Protein AF-0000000072291655 (afdb_homodimer)

pLDDT: mean 91.62, std 7.27, range [59.56, 98.75]

Sequence (492 aa):
MPPFTITEAHTRDEINSIALLVQKANRTPYRPFVAIQTPSAPDHSTALKLSQELFWKNHTHTPGSHWITVHDSASGEIVGAANWLVNEKNIFPKPMPKIEAAWWPEGEGREFANFVLAQAFRPRASWMRRGCVILNILATHPSYRRQGVASLLMQFGEDKARELNLECWSEAEGGAGREGARFLLEKHGWRPLIKYCIYGTKENMSEEWLELCHKCLPQEQYAMWKPKGGVWTEDTVLPWDLGVENMPPFTITEAHTRDEINSIALLVQKANRTPYRPFVAIQTPSAPDHSTALKLSQELFWKNHTHTPGSHWITVHDSASGEIVGAANWLVNEKNIFPKPMPKIEAAWWPEGEGREFANFVLAQAFRPRASWMRRGCVILNILATHPSYRRQGVASLLMQFGEDKARELNLECWSEAEGGAGREGARFLLEKHGWRPLIKYCIYGTKENMSEEWLELCHKCLPQEQYAMWKPKGGVWTEDTVLPWDLGVEN

Solvent-accessible surface area (backbone atoms only — not comparable to full-atom values): 26613 Å² total; per-residue (Å²): 126,67,70,58,43,77,49,71,59,86,48,69,68,50,42,36,53,47,38,53,47,44,54,53,28,41,52,54,69,69,44,45,52,53,59,69,79,36,40,72,53,98,43,69,70,56,24,50,55,48,35,25,52,48,49,45,50,51,46,75,72,32,83,46,54,40,43,38,34,32,22,34,54,88,79,61,45,78,40,28,38,23,35,32,36,52,32,87,49,41,81,36,89,47,83,57,65,86,59,73,45,75,60,33,62,90,55,67,68,21,52,49,40,23,56,38,46,44,58,69,45,35,61,56,33,60,38,46,20,32,37,29,27,33,52,76,44,76,34,47,32,66,91,51,59,95,68,56,54,65,61,64,57,46,48,60,56,52,49,50,20,56,76,68,58,25,26,38,40,35,71,22,52,36,59,94,85,38,48,60,54,43,51,55,41,40,76,71,56,30,42,70,78,46,40,30,40,48,67,76,87,58,86,84,67,49,71,68,53,51,50,48,37,61,59,33,44,81,43,34,33,24,44,30,38,26,51,53,77,56,63,84,56,98,75,60,77,51,54,58,73,67,57,76,46,129,128,65,70,56,44,76,48,71,58,87,47,70,69,50,41,36,54,46,37,52,46,45,53,54,27,41,52,54,71,69,46,45,53,52,59,69,78,37,40,72,53,98,44,69,70,57,23,51,53,48,35,25,49,48,48,47,51,52,46,75,71,33,84,44,53,39,42,38,35,32,22,35,54,87,82,61,45,78,41,28,41,25,35,32,37,51,34,87,50,42,81,35,91,46,74,63,67,86,58,74,47,75,61,33,62,90,54,67,67,20,52,49,40,24,56,39,48,44,56,70,44,38,61,57,33,52,36,46,21,30,39,30,28,31,52,76,45,76,35,48,32,66,91,50,58,95,68,57,55,67,63,62,56,46,47,62,56,51,50,49,20,55,76,67,61,25,26,37,39,32,72,24,52,35,57,94,85,38,48,60,54,44,52,54,40,41,75,71,54,30,43,72,78,46,41,30,39,47,68,75,87,59,85,85,65,48,71,67,54,50,50,48,38,62,59,34,44,82,43,33,32,25,43,30,39,26,51,53,78,54,64,86,56,99,75,60,79,51,55,58,73,68,58,75,45,130

Secondary structure (DSSP, 8-state):
--SEEEEE--SHHHHHHHHHHHHHHTBTTB-TTHHHHS---SSHHHHHHHHHHHHHHHHHHSTTEEEEEEEETTT--EEEEEEEEEESS----SSSPPP--TTSPTTHHHHHHHHHHHHHHHHHHHH--SSEEEEEEEEE-GGGTTTTHHHHHHHHHHHHHHHHT-EEEEEEEESTT--HHHHHHHHTT-EEEEEEEE----TT--HHHHHHHHHH--EEEEEEEE-GGG---TTPPPGGGS----/--SEEEEE--SHHHHHHHHHHHHHHHHTTB-TTHHHHS---SSHHHHHHHHHHHHHHHHHHSTTEEEEEEEETTT--EEEEEEEEEESS----SSSPPP--TTSPTTHHHHHHHHHHHHHHHHHHHH--SSEEEEEEEEE-GGGTTTTHHHHHHHHHHHHHHHHT-EEEEEEEESTT--HHHHHHHHTT-EEEEEEEE----TT--HHHHHHHHHH--EEEEEEEE-GGG---TTPPPGGGS----

Organism: Botryotinia fuckeliana (strain B05.10) (NCBI:txid332648)

Radius of gyration: 24.53 Å; Cα contacts (8 Å, |Δi|>4): 888; chains: 2; bounding box: 51×75×53 Å

Foldseek 3Di:
DPQKDKDWDDDLVVLLLVLVQQVQQCVVVPALQVVLVWFDDPDDVVRSVRSSVVSVVCQVPQPQWIKMFMAGPVPRHTFKIWIKRFFQFFPQPDQQPQDFPVSYDPDDSRVLSSQQVSVVCNVCSHQVQTGEMETEDIGGHPVCPPVCRRVVNVVVSVVSCQVSQHKYKYKQWDDDPRCVRVVSVVVVLKDFPDKDWGAQDDPPADPVSVVSCVRRDTTIITTIIAHGVSDDDPPDDGRNRVDHDD/DPQKDKDWDDDLVVLLLVLVQQVQQCVVVPALQVVLVWFDDPDDVVRSVRSSVVSVVCQVPAPQWIKMFMAGPVPRHTFKIWIKRFFQFFPQPDLQDQDFPVSYDPDDSRVQSSQQVSVVCNVVSHQVQTGEMETEDIGGHPVCPPVCRRVVNVVVSVVSCQVSQHKYKYKQWDDDPRCVRVVSVVVVLKDFPDKDWGAQDDPPQDPVSVVSCVRRDTTIITTIIAHGVSDDDPPDDGRNRVDHDD

Structure (mmCIF, N/CA/C/O backbone):
data_AF-0000000072291655-model_v1
#
loop_
_entity.id
_entity.type
_entity.pdbx_description
1 polymer 'N-acetyltransferase domain-containing protein'
#
loop_
_atom_site.group_PDB
_atom_site.id
_atom_site.type_symbol
_atom_site.label_atom_id
_atom_site.label_alt_id
_atom_site.label_comp_id
_atom_site.label_asym_id
_atom_site.label_entity_id
_atom_site.label_seq_id
_atom_site.pdbx_PDB_ins_code
_atom_site.Cartn_x
_atom_site.Cartn_y
_atom_site.Cartn_z
_atom_site.occupancy
_atom_site.B_iso_or_equiv
_atom_site.auth_seq_id
_atom_site.auth_comp_id
_atom_site.auth_asym_id
_atom_site.auth_atom_id
_atom_site.pdbx_PDB_model_num
ATOM 1 N N . MET A 1 1 ? -16.891 34.281 22.938 1 63.56 1 MET A N 1
ATOM 2 C CA . MET A 1 1 ? -15.758 34.156 22.016 1 63.56 1 MET A CA 1
ATOM 3 C C . MET A 1 1 ? -15.555 32.688 21.594 1 63.56 1 MET A C 1
ATOM 5 O O . MET A 1 1 ? -15.781 31.781 22.391 1 63.56 1 MET A O 1
ATOM 9 N N . PRO A 1 2 ? -15.211 32.531 20.25 1 77.94 2 PRO A N 1
ATOM 10 C CA . PRO A 1 2 ? -14.969 31.125 19.922 1 77.94 2 PRO A CA 1
ATOM 11 C C . PRO A 1 2 ? -13.836 30.516 20.734 1 77.94 2 PRO A C 1
ATOM 13 O O . PRO A 1 2 ? -12.867 31.188 21.062 1 77.94 2 PRO A O 1
ATOM 16 N N . PRO A 1 3 ? -14.047 29.344 21.125 1 93.12 3 PRO A N 1
ATOM 17 C CA . PRO A 1 3 ? -13.039 28.688 21.969 1 93.12 3 PRO A CA 1
ATOM 18 C C . PRO A 1 3 ? -11.68 28.578 21.281 1 93.12 3 PRO A C 1
ATOM 20 O O . PRO A 1 3 ? -10.656 28.438 21.953 1 93.12 3 PRO A O 1
ATOM 23 N N . PHE A 1 4 ? -11.688 28.812 19.969 1 96.94 4 PHE A N 1
ATOM 24 C CA . PHE A 1 4 ? -10.445 28.672 19.219 1 96.94 4 PHE A CA 1
ATOM 25 C C . PHE A 1 4 ? -10.297 29.812 18.219 1 96.94 4 PHE A C 1
ATOM 27 O O . PHE A 1 4 ? -11.297 30.312 17.688 1 96.94 4 PHE A O 1
ATOM 34 N N . THR A 1 5 ? -9.141 30.266 18 1 96.5 5 THR A N 1
ATOM 35 C CA . THR A 1 5 ? -8.797 31.203 16.953 1 96.5 5 THR A CA 1
ATOM 36 C C . THR A 1 5 ? -7.84 30.578 15.945 1 96.5 5 THR A C 1
ATOM 38 O O . THR A 1 5 ? -6.941 29.828 16.328 1 96.5 5 THR A O 1
ATOM 41 N N . ILE A 1 6 ? -8.023 30.891 14.68 1 97.19 6 ILE A N 1
ATOM 42 C CA . ILE A 1 6 ? -7.223 30.312 13.602 1 97.19 6 ILE A CA 1
ATOM 43 C C . ILE A 1 6 ? -6.352 31.406 12.977 1 97.19 6 ILE A C 1
ATOM 45 O O . ILE A 1 6 ? -6.816 32.5 12.719 1 97.19 6 ILE A O 1
ATOM 49 N N . THR A 1 7 ? -5.102 31.125 12.773 1 97.31 7 THR A N 1
ATOM 50 C CA . THR A 1 7 ? -4.176 32.062 12.141 1 97.31 7 THR A CA 1
ATOM 51 C C . THR A 1 7 ? -3.215 31.328 11.211 1 97.31 7 THR A C 1
ATOM 53 O O . THR A 1 7 ? -3.166 30.094 11.211 1 97.31 7 THR A O 1
ATOM 56 N N . GLU A 1 8 ? -2.488 32.031 10.367 1 98.25 8 GLU A N 1
ATOM 57 C CA . GLU A 1 8 ? -1.379 31.516 9.57 1 98.25 8 GLU A CA 1
ATOM 58 C C . GLU A 1 8 ? -0.037 31.984 10.133 1 98.25 8 GLU A C 1
ATOM 60 O O . GLU A 1 8 ? 0.123 33.156 10.484 1 98.25 8 GLU A O 1
ATOM 65 N N . ALA A 1 9 ? 0.881 31.109 10.227 1 98.19 9 ALA A N 1
ATOM 66 C CA . ALA A 1 9 ? 2.205 31.438 10.758 1 98.19 9 ALA A CA 1
ATOM 67 C C . ALA A 1 9 ? 3.098 32.031 9.68 1 98.19 9 ALA A C 1
ATOM 69 O O . ALA A 1 9 ? 3.109 31.578 8.539 1 98.19 9 ALA A O 1
ATOM 70 N N . HIS A 1 10 ? 3.912 33.094 10.086 1 96.5 10 HIS A N 1
ATOM 71 C CA . HIS A 1 10 ? 4.773 33.781 9.117 1 96.5 10 HIS A CA 1
ATOM 72 C C . HIS A 1 10 ? 6.172 34 9.68 1 96.5 10 HIS A C 1
ATOM 74 O O . HIS A 1 10 ? 7.105 34.281 8.938 1 96.5 10 HIS A O 1
ATOM 80 N N . THR A 1 11 ? 6.281 33.812 10.938 1 97.38 11 THR A N 1
ATOM 81 C CA . THR A 1 11 ? 7.566 34.125 11.555 1 97.38 11 THR A CA 1
ATOM 82 C C . THR A 1 11 ? 8.281 32.844 11.977 1 97.38 11 THR A C 1
ATOM 84 O O . THR A 1 11 ? 7.645 31.812 12.156 1 97.38 11 THR A O 1
ATOM 87 N N . ARG A 1 12 ? 9.586 32.969 12.188 1 97.56 12 ARG A N 1
ATOM 88 C CA . ARG A 1 12 ? 10.391 31.844 12.641 1 97.56 12 ARG A CA 1
ATOM 89 C C . ARG A 1 12 ? 9.93 31.359 14.016 1 97.56 12 ARG A C 1
ATOM 91 O O . ARG A 1 12 ? 9.891 30.156 14.273 1 97.56 12 ARG A O 1
ATOM 98 N N . ASP A 1 13 ? 9.633 32.281 14.859 1 97.5 13 ASP A N 1
ATOM 99 C CA . ASP A 1 13 ? 9.18 31.922 16.203 1 97.5 13 ASP A CA 1
ATOM 100 C C . ASP A 1 13 ? 7.895 31.109 16.156 1 97.5 13 ASP A C 1
ATOM 102 O O . ASP A 1 13 ? 7.738 30.156 16.922 1 97.5 13 ASP A O 1
ATOM 106 N N . GLU A 1 14 ? 7.02 31.469 15.312 1 97.81 14 GLU A N 1
ATOM 107 C CA . GLU A 1 14 ? 5.773 30.719 15.156 1 97.81 14 GLU A CA 1
ATOM 108 C C . GLU A 1 14 ? 6.043 29.312 14.648 1 97.81 14 GLU A C 1
ATOM 110 O O . GLU A 1 14 ? 5.477 28.344 15.156 1 97.81 14 GLU A O 1
ATOM 115 N N . ILE A 1 15 ? 6.914 29.234 13.703 1 98.25 15 ILE A N 1
ATOM 116 C CA . ILE A 1 15 ? 7.242 27.922 13.133 1 98.25 15 ILE A CA 1
ATOM 117 C C . ILE A 1 15 ? 7.953 27.062 14.172 1 98.25 15 ILE A C 1
ATOM 119 O O . ILE A 1 15 ? 7.727 25.859 14.25 1 98.25 15 ILE A O 1
ATOM 123 N N . ASN A 1 16 ? 8.789 27.703 14.961 1 97.88 16 ASN A N 1
ATOM 124 C CA . ASN A 1 16 ? 9.438 26.984 16.047 1 97.88 16 ASN A CA 1
ATOM 125 C C . ASN A 1 16 ? 8.406 26.391 17.016 1 97.88 16 ASN A C 1
ATOM 127 O O . ASN A 1 16 ? 8.539 25.25 17.453 1 97.88 16 ASN A O 1
ATOM 131 N N . SER A 1 17 ? 7.418 27.172 17.312 1 97.5 17 SER A N 1
ATOM 132 C CA . SER A 1 17 ? 6.355 26.703 18.203 1 97.5 17 SER A CA 1
ATOM 133 C C . SER A 1 17 ? 5.59 25.531 17.578 1 97.5 17 SER A C 1
ATOM 135 O O . SER A 1 17 ? 5.191 24.609 18.281 1 97.5 17 SER A O 1
ATOM 137 N N . ILE A 1 18 ? 5.375 25.594 16.297 1 98.25 18 ILE A N 1
ATOM 138 C CA . ILE A 1 18 ? 4.691 24.531 15.562 1 98.25 18 ILE A CA 1
ATOM 139 C C . ILE A 1 18 ? 5.508 23.25 15.648 1 98.25 18 ILE A C 1
ATOM 141 O O . ILE A 1 18 ? 4.961 22.172 15.898 1 98.25 18 ILE A O 1
ATOM 145 N N . ALA A 1 19 ? 6.801 23.375 15.438 1 96.62 19 ALA A N 1
ATOM 146 C CA . ALA A 1 19 ? 7.676 22.203 15.5 1 96.62 19 ALA A CA 1
ATOM 147 C C . ALA A 1 19 ? 7.547 21.484 16.828 1 96.62 19 ALA A C 1
ATOM 149 O O . ALA A 1 19 ? 7.457 20.25 16.875 1 96.62 19 ALA A O 1
ATOM 150 N N . LEU A 1 20 ? 7.512 22.234 17.875 1 95.12 20 LEU A N 1
ATOM 151 C CA . LEU A 1 20 ? 7.391 21.672 19.219 1 95.12 20 LEU A CA 1
ATOM 152 C C . LEU A 1 20 ? 6.031 21 19.391 1 95.12 20 LEU A C 1
ATOM 154 O O . LEU A 1 20 ? 5.945 19.922 19.984 1 95.12 20 LEU A O 1
ATOM 158 N N . LEU A 1 21 ? 5.023 21.625 18.891 1 96.88 21 LEU A N 1
ATOM 159 C CA . LEU A 1 21 ? 3.688 21.047 18.969 1 96.88 21 LEU A CA 1
ATOM 160 C C . LEU A 1 21 ? 3.639 19.719 18.219 1 96.88 21 LEU A C 1
ATOM 162 O O . LEU A 1 21 ? 3.086 18.734 18.734 1 96.88 21 LEU A O 1
ATOM 166 N N . VAL A 1 22 ? 4.172 19.672 17.031 1 95.31 22 VAL A N 1
ATOM 167 C CA . VAL A 1 22 ? 4.148 18.469 16.203 1 95.31 22 VAL A CA 1
ATOM 168 C C . VAL A 1 22 ? 4.902 17.344 16.906 1 95.31 22 VAL A C 1
ATOM 170 O O . VAL A 1 22 ? 4.453 16.203 16.922 1 95.31 22 VAL A O 1
ATOM 173 N N . GLN A 1 23 ? 6.008 17.688 17.516 1 90.75 23 GLN A N 1
ATOM 174 C CA . GLN A 1 23 ? 6.766 16.688 18.25 1 90.75 23 GLN A CA 1
ATOM 175 C C . GLN A 1 23 ? 5.961 16.141 19.422 1 90.75 23 GLN A C 1
ATOM 177 O O . GLN A 1 23 ? 5.945 14.938 19.672 1 90.75 23 GLN A O 1
ATOM 182 N N . LYS A 1 24 ? 5.34 17 20.141 1 90.88 24 LYS A N 1
ATOM 183 C CA . LYS A 1 24 ? 4.516 16.609 21.266 1 90.88 24 LYS A CA 1
ATOM 184 C C . LYS A 1 24 ? 3.354 15.719 20.828 1 90.88 24 LYS A C 1
ATOM 186 O O . LYS A 1 24 ? 3.059 14.703 21.453 1 90.88 24 LYS A O 1
ATOM 191 N N . ALA A 1 25 ? 2.738 16.109 19.75 1 92.31 25 ALA A N 1
ATOM 192 C CA . ALA A 1 25 ? 1.585 15.375 19.219 1 92.31 25 ALA A CA 1
ATOM 193 C C . ALA A 1 25 ? 1.973 13.961 18.812 1 92.31 25 ALA A C 1
ATOM 195 O O . ALA A 1 25 ? 1.164 13.031 18.906 1 92.31 25 ALA A O 1
ATOM 196 N N . ASN A 1 26 ? 3.174 13.75 18.359 1 88.5 26 ASN A N 1
ATOM 197 C CA . ASN A 1 26 ? 3.617 12.453 17.875 1 88.5 26 ASN A CA 1
ATOM 198 C C . ASN A 1 26 ? 4.203 11.602 19 1 88.5 26 ASN A C 1
ATOM 200 O O . ASN A 1 26 ? 4.547 10.438 18.781 1 88.5 26 ASN A O 1
ATOM 204 N N . ARG A 1 27 ? 4.273 12.109 20.141 1 84.62 27 ARG A N 1
ATOM 205 C CA . ARG A 1 27 ? 4.863 11.359 21.234 1 84.62 27 ARG A CA 1
ATOM 206 C C . ARG A 1 27 ? 3.787 10.836 22.188 1 84.62 27 ARG A C 1
ATOM 208 O O . ARG A 1 27 ? 4.055 9.969 23.016 1 84.62 27 ARG A O 1
ATOM 215 N N . THR A 1 28 ? 2.51 11.359 21.969 1 83.25 28 THR A N 1
ATOM 216 C CA . THR A 1 28 ? 1.415 10.914 22.812 1 83.25 28 THR A CA 1
ATOM 217 C C . THR A 1 28 ? 0.192 10.547 21.984 1 83.25 28 THR A C 1
ATOM 219 O O . THR A 1 28 ? -0.617 11.406 21.641 1 83.25 28 THR A O 1
ATOM 222 N N . PRO A 1 29 ? -0.134 9.328 21.688 1 83.38 29 PRO A N 1
ATOM 223 C CA . PRO A 1 29 ? 0.807 8.242 21.953 1 83.38 29 PRO A CA 1
ATOM 224 C C . PRO A 1 29 ? 2.035 8.289 21.047 1 83.38 29 PRO A C 1
ATOM 226 O O . PRO A 1 29 ? 2.049 9.023 20.062 1 83.38 29 PRO A O 1
ATOM 229 N N . TYR A 1 30 ? 3.088 7.633 21.469 1 83.44 30 TYR A N 1
ATOM 230 C CA . TYR A 1 30 ? 4.34 7.625 20.719 1 83.44 30 TYR A CA 1
ATOM 231 C C . TYR A 1 30 ? 4.156 6.965 19.359 1 83.44 30 TYR A C 1
ATOM 233 O O . TYR A 1 30 ? 3.59 5.875 19.266 1 83.44 30 TYR A O 1
ATOM 241 N N . ARG A 1 31 ? 4.602 7.637 18.312 1 84.81 31 ARG A N 1
ATOM 242 C CA . ARG A 1 31 ? 4.625 7.156 16.938 1 84.81 31 ARG A CA 1
ATOM 243 C C . ARG A 1 31 ? 6.055 6.895 16.469 1 84.81 31 ARG A C 1
ATOM 245 O O . ARG A 1 31 ? 6.797 7.832 16.156 1 84.81 31 ARG A O 1
ATOM 252 N N . PRO A 1 32 ? 6.383 5.707 16.234 1 84.69 32 PRO A N 1
ATOM 253 C CA . PRO A 1 32 ? 7.789 5.375 16 1 84.69 32 PRO A CA 1
ATOM 254 C C . PRO A 1 32 ? 8.32 5.965 14.695 1 84.69 32 PRO A C 1
ATOM 256 O O . PRO A 1 32 ? 9.5 6.309 14.602 1 84.69 32 PRO A O 1
ATOM 259 N N . PHE A 1 33 ? 7.48 6.121 13.766 1 88.44 33 PHE A N 1
ATOM 260 C CA . PHE A 1 33 ? 7.934 6.57 12.453 1 88.44 33 PHE A CA 1
ATOM 261 C C . PHE A 1 33 ? 8.438 8.008 12.516 1 88.44 33 PHE A C 1
ATOM 263 O O . PHE A 1 33 ? 9.203 8.438 11.648 1 88.44 33 PHE A O 1
ATOM 270 N N . VAL A 1 34 ? 8.031 8.703 13.539 1 83.38 34 VAL A N 1
ATOM 271 C CA . VAL A 1 34 ? 8.461 10.086 13.703 1 83.38 34 VAL A CA 1
ATOM 272 C C . VAL A 1 34 ? 9.977 10.133 13.891 1 83.38 34 VAL A C 1
ATOM 274 O O . VAL A 1 34 ? 10.617 11.125 13.531 1 83.38 34 VAL A O 1
ATOM 277 N N . ALA A 1 35 ? 10.539 9.094 14.359 1 84.75 35 ALA A N 1
ATOM 278 C CA . ALA A 1 35 ? 11.984 9.031 14.578 1 84.75 35 ALA A CA 1
ATOM 279 C C . ALA A 1 35 ? 12.742 9.203 13.266 1 84.75 35 ALA A C 1
ATOM 281 O O . ALA A 1 35 ? 13.836 9.781 13.242 1 84.75 35 ALA A O 1
ATOM 282 N N . ILE A 1 36 ? 12.141 8.75 12.203 1 88.69 36 ILE A N 1
ATOM 283 C CA . ILE A 1 36 ? 12.789 8.82 10.898 1 88.69 36 ILE A CA 1
ATOM 284 C C . ILE A 1 36 ? 12.719 10.258 10.367 1 88.69 36 ILE A C 1
ATOM 286 O O . ILE A 1 36 ? 13.641 10.719 9.695 1 88.69 36 ILE A O 1
ATOM 290 N N . GLN A 1 37 ? 11.664 10.883 10.75 1 83.5 37 GLN A N 1
ATOM 291 C CA . GLN A 1 37 ? 11.391 12.219 10.219 1 83.5 37 GLN A CA 1
ATOM 292 C C . GLN A 1 37 ? 12.047 13.297 11.078 1 83.5 37 GLN A C 1
ATOM 294 O O . GLN A 1 37 ? 12.023 14.477 10.727 1 83.5 37 GLN A O 1
ATOM 299 N N . THR A 1 38 ? 12.578 12.844 12.203 1 82.44 38 THR A N 1
ATOM 300 C CA . THR A 1 38 ? 13.234 13.766 13.117 1 82.44 38 THR A CA 1
ATOM 301 C C . THR A 1 38 ? 14.758 13.617 13.039 1 82.44 38 THR A C 1
ATOM 303 O O . THR A 1 38 ? 15.266 12.508 12.906 1 82.44 38 THR A O 1
ATOM 306 N N . PRO A 1 39 ? 15.422 14.727 13.18 1 86.25 39 PRO A N 1
ATOM 307 C CA . PRO A 1 39 ? 16.891 14.641 13.156 1 86.25 39 PRO A CA 1
ATOM 308 C C . PRO A 1 39 ? 17.438 13.734 14.25 1 86.25 39 PRO A C 1
ATOM 310 O O . PRO A 1 39 ? 16.922 13.727 15.375 1 86.25 39 PRO A O 1
ATOM 313 N N . SER A 1 40 ? 18.391 12.969 13.82 1 81.06 40 SER A N 1
ATOM 314 C CA . SER A 1 40 ? 19.109 12.164 14.805 1 81.06 40 SER A CA 1
ATOM 315 C C . SER A 1 40 ? 19.953 13.047 15.719 1 81.06 40 SER A C 1
ATOM 317 O O . SER A 1 40 ? 20.672 13.922 15.25 1 81.06 40 SER A O 1
ATOM 319 N N . ALA A 1 41 ? 19.797 12.844 17 1 83.56 41 ALA A N 1
ATOM 320 C CA . ALA A 1 41 ? 20.516 13.664 17.953 1 83.56 41 ALA A CA 1
ATOM 321 C C . ALA A 1 41 ? 20.859 12.867 19.219 1 83.56 41 ALA A C 1
ATOM 323 O O . ALA A 1 41 ? 20.203 11.875 19.531 1 83.56 41 ALA A O 1
ATOM 324 N N . PRO A 1 42 ? 21.984 13.266 19.812 1 81.62 42 PRO A N 1
ATOM 325 C CA . PRO A 1 42 ? 22.422 12.547 21.016 1 81.62 42 PRO A CA 1
ATOM 326 C C . PRO A 1 42 ? 21.453 12.68 22.172 1 81.62 42 PRO A C 1
ATOM 328 O O . PRO A 1 42 ? 21.453 11.844 23.078 1 81.62 42 PRO A O 1
ATOM 331 N N . ASP A 1 43 ? 20.703 13.828 22.234 1 83.94 43 ASP A N 1
ATOM 332 C CA . ASP A 1 43 ? 19.75 14.039 23.297 1 83.94 43 ASP A CA 1
ATOM 333 C C . ASP A 1 43 ? 18.484 14.719 22.781 1 83.94 43 ASP A C 1
ATOM 335 O O . ASP A 1 43 ? 18.469 15.266 21.672 1 83.94 43 ASP A O 1
ATOM 339 N N . HIS A 1 44 ? 17.547 14.727 23.672 1 81.62 44 HIS A N 1
ATOM 340 C CA . HIS A 1 44 ? 16.219 15.18 23.266 1 81.62 44 HIS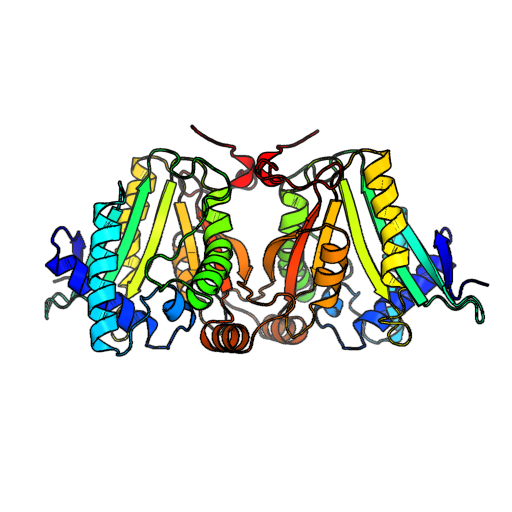 A CA 1
ATOM 341 C C . HIS A 1 44 ? 16.203 16.672 23 1 81.62 44 HIS A C 1
ATOM 343 O O . HIS A 1 44 ? 15.578 17.125 22.031 1 81.62 44 HIS A O 1
ATOM 349 N N . SER A 1 45 ? 16.891 17.422 23.812 1 88.69 45 SER A N 1
ATOM 350 C CA . SER A 1 45 ? 16.906 18.859 23.656 1 88.69 45 SER A CA 1
ATOM 351 C C . SER A 1 45 ? 17.531 19.266 22.328 1 88.69 45 SER A C 1
ATOM 353 O O . SER A 1 45 ? 17.047 20.172 21.656 1 88.69 45 SER A O 1
ATOM 355 N N . THR A 1 46 ? 18.562 18.609 21.969 1 90.5 46 THR A N 1
ATOM 356 C CA . THR A 1 46 ? 19.219 18.859 20.688 1 90.5 46 THR A CA 1
ATOM 357 C C . THR A 1 46 ? 18.328 18.469 19.531 1 90.5 46 THR A C 1
ATOM 359 O O . THR A 1 46 ? 18.25 19.172 18.516 1 90.5 46 THR A O 1
ATOM 362 N N . ALA A 1 47 ? 17.672 17.422 19.703 1 86.25 47 ALA A N 1
ATOM 363 C CA . ALA A 1 47 ? 16.766 16.938 18.656 1 86.25 47 ALA A CA 1
ATOM 364 C C . ALA A 1 47 ? 15.656 17.969 18.391 1 86.25 47 ALA A C 1
ATOM 366 O O . ALA A 1 47 ? 15.281 18.203 17.234 1 86.25 47 ALA A O 1
ATOM 367 N N . LEU A 1 48 ? 15.211 18.578 19.469 1 89.62 48 LEU A N 1
ATOM 368 C CA . LEU A 1 48 ? 14.141 19.562 19.328 1 89.62 48 LEU A CA 1
ATOM 369 C C . LEU A 1 48 ? 14.625 20.797 18.594 1 89.62 48 LEU A C 1
ATOM 371 O O . LEU A 1 48 ? 13.922 21.328 17.734 1 89.62 48 LEU A O 1
ATOM 375 N N . LYS A 1 49 ? 15.797 21.219 18.891 1 93.12 49 LYS A N 1
ATOM 376 C CA . LYS A 1 49 ? 16.375 22.375 18.219 1 93.12 49 LYS A CA 1
ATOM 377 C C . LYS A 1 49 ? 16.594 22.094 16.734 1 93.12 49 LYS A C 1
ATOM 379 O O . LYS A 1 49 ? 16.297 22.953 15.891 1 93.12 49 LYS A O 1
ATOM 384 N N . LEU A 1 50 ? 17.031 20.969 16.516 1 91.94 50 LEU A N 1
ATOM 385 C CA . LEU A 1 50 ? 17.266 20.578 15.125 1 91.94 50 LEU A CA 1
ATOM 386 C C . LEU A 1 50 ? 15.953 20.469 14.367 1 91.94 50 LEU A C 1
ATOM 388 O O . LEU A 1 50 ? 15.883 20.812 13.18 1 91.94 50 LEU A O 1
ATOM 392 N N . SER A 1 51 ? 14.953 19.984 15.039 1 92.56 51 SER A N 1
ATOM 393 C CA . SER A 1 51 ? 13.625 19.906 14.422 1 92.56 51 SER A CA 1
ATOM 394 C C . SER A 1 51 ? 13.094 21.281 14.07 1 92.56 51 SER A C 1
ATOM 396 O O . SER A 1 51 ? 12.531 21.484 12.992 1 92.56 51 SER A O 1
ATOM 398 N N . GLN A 1 52 ? 13.266 22.188 14.984 1 96.06 52 GLN A N 1
ATOM 399 C CA . GLN A 1 52 ? 12.844 23.547 14.719 1 96.06 52 GLN A CA 1
ATOM 400 C C . GLN A 1 52 ? 13.531 24.109 13.477 1 96.06 52 GLN A C 1
ATOM 402 O O . GLN A 1 52 ? 12.883 24.719 12.625 1 96.06 52 GLN A O 1
ATOM 407 N N . GLU A 1 53 ? 14.789 23.859 13.391 1 95.19 53 GLU A N 1
ATOM 408 C CA . GLU A 1 53 ? 15.539 24.312 12.227 1 95.19 53 GLU A CA 1
ATOM 409 C C . GLU A 1 53 ? 15.016 23.641 10.953 1 95.19 53 GLU A C 1
ATOM 411 O O . GLU A 1 53 ? 14.875 24.312 9.922 1 95.19 53 GLU A O 1
ATOM 416 N N . LEU A 1 54 ? 14.758 22.438 11.07 1 93.44 54 LEU A N 1
ATOM 417 C CA . LEU A 1 54 ? 14.273 21.688 9.914 1 93.44 54 LEU A CA 1
ATOM 418 C C . LEU A 1 54 ? 12.914 22.203 9.461 1 93.44 54 LEU A C 1
ATOM 420 O O . LEU A 1 54 ? 12.68 22.359 8.258 1 93.44 54 LEU A O 1
ATOM 424 N N . PHE A 1 55 ? 12.016 22.484 10.367 1 96.44 55 PHE A N 1
ATOM 425 C CA . PHE A 1 55 ? 10.688 22.969 10.031 1 96.44 55 PHE A CA 1
ATOM 426 C C . PHE A 1 55 ? 10.766 24.328 9.328 1 96.44 55 PHE A C 1
ATOM 428 O O . PHE A 1 55 ? 10.086 24.547 8.328 1 96.44 55 PHE A O 1
ATOM 435 N N . TRP A 1 56 ? 11.625 25.125 9.844 1 97 56 TRP A N 1
ATOM 436 C CA . TRP A 1 56 ? 11.789 26.453 9.25 1 97 56 TRP A CA 1
ATOM 437 C C . TRP A 1 56 ? 12.367 26.344 7.84 1 97 56 TRP A C 1
ATOM 439 O O . TRP A 1 56 ? 11.844 26.938 6.898 1 97 56 TRP A O 1
ATOM 449 N N . LYS A 1 57 ? 13.375 25.594 7.711 1 94.81 57 LYS A N 1
ATOM 450 C CA . LYS A 1 57 ? 14.031 25.406 6.422 1 94.81 57 LYS A CA 1
ATOM 451 C C . LYS A 1 57 ? 13.062 24.844 5.387 1 94.81 57 LYS A C 1
ATOM 453 O O . LYS A 1 57 ? 12.969 25.359 4.27 1 94.81 57 LYS A O 1
ATOM 458 N N . ASN A 1 58 ? 12.344 23.828 5.773 1 94.19 58 ASN A N 1
ATOM 459 C CA . ASN A 1 58 ? 11.383 23.219 4.863 1 94.19 58 ASN A CA 1
ATOM 460 C C . ASN A 1 58 ? 10.305 24.203 4.438 1 94.19 58 ASN A C 1
ATOM 462 O O . ASN A 1 58 ? 9.961 24.297 3.258 1 94.19 58 ASN A O 1
ATOM 466 N N . HIS A 1 59 ? 9.828 24.938 5.398 1 97.19 59 HIS A N 1
ATOM 467 C CA . HIS A 1 59 ? 8.766 25.906 5.113 1 97.19 59 HIS A CA 1
ATOM 468 C C . HIS A 1 59 ? 9.25 26.984 4.156 1 97.19 59 HIS A C 1
ATOM 470 O O . HIS A 1 59 ? 8.57 27.297 3.176 1 97.19 59 HIS A O 1
ATOM 476 N N . THR A 1 60 ? 10.406 27.5 4.328 1 96.44 60 THR A N 1
ATOM 477 C CA . THR A 1 60 ? 10.906 28.641 3.562 1 96.44 60 THR A CA 1
ATOM 478 C C . THR A 1 60 ? 11.406 28.188 2.195 1 96.44 60 THR A C 1
ATOM 480 O O . THR A 1 60 ? 11.438 28.969 1.248 1 96.44 60 THR A O 1
ATOM 483 N N . HIS A 1 61 ? 11.734 26.938 2.037 1 94.25 61 HIS A N 1
ATOM 484 C CA . HIS A 1 61 ? 12.281 26.453 0.776 1 94.25 61 HIS A CA 1
ATOM 485 C C . HIS A 1 61 ? 11.227 25.703 -0.029 1 94.25 61 HIS A C 1
ATOM 487 O O . HIS A 1 61 ? 11.523 25.141 -1.086 1 94.25 61 HIS A O 1
ATOM 493 N N . THR A 1 62 ? 10.086 25.594 0.486 1 94 62 THR A N 1
ATOM 494 C CA . THR A 1 62 ? 9 24.938 -0.233 1 94 62 THR A CA 1
ATOM 495 C C . THR A 1 62 ? 7.957 25.969 -0.678 1 94 62 THR A C 1
ATOM 497 O O . THR A 1 62 ? 7.109 26.375 0.114 1 94 62 THR A O 1
ATOM 500 N N . PRO A 1 63 ? 8.031 26.234 -1.944 1 91.88 63 PRO A N 1
ATOM 501 C CA . PRO A 1 63 ? 7.008 27.156 -2.438 1 91.88 63 PRO A CA 1
ATOM 502 C C . PRO A 1 63 ? 5.59 26.641 -2.209 1 91.88 63 PRO A C 1
ATOM 504 O O . PRO A 1 63 ? 5.332 25.438 -2.334 1 91.88 63 PRO A O 1
ATOM 507 N N . GLY A 1 64 ? 4.695 27.484 -1.735 1 95.88 64 GLY A N 1
ATOM 508 C CA . GLY A 1 64 ? 3.303 27.125 -1.536 1 95.88 64 GLY A CA 1
ATOM 509 C C . GLY A 1 64 ? 3.027 26.547 -0.16 1 95.88 64 GLY A C 1
ATOM 510 O O . GLY A 1 64 ? 1.915 26.094 0.118 1 95.88 64 GLY A O 1
ATOM 511 N N . SER A 1 65 ? 4.078 26.594 0.706 1 97.94 65 SER A N 1
ATOM 512 C CA . SER A 1 65 ? 3.92 26.078 2.062 1 97.94 65 SER A CA 1
ATOM 513 C C . SER A 1 65 ? 3.172 27.062 2.947 1 97.94 65 SER A C 1
ATOM 515 O O . SER A 1 65 ? 3.549 28.234 3.031 1 97.94 65 SER A O 1
ATOM 517 N N . HIS A 1 66 ? 2.113 26.609 3.539 1 98.62 66 HIS A N 1
ATOM 518 C CA . HIS A 1 66 ? 1.326 27.375 4.496 1 98.62 66 HIS A CA 1
ATOM 519 C C . HIS A 1 66 ? 1.163 26.625 5.812 1 98.62 66 HIS A C 1
ATOM 521 O O . HIS A 1 66 ? 0.693 25.484 5.82 1 98.62 66 HIS A O 1
ATOM 527 N N . TRP A 1 67 ? 1.56 27.25 6.871 1 98.75 67 TRP A N 1
ATOM 528 C CA . TRP A 1 67 ? 1.273 26.703 8.195 1 98.75 67 TRP A CA 1
ATOM 529 C C . TRP A 1 67 ? 0.088 27.422 8.836 1 98.75 67 TRP A C 1
ATOM 531 O O . TRP A 1 67 ? 0.163 28.609 9.133 1 98.75 67 TRP A O 1
ATOM 541 N N . ILE A 1 68 ? -0.961 26.688 9.023 1 98.75 68 ILE A N 1
ATOM 542 C CA . ILE A 1 68 ? -2.16 27.188 9.695 1 98.75 68 ILE A CA 1
ATOM 543 C C . ILE A 1 68 ? -2.182 26.703 11.141 1 98.75 68 ILE A C 1
ATOM 545 O O . ILE A 1 68 ? -1.908 25.531 11.422 1 98.75 68 ILE A O 1
ATOM 549 N N . THR A 1 69 ? -2.504 27.609 12.055 1 98.62 69 THR A N 1
ATOM 550 C CA . THR A 1 69 ? -2.471 27.266 13.469 1 98.62 69 THR A CA 1
ATOM 551 C C . THR A 1 69 ? -3.807 27.562 14.141 1 98.62 69 THR A C 1
ATOM 553 O O . THR A 1 69 ? -4.539 28.453 13.688 1 98.62 69 THR A O 1
ATOM 556 N N . VAL A 1 70 ? -4.09 26.781 15.102 1 98.44 70 VAL A N 1
ATOM 557 C CA . VAL A 1 70 ? -5.234 27 15.977 1 98.44 70 VAL A CA 1
ATOM 558 C C . VAL A 1 70 ? -4.75 27.281 17.406 1 98.44 70 VAL A C 1
ATOM 560 O O . VAL A 1 70 ? -3.885 26.578 17.922 1 98.44 70 VAL A O 1
ATOM 563 N N . HIS A 1 71 ? -5.328 28.328 17.984 1 98.06 71 HIS A N 1
ATOM 564 C CA . HIS A 1 71 ? -4.961 28.719 19.344 1 98.06 71 HIS A CA 1
ATOM 565 C C . HIS A 1 71 ? -6.164 28.672 20.281 1 98.06 71 HIS A C 1
ATOM 567 O O . HIS A 1 71 ? -7.285 29 19.875 1 98.06 71 HIS A O 1
ATOM 573 N N . ASP A 1 72 ? -5.855 28.234 21.484 1 97.19 72 ASP A N 1
ATOM 574 C CA . ASP A 1 72 ? -6.863 28.406 22.531 1 97.19 72 ASP A CA 1
ATOM 575 C C . ASP A 1 72 ? -7.129 29.891 22.781 1 97.19 72 ASP A C 1
ATOM 577 O O . ASP A 1 72 ? -6.207 30.656 23.109 1 97.19 72 ASP A O 1
ATOM 581 N N . SER A 1 73 ? -8.391 30.266 22.703 1 95.62 73 SER A N 1
ATOM 582 C CA . SER A 1 73 ? -8.711 31.688 22.766 1 95.62 73 SER A CA 1
ATOM 583 C C . SER A 1 73 ? -8.445 32.281 24.141 1 95.62 73 SER A C 1
ATOM 585 O O . SER A 1 73 ? -8.109 33.438 24.281 1 95.62 73 SER A O 1
ATOM 587 N N . ALA A 1 74 ? -8.562 31.5 25.125 1 94.75 74 ALA A N 1
ATOM 588 C CA . ALA A 1 74 ? -8.391 31.969 26.5 1 94.75 74 ALA A CA 1
ATOM 589 C C . ALA A 1 74 ? -6.914 32.094 26.859 1 94.75 74 ALA A C 1
ATOM 591 O O . ALA A 1 74 ? -6.469 33.125 27.375 1 94.75 74 ALA A O 1
ATOM 592 N N . SER A 1 75 ? -6.098 31.141 26.531 1 94.56 75 SER A N 1
ATOM 593 C CA . SER A 1 75 ? -4.707 31.078 26.969 1 94.56 75 SER A CA 1
ATOM 594 C C . SER A 1 75 ? -3.77 31.609 25.891 1 94.56 75 SER A C 1
ATOM 596 O O . SER A 1 75 ? -2.639 32 26.188 1 94.56 75 SER A O 1
ATOM 598 N N . GLY A 1 76 ? -4.219 31.578 24.641 1 94.62 76 GLY A N 1
ATOM 599 C CA . GLY A 1 76 ? -3.355 31.953 23.531 1 94.62 76 GLY A CA 1
ATOM 600 C C . GLY A 1 76 ? -2.416 30.844 23.094 1 94.62 76 GLY A C 1
ATOM 601 O O . GLY A 1 76 ? -1.678 30.984 22.125 1 94.62 76 GLY A O 1
ATOM 602 N N . GLU A 1 77 ? -2.451 29.75 23.703 1 95.56 77 GLU A N 1
ATOM 603 C CA . GLU A 1 77 ? -1.576 28.609 23.438 1 95.56 77 GLU A CA 1
ATOM 604 C C . GLU A 1 77 ? -1.897 27.984 22.078 1 95.56 77 GLU A C 1
ATOM 606 O O . GLU A 1 77 ? -3.066 27.859 21.703 1 95.56 77 GLU A O 1
ATOM 611 N N . ILE A 1 78 ? -0.838 27.609 21.359 1 97.88 78 ILE A N 1
ATOM 612 C CA . ILE A 1 78 ? -1.035 26.875 20.109 1 97.88 78 ILE A CA 1
ATOM 613 C C . ILE A 1 78 ? -1.5 25.453 20.422 1 97.88 78 ILE A C 1
ATOM 615 O O . ILE A 1 78 ? -0.859 24.734 21.188 1 97.88 78 ILE A O 1
ATOM 619 N N . VAL A 1 79 ? -2.607 25.031 19.844 1 98.19 79 VAL A N 1
ATOM 620 C CA . VAL A 1 79 ? -3.168 23.734 20.203 1 98.19 79 VAL A CA 1
ATOM 621 C C . VAL A 1 79 ? -3.307 22.859 18.953 1 98.19 79 VAL A C 1
ATOM 623 O O . VAL A 1 79 ? -3.615 21.672 19.047 1 98.19 79 VAL A O 1
ATOM 626 N N . GLY A 1 80 ? -3.096 23.391 17.797 1 98.5 80 GLY A N 1
ATOM 627 C CA . GLY A 1 80 ? -3.127 22.656 16.547 1 98.5 80 GLY A CA 1
ATOM 628 C C . GLY A 1 80 ? -2.359 23.344 15.43 1 98.5 80 GLY A C 1
ATOM 629 O O . GLY A 1 80 ? -2.158 24.562 15.469 1 98.5 80 GLY A O 1
ATOM 630 N N . ALA A 1 81 ? -1.923 22.609 14.5 1 98.75 81 ALA A N 1
ATOM 631 C CA . ALA A 1 81 ? -1.229 23.141 13.328 1 98.75 81 ALA A CA 1
ATOM 632 C C . ALA A 1 81 ? -1.359 22.188 12.133 1 98.75 81 ALA A C 1
ATOM 634 O O . ALA A 1 81 ? -1.428 20.969 12.305 1 98.75 81 ALA A O 1
ATOM 635 N N . ALA A 1 82 ? -1.423 22.75 10.977 1 98.69 82 ALA A N 1
ATOM 636 C CA . ALA A 1 82 ? -1.42 21.984 9.734 1 98.69 82 ALA A CA 1
ATOM 637 C C . ALA A 1 82 ? -0.536 22.656 8.68 1 98.69 82 ALA A C 1
ATOM 639 O O . ALA A 1 82 ? -0.553 23.875 8.531 1 98.69 82 ALA A O 1
ATOM 640 N N . ASN A 1 83 ? 0.273 21.875 8.086 1 98.62 83 ASN A N 1
ATOM 641 C CA . ASN A 1 83 ? 1.04 22.328 6.93 1 98.62 83 ASN A CA 1
ATOM 642 C C . ASN A 1 83 ? 0.344 21.969 5.617 1 98.62 83 ASN A C 1
ATOM 644 O O . ASN A 1 83 ? 0.167 20.781 5.305 1 98.62 83 ASN A O 1
ATOM 648 N N . TRP A 1 84 ? -0.088 22.969 4.898 1 98.62 84 TRP A N 1
ATOM 649 C CA . TRP A 1 84 ? -0.685 22.797 3.578 1 98.62 84 TRP A CA 1
ATOM 650 C C . TRP A 1 84 ? 0.281 23.234 2.484 1 98.62 84 TRP A C 1
ATOM 652 O O . TRP A 1 84 ? 0.877 24.312 2.572 1 98.62 84 TRP A O 1
ATOM 662 N N . LEU A 1 85 ? 0.5 22.422 1.517 1 98.19 85 LEU A N 1
ATOM 663 C CA . LEU A 1 85 ? 1.256 22.75 0.315 1 98.19 85 LEU A CA 1
ATOM 664 C C . LEU A 1 85 ? 0.32 23.016 -0.861 1 98.19 85 LEU A C 1
ATOM 666 O O . LEU A 1 85 ? -0.322 22.094 -1.362 1 98.19 85 LEU A O 1
ATOM 670 N N . VAL A 1 86 ? 0.235 24.25 -1.244 1 98.25 86 VAL A N 1
ATOM 671 C CA . VAL A 1 86 ? -0.606 24.641 -2.371 1 98.25 86 VAL A CA 1
ATOM 672 C C . VAL A 1 86 ? 0.244 24.75 -3.635 1 98.25 86 VAL A C 1
ATOM 674 O O . VAL A 1 86 ? 1.052 25.672 -3.762 1 98.25 86 VAL A O 1
ATOM 677 N N . ASN A 1 87 ? 0.031 23.812 -4.516 1 96.44 87 ASN A N 1
ATOM 678 C CA . ASN A 1 87 ? 0.811 23.734 -5.746 1 96.44 87 ASN A CA 1
ATOM 679 C C . ASN A 1 87 ? -0.079 23.844 -6.98 1 96.44 87 ASN A C 1
ATOM 681 O O . ASN A 1 87 ? -0.842 22.938 -7.285 1 96.44 87 ASN A O 1
ATOM 685 N N . GLU A 1 88 ? 0.093 24.922 -7.734 1 95.38 88 GLU A N 1
ATOM 686 C CA . GLU A 1 88 ? -0.731 25.109 -8.922 1 95.38 88 GLU A CA 1
ATOM 687 C C . GLU A 1 88 ? -0.167 24.328 -10.109 1 95.38 88 GLU A C 1
ATOM 689 O O . GLU A 1 88 ? -0.855 24.125 -11.109 1 95.38 88 GLU A O 1
ATOM 694 N N . LYS A 1 89 ? 1.068 23.922 -9.945 1 93.25 89 LYS A N 1
ATOM 695 C CA . LYS A 1 89 ? 1.738 23.141 -10.977 1 93.25 89 LYS A CA 1
ATOM 696 C C . LYS A 1 89 ? 2.35 21.875 -10.391 1 93.25 89 LYS A C 1
ATOM 698 O O . LYS A 1 89 ? 2.391 21.703 -9.164 1 93.25 89 LYS A O 1
ATOM 703 N N . ASN A 1 90 ? 2.781 20.984 -11.305 1 91.81 90 ASN A N 1
ATOM 704 C CA . ASN A 1 90 ? 3.449 19.75 -10.906 1 91.81 90 ASN A CA 1
ATOM 705 C C . ASN A 1 90 ? 4.766 20.031 -10.188 1 91.81 90 ASN A C 1
ATOM 707 O O . ASN A 1 90 ? 5.621 20.734 -10.703 1 91.81 90 ASN A O 1
ATOM 711 N N . ILE A 1 91 ? 4.883 19.484 -9.086 1 88.31 91 ILE A N 1
ATOM 712 C CA . ILE A 1 91 ? 6.105 19.719 -8.32 1 88.31 91 ILE A CA 1
ATOM 713 C C . ILE A 1 91 ? 6.953 18.453 -8.297 1 88.31 91 ILE A C 1
ATOM 715 O O . ILE A 1 91 ? 8.023 18.422 -7.688 1 88.31 91 ILE A O 1
ATOM 719 N N . PHE A 1 92 ? 6.438 17.422 -8.922 1 86.38 92 PHE A N 1
ATOM 720 C CA . PHE A 1 92 ? 7.176 16.172 -9.055 1 86.38 92 PHE A CA 1
ATOM 721 C C . PHE A 1 92 ? 7.566 15.938 -10.508 1 86.38 92 PHE A C 1
ATOM 723 O O . PHE A 1 92 ? 6.93 15.141 -11.203 1 86.38 92 PHE A O 1
ATOM 730 N N . PRO A 1 93 ? 8.617 16.531 -11.008 1 76.12 93 PRO A N 1
ATOM 731 C CA . PRO A 1 93 ? 8.977 16.422 -12.422 1 76.12 93 PRO A CA 1
ATOM 732 C C . PRO A 1 93 ? 9.438 15.016 -12.805 1 76.12 93 PRO A C 1
ATOM 734 O O . PRO A 1 93 ? 9.328 14.625 -13.969 1 76.12 93 PRO A O 1
ATOM 737 N N . LYS A 1 94 ? 10.117 14.297 -11.93 1 73.88 94 LYS A N 1
ATOM 738 C CA . LYS A 1 94 ? 10.492 12.906 -12.18 1 73.88 94 LYS A CA 1
ATOM 739 C C . LYS A 1 94 ? 9.719 11.961 -11.266 1 73.88 94 LYS A C 1
ATOM 741 O O . LYS A 1 94 ? 9.492 12.258 -10.094 1 73.88 94 LYS A O 1
ATOM 746 N N . PRO A 1 95 ? 9.438 10.773 -12.125 1 64.12 95 PRO A N 1
ATOM 747 C CA . PRO A 1 95 ? 8.766 9.773 -11.289 1 64.12 95 PRO A CA 1
ATOM 748 C C . PRO A 1 95 ? 9.703 9.141 -10.258 1 64.12 95 PRO A C 1
ATOM 750 O O . PRO A 1 95 ? 10.766 8.641 -10.617 1 64.12 95 PRO A O 1
ATOM 753 N N . MET A 1 96 ? 9.68 9.523 -8.938 1 70.38 96 MET A N 1
ATOM 754 C CA . MET A 1 96 ? 10.398 8.984 -7.785 1 70.38 96 MET A CA 1
ATOM 755 C C . MET A 1 96 ? 11.703 9.734 -7.559 1 70.38 96 MET A C 1
ATOM 757 O O . MET A 1 96 ? 12.781 9.164 -7.703 1 70.38 96 MET A O 1
ATOM 761 N N . PRO A 1 97 ? 11.648 10.922 -7.359 1 71.38 97 PRO A N 1
ATOM 762 C CA . PRO A 1 97 ? 12.883 11.633 -7.016 1 71.38 97 PRO A CA 1
ATOM 763 C C . PRO A 1 97 ? 13.664 10.961 -5.887 1 71.38 97 PRO A C 1
ATOM 765 O O . PRO A 1 97 ? 13.07 10.289 -5.039 1 71.38 97 PRO A O 1
ATOM 768 N N . LYS A 1 98 ? 14.984 11.016 -6.062 1 77.88 98 LYS A N 1
ATOM 769 C CA . LYS A 1 98 ? 15.836 10.469 -5.012 1 77.88 98 LYS A CA 1
ATOM 770 C C . LYS A 1 98 ? 15.602 11.188 -3.684 1 77.88 98 LYS A C 1
ATOM 772 O O . LYS A 1 98 ? 15.625 12.414 -3.625 1 77.88 98 LYS A O 1
ATOM 777 N N . ILE A 1 99 ? 15.125 10.477 -2.703 1 82.12 99 ILE A N 1
ATOM 778 C CA . ILE A 1 99 ? 14.945 10.992 -1.351 1 82.12 99 ILE A CA 1
ATOM 779 C C . ILE A 1 99 ? 16.266 10.961 -0.6 1 82.12 99 ILE A C 1
ATOM 781 O O . ILE A 1 99 ? 17.016 9.984 -0.683 1 82.12 99 ILE A O 1
ATOM 785 N N . GLU A 1 100 ? 16.594 12.078 -0.011 1 88.06 100 GLU A N 1
ATOM 786 C CA . GLU A 1 100 ? 17.781 12.148 0.832 1 88.06 100 GLU A CA 1
ATOM 787 C C . GLU A 1 100 ? 17.453 12.703 2.213 1 88.06 100 GLU A C 1
ATOM 789 O O . GLU A 1 100 ? 17.094 13.875 2.344 1 88.06 100 GLU A O 1
ATOM 794 N N . ALA A 1 101 ? 17.609 11.852 3.156 1 91.5 101 ALA A N 1
ATOM 795 C CA . ALA A 1 101 ? 17.406 12.281 4.539 1 91.5 101 ALA A CA 1
ATOM 796 C C . ALA A 1 101 ? 18.672 12.945 5.094 1 91.5 101 ALA A C 1
ATOM 798 O O . ALA A 1 101 ? 19.312 12.406 6 1 91.5 101 ALA A O 1
ATOM 799 N N . ALA A 1 102 ? 18.875 14.141 4.707 1 88.06 102 ALA A N 1
ATOM 800 C CA . ALA A 1 102 ? 20.125 14.844 5.02 1 88.06 102 ALA A CA 1
ATOM 801 C C . ALA A 1 102 ? 20.203 15.18 6.508 1 88.06 102 ALA A C 1
ATOM 803 O O . ALA A 1 102 ? 21.266 15.531 7.016 1 88.06 102 ALA A O 1
ATOM 804 N N . TRP A 1 103 ? 19.156 15.094 7.195 1 87.88 103 TRP A N 1
ATOM 805 C CA . TRP A 1 103 ? 19.125 15.383 8.625 1 87.88 103 TRP A CA 1
ATOM 806 C C . TRP A 1 103 ? 19.625 14.188 9.438 1 87.88 103 TRP A C 1
ATOM 808 O O . TRP A 1 103 ? 19.672 14.25 10.664 1 87.88 103 TRP A O 1
ATOM 818 N N . TRP A 1 104 ? 19.828 13.109 8.781 1 90.06 104 TRP A N 1
ATOM 819 C CA . TRP A 1 104 ? 20.578 11.992 9.352 1 90.06 104 TRP A CA 1
ATOM 820 C C . TRP A 1 104 ? 22.047 12.039 8.938 1 90.06 104 TRP A C 1
ATOM 822 O O . TRP A 1 104 ? 22.359 12.43 7.812 1 90.06 104 TRP A O 1
ATOM 832 N N . PRO A 1 105 ? 22.969 11.664 9.852 1 88.75 105 PRO A N 1
ATOM 833 C CA . PRO A 1 105 ? 24.375 11.586 9.438 1 88.75 105 PRO A CA 1
ATOM 834 C C . PRO A 1 105 ? 24.625 10.516 8.383 1 88.75 105 PRO A C 1
ATOM 836 O O . PRO A 1 105 ? 23.844 9.562 8.273 1 88.75 105 PRO A O 1
ATOM 839 N N . GLU A 1 106 ? 25.688 10.797 7.629 1 92.75 106 GLU A N 1
ATOM 840 C CA . GLU A 1 106 ? 26.062 9.781 6.648 1 92.75 106 GLU A CA 1
ATOM 841 C C . GLU A 1 106 ? 26.297 8.43 7.316 1 92.75 106 GLU A C 1
ATOM 843 O O . GLU A 1 106 ? 26.891 8.367 8.398 1 92.75 106 GLU A O 1
ATOM 848 N N . GLY A 1 107 ? 25.812 7.355 6.641 1 93.06 107 GLY A N 1
ATOM 849 C CA . GLY A 1 107 ? 25.953 6.016 7.191 1 93.06 107 GLY A CA 1
ATOM 850 C C . GLY A 1 107 ? 24.703 5.176 7.035 1 93.06 107 GLY A C 1
ATOM 851 O O . GLY A 1 107 ? 23.812 5.512 6.242 1 93.06 107 GLY A O 1
ATOM 852 N N . GLU A 1 108 ? 24.641 4.141 7.758 1 93.56 108 GLU A N 1
ATOM 853 C CA . GLU A 1 108 ? 23.562 3.172 7.602 1 93.56 108 GLU A CA 1
ATOM 854 C C . GLU A 1 108 ? 22.219 3.754 8.055 1 93.56 108 GLU A C 1
ATOM 856 O O . GLU A 1 108 ? 21.172 3.43 7.488 1 93.56 108 GLU A O 1
ATOM 861 N N . GLY A 1 109 ? 22.328 4.555 9.094 1 92.31 109 GLY A N 1
ATOM 862 C CA . GLY A 1 109 ? 21.125 5.219 9.539 1 92.31 109 GLY A CA 1
ATOM 863 C C . GLY A 1 109 ? 20.453 6.043 8.445 1 92.31 109 GLY A C 1
ATOM 864 O O . GLY A 1 109 ? 19.25 5.973 8.258 1 92.31 109 GLY A O 1
ATOM 865 N N . ARG A 1 110 ? 21.219 6.785 7.738 1 93.69 110 ARG A N 1
ATOM 866 C CA . ARG A 1 110 ? 20.703 7.586 6.637 1 93.69 110 ARG A CA 1
ATOM 867 C C . ARG A 1 110 ? 20.219 6.699 5.492 1 93.69 110 ARG A C 1
ATOM 869 O O . ARG A 1 110 ? 19.219 7 4.848 1 93.69 110 ARG A O 1
ATOM 876 N N . GLU A 1 111 ? 20.938 5.66 5.219 1 94.88 111 GLU A N 1
ATOM 877 C CA . GLU A 1 111 ? 20.516 4.723 4.188 1 94.88 111 GLU A CA 1
ATOM 878 C C . GLU A 1 111 ? 19.156 4.121 4.52 1 94.88 111 GLU A C 1
ATOM 880 O O . GLU A 1 111 ? 18.312 3.965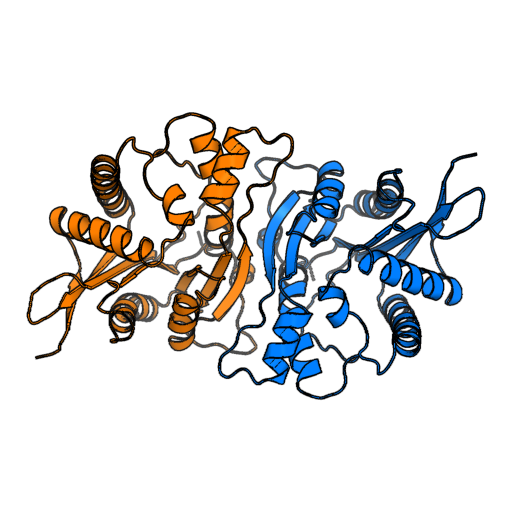 3.639 1 94.88 111 GLU A O 1
ATOM 885 N N . PHE A 1 112 ? 19.016 3.795 5.762 1 95.69 112 PHE A N 1
ATOM 886 C CA . PHE A 1 112 ? 17.75 3.26 6.234 1 95.69 112 PHE A CA 1
ATOM 887 C C . PHE A 1 112 ? 16.641 4.289 6.074 1 95.69 112 PHE A C 1
ATOM 889 O O . PHE A 1 112 ? 15.57 3.975 5.547 1 95.69 112 PHE A O 1
ATOM 896 N N . ALA A 1 113 ? 16.906 5.473 6.508 1 94.44 113 ALA A N 1
ATOM 897 C CA . ALA A 1 113 ? 15.922 6.547 6.395 1 94.44 113 ALA A CA 1
ATOM 898 C C . ALA A 1 113 ? 15.523 6.77 4.938 1 94.44 113 ALA A C 1
ATOM 900 O O . ALA A 1 113 ? 14.336 6.887 4.625 1 94.44 113 ALA A O 1
ATOM 901 N N . ASN A 1 114 ? 16.5 6.793 4.051 1 94.81 114 ASN A N 1
ATOM 902 C CA . ASN A 1 114 ? 16.234 6.945 2.627 1 94.81 114 ASN A CA 1
ATOM 903 C C . ASN A 1 114 ? 15.344 5.82 2.1 1 94.81 114 ASN A C 1
ATOM 905 O O . ASN A 1 114 ? 14.414 6.066 1.332 1 94.81 114 ASN A O 1
ATOM 909 N N . PHE A 1 115 ? 15.664 4.629 2.574 1 94.38 115 PHE A N 1
ATOM 910 C CA . PHE A 1 115 ? 14.961 3.434 2.129 1 94.38 115 PHE A CA 1
ATOM 911 C C . PHE A 1 115 ? 13.492 3.498 2.518 1 94.38 115 PHE A C 1
ATOM 913 O O . PHE A 1 115 ? 12.609 3.262 1.687 1 94.38 115 PHE A O 1
ATOM 920 N N . VAL A 1 116 ? 13.195 3.908 3.703 1 94.56 116 VAL A N 1
ATOM 921 C CA . VAL A 1 116 ? 11.82 3.877 4.203 1 94.56 116 VAL A CA 1
ATOM 922 C C . VAL A 1 116 ? 11.07 5.113 3.721 1 94.56 116 VAL A C 1
ATOM 924 O O . VAL A 1 116 ? 9.883 5.035 3.395 1 94.56 116 VAL A O 1
ATOM 927 N N . LEU A 1 117 ? 11.727 6.238 3.617 1 93.81 117 LEU A N 1
ATOM 928 C CA . LEU A 1 117 ? 11.062 7.461 3.174 1 93.81 117 LEU A CA 1
ATOM 929 C C . LEU A 1 117 ? 10.711 7.379 1.693 1 93.81 117 LEU A C 1
ATOM 931 O O . LEU A 1 117 ? 9.688 7.926 1.263 1 93.81 117 LEU A O 1
ATOM 935 N N . ALA A 1 118 ? 11.562 6.75 0.953 1 92.88 118 ALA A N 1
ATOM 936 C CA . ALA A 1 118 ? 11.25 6.551 -0.461 1 92.88 118 ALA A CA 1
ATOM 937 C C . ALA A 1 118 ? 9.93 5.809 -0.634 1 92.88 118 ALA A C 1
ATOM 939 O O . ALA A 1 118 ? 9.148 6.125 -1.532 1 92.88 118 ALA A O 1
ATOM 940 N N . GLN A 1 119 ? 9.734 4.852 0.23 1 93.94 119 GLN A N 1
ATOM 941 C CA . GLN A 1 119 ? 8.477 4.109 0.203 1 93.94 119 GLN A CA 1
ATOM 942 C C . GLN A 1 119 ? 7.309 4.996 0.622 1 93.94 119 GLN A C 1
ATOM 944 O O . GLN A 1 119 ? 6.254 4.984 -0.016 1 93.94 119 GLN A O 1
ATOM 949 N N . ALA A 1 120 ? 7.543 5.77 1.61 1 93.5 120 ALA A N 1
ATOM 950 C CA . ALA A 1 120 ? 6.484 6.586 2.199 1 93.5 120 ALA A CA 1
ATOM 951 C C . ALA A 1 120 ? 6 7.648 1.215 1 93.5 120 ALA A C 1
ATOM 953 O O . ALA A 1 120 ? 4.816 7.98 1.186 1 93.5 120 ALA A O 1
ATOM 954 N N . PHE A 1 121 ? 6.875 8.133 0.358 1 92.19 121 PHE A N 1
ATOM 955 C CA . PHE A 1 121 ? 6.539 9.273 -0.487 1 92.19 121 PHE A CA 1
ATOM 956 C C . PHE A 1 121 ? 6.297 8.828 -1.925 1 92.19 121 PHE A C 1
ATOM 958 O O . PHE A 1 121 ? 5.93 9.641 -2.777 1 92.19 121 PHE A O 1
ATOM 965 N N . ARG A 1 122 ? 6.406 7.602 -2.172 1 91.94 122 ARG A N 1
ATOM 966 C CA . ARG A 1 122 ? 6.293 7.098 -3.537 1 91.94 122 ARG A CA 1
ATOM 967 C C . ARG A 1 122 ? 4.918 7.406 -4.121 1 91.94 122 ARG A C 1
ATOM 969 O O . ARG A 1 122 ? 4.809 7.91 -5.238 1 91.94 122 ARG A O 1
ATOM 976 N N . PRO A 1 123 ? 3.859 7.184 -3.396 1 93.94 123 PRO A N 1
ATOM 977 C CA . PRO A 1 123 ? 2.553 7.422 -4.016 1 93.94 123 PRO A CA 1
ATOM 978 C C . PRO A 1 123 ? 2.342 8.883 -4.406 1 93.94 123 PRO A C 1
ATOM 980 O O . PRO A 1 123 ? 1.945 9.164 -5.539 1 93.94 123 PRO A O 1
ATOM 983 N N . ARG A 1 124 ? 2.691 9.758 -3.535 1 93.88 124 ARG A N 1
ATOM 984 C CA . ARG A 1 124 ? 2.5 11.172 -3.85 1 93.88 124 ARG A CA 1
ATOM 985 C C . ARG A 1 124 ? 3.352 11.586 -5.043 1 93.88 124 ARG A C 1
ATOM 987 O O . ARG A 1 124 ? 2.867 12.266 -5.949 1 93.88 124 ARG A O 1
ATOM 994 N N . ALA A 1 125 ? 4.59 11.156 -5.043 1 91.44 125 ALA A N 1
ATOM 995 C CA . ALA A 1 125 ? 5.512 11.539 -6.109 1 91.44 125 ALA A CA 1
ATOM 996 C C . ALA A 1 125 ? 5.102 10.914 -7.441 1 91.44 125 ALA A C 1
ATOM 998 O O . ALA A 1 125 ? 5.352 11.484 -8.508 1 91.44 125 ALA A O 1
ATOM 999 N N . SER A 1 126 ? 4.418 9.812 -7.367 1 90.88 126 SER A N 1
ATOM 1000 C CA . SER A 1 126 ? 4.066 9.07 -8.578 1 90.88 126 SER A CA 1
ATOM 1001 C C . SER A 1 126 ? 2.727 9.531 -9.141 1 90.88 126 SER A C 1
ATOM 1003 O O . SER A 1 126 ? 2.533 9.555 -10.352 1 90.88 126 SER A O 1
ATOM 1005 N N . TRP A 1 127 ? 1.796 9.922 -8.289 1 92.31 127 TRP A N 1
ATOM 1006 C CA . TRP A 1 127 ? 0.418 10.031 -8.758 1 92.31 127 TRP A CA 1
ATOM 1007 C C . TRP A 1 127 ? -0.055 11.477 -8.734 1 92.31 127 TRP A C 1
ATOM 1009 O O . TRP A 1 127 ? -1.083 11.812 -9.328 1 92.31 127 TRP A O 1
ATOM 1019 N N . MET A 1 128 ? 0.648 12.289 -8.039 1 92.12 128 MET A N 1
ATOM 1020 C CA . MET A 1 128 ? 0.278 13.703 -7.996 1 92.12 128 MET A CA 1
ATOM 1021 C C . MET A 1 128 ? 1.185 14.523 -8.906 1 92.12 128 MET A C 1
ATOM 1023 O O . MET A 1 128 ? 1.822 15.477 -8.445 1 92.12 128 MET A O 1
ATOM 1027 N N . ARG A 1 129 ? 1.072 14.188 -10.148 1 91.31 129 ARG A N 1
ATOM 1028 C CA . ARG A 1 129 ? 1.944 14.836 -11.125 1 91.31 129 ARG A CA 1
ATOM 1029 C C . ARG A 1 129 ? 1.212 15.953 -11.859 1 91.31 129 ARG A C 1
ATOM 1031 O O . ARG A 1 129 ? 1.332 16.078 -13.078 1 91.31 129 ARG A O 1
ATOM 1038 N N . ARG A 1 130 ? 0.441 16.609 -11.125 1 93.19 130 ARG A N 1
ATOM 1039 C CA . ARG A 1 130 ? -0.337 17.781 -11.523 1 93.19 130 ARG A CA 1
ATOM 1040 C C . ARG A 1 130 ? -0.514 18.734 -10.352 1 93.19 130 ARG A C 1
ATOM 1042 O O . ARG A 1 130 ? -0.049 18.469 -9.242 1 93.19 130 ARG A O 1
ATOM 1049 N N . GLY A 1 131 ? -1.129 19.953 -10.656 1 94.75 131 GLY A N 1
ATOM 1050 C CA . GLY A 1 131 ? -1.451 20.844 -9.539 1 94.75 131 GLY A CA 1
ATOM 1051 C C . GLY A 1 131 ? -2.336 20.172 -8.5 1 94.75 131 GLY A C 1
ATOM 1052 O O . GLY A 1 131 ? -3.273 19.453 -8.844 1 94.75 131 GLY A O 1
ATOM 1053 N N . CYS A 1 132 ? -1.981 20.391 -7.23 1 96.75 132 CYS A N 1
ATOM 1054 C CA . CYS A 1 132 ? -2.74 19.781 -6.145 1 96.75 132 CYS A CA 1
ATOM 1055 C C . CYS A 1 132 ? -2.521 20.531 -4.836 1 96.75 132 CYS A C 1
ATOM 1057 O O . CYS A 1 132 ? -1.594 21.328 -4.727 1 96.75 132 CYS A O 1
ATOM 1059 N N . VAL A 1 133 ? -3.363 20.328 -3.957 1 98.12 133 VAL A N 1
ATOM 1060 C CA . VAL A 1 133 ? -3.219 20.797 -2.58 1 98.12 133 VAL A CA 1
ATOM 1061 C C . VAL A 1 133 ? -2.91 19.609 -1.67 1 98.12 133 VAL A C 1
ATOM 1063 O O . VAL A 1 133 ? -3.66 18.625 -1.64 1 98.12 133 VAL A O 1
ATOM 1066 N N . ILE A 1 134 ? -1.833 19.688 -0.924 1 98.19 134 ILE A N 1
ATOM 1067 C CA . ILE A 1 134 ? -1.379 18.562 -0.117 1 98.19 134 ILE A CA 1
ATOM 1068 C C . ILE A 1 134 ? -1.469 18.922 1.365 1 98.19 134 ILE A C 1
ATOM 1070 O O . ILE A 1 134 ? -0.961 19.969 1.791 1 98.19 134 ILE A O 1
ATOM 1074 N N . LEU A 1 135 ? -2.184 18.125 2.119 1 98.38 135 LEU A N 1
ATOM 1075 C CA . LEU A 1 135 ? -2.047 18.156 3.57 1 98.38 135 LEU A CA 1
ATOM 1076 C C . LEU A 1 135 ? -0.839 17.344 4.023 1 98.38 135 LEU A C 1
ATOM 1078 O O . LEU A 1 135 ? -0.899 16.109 4.074 1 98.38 135 LEU A O 1
ATOM 1082 N N . ASN A 1 136 ? 0.181 18.016 4.418 1 96.81 136 ASN A N 1
ATOM 1083 C CA . ASN A 1 136 ? 1.477 17.406 4.676 1 96.81 136 ASN A CA 1
ATOM 1084 C C . ASN A 1 136 ? 1.614 16.969 6.129 1 96.81 136 ASN A C 1
ATOM 1086 O O . ASN A 1 136 ? 2.215 15.93 6.422 1 96.81 136 ASN A O 1
ATOM 1090 N N . ILE A 1 137 ? 1.188 17.781 7.027 1 96.69 137 ILE A N 1
ATOM 1091 C CA . ILE A 1 137 ? 1.215 17.531 8.469 1 96.69 137 ILE A CA 1
ATOM 1092 C C . ILE A 1 137 ? -0.044 18.094 9.117 1 96.69 137 ILE A C 1
ATOM 1094 O O . ILE A 1 137 ? -0.48 19.203 8.773 1 96.69 137 ILE A O 1
ATOM 1098 N N . LEU A 1 138 ? -0.581 17.391 9.977 1 97 138 LEU A N 1
ATOM 1099 C CA . LEU A 1 138 ? -1.641 17.875 10.852 1 97 138 LEU A CA 1
ATOM 1100 C C . LEU A 1 138 ? -1.475 17.328 12.258 1 97 138 LEU A C 1
ATOM 1102 O O . LEU A 1 138 ? -1.358 16.125 12.453 1 97 138 LEU A O 1
ATOM 1106 N N . ALA A 1 139 ? -1.367 18.234 13.188 1 96.25 139 ALA A N 1
ATOM 1107 C CA . ALA A 1 139 ? -1.165 17.828 14.578 1 96.25 139 ALA A CA 1
ATOM 1108 C C . ALA A 1 139 ? -2.092 18.609 15.508 1 96.25 139 ALA A C 1
ATOM 1110 O O . ALA A 1 139 ? -2.314 19.797 15.32 1 96.25 139 ALA A O 1
ATOM 1111 N N . THR A 1 140 ? -2.631 17.906 16.422 1 96.69 140 THR A N 1
ATOM 1112 C CA . THR A 1 140 ? -3.426 18.484 17.5 1 96.69 140 THR A CA 1
ATOM 1113 C C . THR A 1 140 ? -2.822 18.141 18.859 1 96.69 140 THR A C 1
ATOM 1115 O O . THR A 1 140 ? -2.438 17 19.094 1 96.69 140 THR A O 1
ATOM 1118 N N . HIS A 1 141 ? -2.684 19.141 19.641 1 96.94 141 HIS A N 1
ATOM 1119 C CA . HIS A 1 141 ? -2.238 18.891 21.016 1 96.94 141 HIS A CA 1
ATOM 1120 C C . HIS A 1 141 ? -3.057 17.781 21.672 1 96.94 141 HIS A C 1
ATOM 1122 O O . HIS A 1 141 ? -4.285 17.766 21.562 1 96.94 141 HIS A O 1
ATOM 1128 N N . PRO A 1 142 ? -2.359 16.938 22.391 1 94.69 142 PRO A N 1
ATOM 1129 C CA . PRO A 1 142 ? -3.061 15.766 22.922 1 94.69 142 PRO A CA 1
ATOM 1130 C C . PRO A 1 142 ? -4.238 16.141 23.828 1 94.69 142 PRO A C 1
ATOM 1132 O O . PRO A 1 142 ? -5.285 15.492 23.766 1 94.69 142 PRO A O 1
ATOM 1135 N N . SER A 1 143 ? -4.207 17.156 24.578 1 94.81 143 SER A N 1
ATOM 1136 C CA . SER A 1 143 ? -5.246 17.547 25.516 1 94.81 143 SER A CA 1
ATOM 1137 C C . SER A 1 143 ? -6.406 18.234 24.812 1 94.81 143 SER A C 1
ATOM 1139 O O . SER A 1 143 ? -7.441 18.516 25.422 1 94.81 143 SER A O 1
ATOM 1141 N N . TYR A 1 144 ? -6.254 18.516 23.578 1 95.88 144 TYR A N 1
ATOM 1142 C CA . TYR A 1 144 ? -7.273 19.266 22.859 1 95.88 144 TYR A CA 1
ATOM 1143 C C . TYR A 1 144 ? -7.875 18.422 21.734 1 95.88 144 TYR A C 1
ATOM 1145 O O . TYR A 1 144 ? -8.562 18.953 20.859 1 95.88 144 TYR A O 1
ATOM 1153 N N . ARG A 1 145 ? -7.586 17.125 21.734 1 93.06 145 ARG A N 1
ATOM 1154 C CA . ARG A 1 145 ? -8.133 16.219 20.719 1 93.06 145 ARG A CA 1
ATOM 1155 C C . ARG A 1 145 ? -9.625 16.016 20.906 1 93.06 145 ARG A C 1
ATOM 1157 O O . ARG A 1 145 ? -10.141 16.141 22.031 1 93.06 145 ARG A O 1
ATOM 1164 N N . ARG A 1 146 ? -10.305 15.766 19.812 1 91.44 146 ARG A N 1
ATOM 1165 C CA . ARG A 1 146 ? -11.742 15.492 19.766 1 91.44 146 ARG A CA 1
ATOM 1166 C C . ARG A 1 146 ? -12.547 16.703 20.234 1 91.44 146 ARG A C 1
ATOM 1168 O O . ARG A 1 146 ? -13.57 16.547 20.906 1 91.44 146 ARG A O 1
ATOM 1175 N N . GLN A 1 147 ? -12 17.859 19.969 1 93.88 147 GLN A N 1
ATOM 1176 C CA . GLN A 1 147 ? -12.672 19.109 20.328 1 93.88 147 GLN A CA 1
ATOM 1177 C C . GLN A 1 147 ? -12.875 20 19.109 1 93.88 147 GLN A C 1
ATOM 1179 O O . GLN A 1 147 ? -13.18 21.188 19.234 1 93.88 147 GLN A O 1
ATOM 1184 N N . GLY A 1 148 ? -12.594 19.438 17.953 1 93.62 148 GLY A N 1
ATOM 1185 C CA . GLY A 1 148 ? -12.883 20.156 16.719 1 93.62 148 GLY A CA 1
ATOM 1186 C C . GLY A 1 148 ? -11.68 20.891 16.156 1 93.62 148 GLY A C 1
ATOM 1187 O O . GLY A 1 148 ? -11.781 21.547 15.125 1 93.62 148 GLY A O 1
ATOM 1188 N N . VAL A 1 149 ? -10.539 20.781 16.75 1 96.38 149 VAL A N 1
ATOM 1189 C CA . VAL A 1 149 ? -9.328 21.5 16.359 1 96.38 149 VAL A CA 1
ATOM 1190 C C . VAL A 1 149 ? -8.922 21.078 14.945 1 96.38 149 VAL A C 1
ATOM 1192 O O . VAL A 1 149 ? -8.688 21.938 14.086 1 96.38 149 VAL A O 1
ATOM 1195 N N . ALA A 1 150 ? -8.93 19.859 14.664 1 96.69 150 ALA A N 1
ATOM 1196 C CA . ALA A 1 150 ? -8.484 19.344 13.367 1 96.69 150 ALA A CA 1
ATOM 1197 C C . ALA A 1 150 ? -9.414 19.812 12.25 1 96.69 150 ALA A C 1
ATOM 1199 O O . ALA A 1 150 ? -8.953 20.172 11.156 1 96.69 150 ALA A O 1
ATOM 1200 N N . SER A 1 151 ? -10.648 19.828 12.547 1 95.19 151 SER A N 1
ATOM 1201 C CA . SER A 1 151 ? -11.617 20.281 11.547 1 95.19 151 SER A CA 1
ATOM 1202 C C . SER A 1 151 ? -11.367 21.734 11.141 1 95.19 151 SER A C 1
ATOM 1204 O O . SER A 1 151 ? -11.508 22.078 9.969 1 95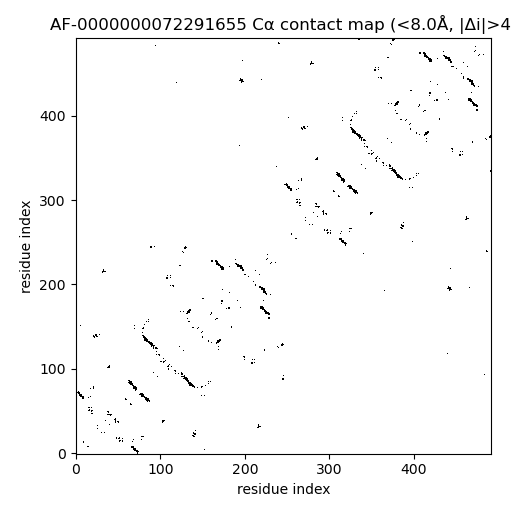.19 151 SER A O 1
ATOM 1206 N N . LEU A 1 152 ? -11.039 22.531 12.078 1 96.44 152 LEU A N 1
ATOM 1207 C CA . LEU A 1 152 ? -10.727 23.922 11.789 1 96.44 152 LEU A CA 1
ATOM 1208 C C . LEU A 1 152 ? -9.508 24.031 10.883 1 96.44 152 LEU A C 1
ATOM 1210 O O . LEU A 1 152 ? -9.469 24.875 9.984 1 96.44 152 LEU A O 1
ATOM 1214 N N . LEU A 1 153 ? -8.586 23.156 11.062 1 98 153 LEU A N 1
ATOM 1215 C CA . LEU A 1 153 ? -7.34 23.172 10.312 1 98 153 LEU A CA 1
ATOM 1216 C C . LEU A 1 153 ? -7.566 22.734 8.875 1 98 153 LEU A C 1
ATOM 1218 O O . LEU A 1 153 ? -6.766 23.047 7.988 1 98 153 LEU A O 1
ATOM 1222 N N . MET A 1 154 ? -8.664 22.031 8.609 1 97.5 154 MET A N 1
ATOM 1223 C CA . MET A 1 154 ? -8.945 21.484 7.289 1 97.5 154 MET A CA 1
ATOM 1224 C C . MET A 1 154 ? -9.469 22.562 6.348 1 97.5 154 MET A C 1
ATOM 1226 O O . MET A 1 154 ? -9.273 22.484 5.137 1 97.5 154 MET A O 1
ATOM 1230 N N . GLN A 1 155 ? -10.039 23.547 6.875 1 95.69 155 GLN A N 1
ATOM 1231 C CA . GLN A 1 155 ? -10.828 24.516 6.105 1 95.69 155 GLN A CA 1
ATOM 1232 C C . GLN A 1 155 ? -9.953 25.266 5.109 1 95.69 155 GLN A C 1
ATOM 1234 O O . GLN A 1 155 ? -10.32 25.422 3.945 1 95.69 155 GLN A O 1
ATOM 1239 N N . PHE A 1 156 ? -8.836 25.719 5.543 1 95.38 156 PHE A N 1
ATOM 1240 C CA . PHE A 1 156 ? -7.957 26.5 4.684 1 95.38 156 PHE A CA 1
ATOM 1241 C C . PHE A 1 156 ? -7.645 25.734 3.4 1 95.38 156 PHE A C 1
ATOM 1243 O O . PHE A 1 156 ? -7.836 26.266 2.299 1 95.38 156 PHE A O 1
ATOM 1250 N N . GLY A 1 157 ? -7.086 24.484 3.549 1 96.44 157 GLY A N 1
ATOM 1251 C CA . GLY A 1 157 ? -6.703 23.688 2.393 1 96.44 157 GLY A CA 1
ATOM 1252 C C . GLY A 1 157 ? -7.875 23.359 1.48 1 96.44 157 GLY A C 1
ATOM 1253 O O . GLY A 1 157 ? -7.742 23.406 0.255 1 96.44 157 GLY A O 1
ATOM 1254 N N . GLU A 1 158 ? -8.953 23.109 2.078 1 95.25 158 GLU A N 1
ATOM 1255 C CA . GLU A 1 158 ? -10.148 22.812 1.302 1 95.25 158 GLU A CA 1
ATOM 1256 C C . GLU A 1 158 ? -10.633 24.031 0.522 1 95.25 158 GLU A C 1
ATOM 1258 O O . GLU A 1 158 ? -11.047 23.906 -0.63 1 95.25 158 GLU A O 1
ATOM 1263 N N . ASP A 1 159 ? -10.625 25.141 1.129 1 96.81 159 ASP A N 1
ATOM 1264 C CA . ASP A 1 159 ? -10.984 26.391 0.451 1 96.81 159 ASP A CA 1
ATOM 1265 C C . ASP A 1 159 ? -10.047 26.656 -0.728 1 96.81 159 ASP A C 1
ATOM 1267 O O . ASP A 1 159 ? -10.5 27.031 -1.812 1 96.81 159 ASP A O 1
ATOM 1271 N N . LYS A 1 160 ? -8.766 26.484 -0.494 1 97.5 160 LYS A N 1
ATOM 1272 C CA . LYS A 1 160 ? -7.797 26.703 -1.563 1 97.5 160 LYS A CA 1
ATOM 1273 C C . LYS A 1 160 ? -8.039 25.75 -2.73 1 97.5 160 LYS A C 1
ATOM 1275 O O . LYS A 1 160 ? -7.973 26.156 -3.893 1 97.5 160 LYS A O 1
ATOM 1280 N N . ALA A 1 161 ? -8.266 24.516 -2.414 1 97.69 161 ALA A N 1
ATOM 1281 C CA . ALA A 1 161 ? -8.547 23.531 -3.451 1 97.69 161 ALA A CA 1
ATOM 1282 C C . ALA A 1 161 ? -9.766 23.938 -4.277 1 97.69 161 ALA A C 1
ATOM 1284 O O . ALA A 1 161 ? -9.758 23.812 -5.508 1 97.69 161 ALA A O 1
ATOM 1285 N N . ARG A 1 162 ? -10.758 24.406 -3.609 1 96.19 162 ARG A N 1
ATOM 1286 C CA . ARG A 1 162 ? -11.977 24.859 -4.281 1 96.19 162 ARG A CA 1
ATOM 1287 C C . ARG A 1 162 ? -11.719 26.078 -5.141 1 96.19 162 ARG A C 1
ATOM 1289 O O . ARG A 1 162 ? -12.086 26.125 -6.316 1 96.19 162 ARG A O 1
ATOM 1296 N N . GLU A 1 163 ? -11.109 27.047 -4.602 1 97.06 163 GLU A N 1
ATOM 1297 C CA . GLU A 1 163 ? -10.836 28.312 -5.273 1 97.06 163 GLU A CA 1
ATOM 1298 C C . GLU A 1 163 ? -10 28.094 -6.531 1 97.06 163 GLU A C 1
ATOM 1300 O O . GLU A 1 163 ? -10.242 28.734 -7.559 1 97.06 163 GLU A O 1
ATOM 1305 N N . LEU A 1 164 ? -9.055 27.203 -6.441 1 96.94 164 LEU A N 1
ATOM 1306 C CA . LEU A 1 164 ? -8.109 27.016 -7.531 1 96.94 164 LEU A CA 1
ATOM 1307 C C . LEU A 1 164 ? -8.492 25.828 -8.391 1 96.94 164 LEU A C 1
ATOM 1309 O O . LEU A 1 164 ? -7.82 25.516 -9.375 1 96.94 164 LEU A O 1
ATOM 1313 N N . ASN A 1 165 ? -9.547 25.094 -8.016 1 96.38 165 ASN A N 1
ATOM 1314 C CA . ASN A 1 165 ? -10.008 23.891 -8.695 1 96.38 165 ASN A CA 1
ATOM 1315 C C . ASN A 1 165 ? -8.898 22.844 -8.82 1 96.38 165 ASN A C 1
ATOM 1317 O O . ASN A 1 165 ? -8.602 22.375 -9.922 1 96.38 165 ASN A O 1
ATOM 1321 N N . LEU A 1 166 ? -8.375 22.469 -7.676 1 96.94 166 LEU A N 1
ATOM 1322 C CA . LEU A 1 166 ? -7.285 21.5 -7.598 1 96.94 166 LEU A CA 1
ATOM 1323 C C . LEU A 1 166 ? -7.719 20.25 -6.844 1 96.94 166 LEU A C 1
ATOM 1325 O O . LEU A 1 166 ? -8.633 20.297 -6.023 1 96.94 166 LEU A O 1
ATOM 1329 N N . GLU A 1 167 ? -7.082 19.125 -7.164 1 97.25 167 GLU A N 1
ATOM 1330 C CA . GLU A 1 167 ? -7.242 17.906 -6.387 1 97.25 167 GLU A CA 1
ATOM 1331 C C . GLU A 1 167 ? -6.465 17.969 -5.074 1 97.25 167 GLU A C 1
ATOM 1333 O O . GLU A 1 167 ? -5.613 18.844 -4.902 1 97.25 167 GLU A O 1
ATOM 1338 N N . CYS A 1 168 ? -6.828 17.109 -4.129 1 98 168 CYS A N 1
ATOM 1339 C CA . CYS A 1 168 ? -6.184 17.125 -2.822 1 98 168 CYS A CA 1
ATOM 1340 C C . CYS A 1 168 ? -5.527 15.773 -2.531 1 98 168 CYS A C 1
ATOM 1342 O O . CYS A 1 168 ? -6.027 14.734 -2.957 1 98 168 CYS A O 1
ATOM 1344 N N . TRP A 1 169 ? -4.445 15.812 -1.818 1 97.94 169 TRP A N 1
ATOM 1345 C CA . TRP A 1 169 ? -3.697 14.617 -1.451 1 97.94 169 TRP A CA 1
ATOM 1346 C C . TRP A 1 169 ? -3.256 14.68 0.007 1 97.94 169 TRP A C 1
ATOM 1348 O O . TRP A 1 169 ? -2.895 15.742 0.51 1 97.94 169 TRP A O 1
ATOM 1358 N N . SER A 1 170 ? -3.258 13.555 0.695 1 97.88 170 SER A N 1
ATOM 1359 C CA . SER A 1 170 ? -2.633 13.414 2.006 1 97.88 170 SER A CA 1
ATOM 1360 C C . SER A 1 170 ? -2.316 11.953 2.316 1 97.88 170 SER A C 1
ATOM 1362 O O . SER A 1 170 ? -2.932 11.047 1.753 1 97.88 170 SER A O 1
ATOM 1364 N N . GLU A 1 171 ? -1.321 11.75 3.096 1 96.06 171 GLU A N 1
ATOM 1365 C CA . GLU A 1 171 ? -1.047 10.445 3.688 1 96.06 171 GLU A CA 1
ATOM 1366 C C . GLU A 1 171 ? -1.568 10.367 5.121 1 96.06 171 GLU A C 1
ATOM 1368 O O . GLU A 1 171 ? -1.077 11.078 6.004 1 96.06 171 GLU A O 1
ATOM 1373 N N . ALA A 1 172 ? -2.572 9.625 5.336 1 94.94 172 ALA A N 1
ATOM 1374 C CA . ALA A 1 172 ? -3.1 9.43 6.684 1 94.94 172 ALA A CA 1
ATOM 1375 C C . ALA A 1 172 ? -2.48 8.203 7.348 1 94.94 172 ALA A C 1
ATOM 1377 O O . ALA A 1 172 ? -2.42 7.129 6.742 1 94.94 172 ALA A O 1
ATOM 1378 N N . GLU A 1 173 ? -1.994 8.477 8.516 1 88.44 173 GLU A N 1
ATOM 1379 C CA . GLU A 1 173 ? -1.456 7.344 9.258 1 88.44 173 GLU A CA 1
ATOM 1380 C C . GLU A 1 173 ? -2.541 6.309 9.539 1 88.44 173 GLU A C 1
ATOM 1382 O O . GLU A 1 173 ? -3.688 6.664 9.82 1 88.44 173 GLU A O 1
ATOM 1387 N N . GLY A 1 174 ? -2.127 5.07 9.359 1 83.62 174 GLY A N 1
ATOM 1388 C CA . GLY A 1 174 ? -3.025 3.957 9.625 1 83.62 174 GLY A CA 1
ATOM 1389 C C . GLY A 1 174 ? -2.408 2.893 10.516 1 83.62 174 GLY A C 1
ATOM 1390 O O . GLY A 1 174 ? -1.206 2.92 10.781 1 83.62 174 GLY A O 1
ATOM 1391 N N . GLY A 1 175 ? -3.33 1.995 11.039 1 70.38 175 GLY A N 1
ATOM 1392 C CA . GLY A 1 175 ? -2.889 0.829 11.781 1 70.38 175 GLY A CA 1
ATOM 1393 C C . GLY A 1 175 ? -2.965 1.02 13.289 1 70.38 175 GLY A C 1
ATOM 1394 O O . GLY A 1 175 ? -3.02 2.152 13.773 1 70.38 175 GLY A O 1
ATOM 1395 N N . ALA A 1 176 ? -3.037 -0.079 13.93 1 59.56 176 ALA A N 1
ATOM 1396 C CA . ALA A 1 176 ? -2.992 -0.229 15.383 1 59.56 176 ALA A CA 1
ATOM 1397 C C . ALA A 1 176 ? -3.967 0.729 16.062 1 59.56 176 ALA A C 1
ATOM 1399 O O . ALA A 1 176 ? -3.621 1.374 17.062 1 59.56 176 ALA A O 1
ATOM 1400 N N . GLY A 1 177 ? -5.059 0.884 15.477 1 61.59 177 GLY A N 1
ATOM 1401 C CA . GLY A 1 177 ? -6.051 1.701 16.156 1 61.59 177 GLY A CA 1
ATOM 1402 C C . GLY A 1 177 ? -5.922 3.18 15.844 1 61.59 177 GLY A C 1
ATOM 1403 O O . GLY A 1 177 ? -6.594 4.012 16.453 1 61.59 177 GLY A O 1
ATOM 1404 N N . ARG A 1 178 ? -5.051 3.477 14.898 1 65.38 178 ARG A N 1
ATOM 1405 C CA . ARG A 1 178 ? -4.789 4.875 14.57 1 65.38 178 ARG A CA 1
ATOM 1406 C C . ARG A 1 178 ? -5.496 5.277 13.281 1 65.38 178 ARG A C 1
ATOM 1408 O O . ARG A 1 178 ? -4.844 5.652 12.305 1 65.38 178 ARG A O 1
ATOM 1415 N N . GLU A 1 179 ? -6.781 5.242 13.406 1 75.25 179 GLU A N 1
ATOM 1416 C CA . GLU A 1 179 ? -7.535 5.531 12.188 1 75.25 179 GLU A CA 1
ATOM 1417 C C . GLU A 1 179 ? -8.109 6.949 12.219 1 75.25 179 GLU A C 1
ATOM 1419 O O . GLU A 1 179 ? -8.906 7.316 11.359 1 75.25 179 GLU A O 1
ATOM 1424 N N . GLY A 1 180 ? -7.609 7.695 13.125 1 80.38 180 GLY A N 1
ATOM 1425 C CA . GLY A 1 180 ? -8.188 9.016 13.32 1 80.38 180 GLY A CA 1
ATOM 1426 C C . GLY A 1 180 ? -7.996 9.938 12.133 1 80.38 180 GLY A C 1
ATOM 1427 O O . GLY A 1 180 ? -8.945 10.586 11.68 1 80.38 180 GLY A O 1
ATOM 1428 N N . ALA A 1 181 ? -6.812 9.984 11.594 1 90.25 181 ALA A N 1
ATOM 1429 C CA . ALA A 1 181 ? -6.531 10.859 10.461 1 90.25 181 ALA A CA 1
ATOM 1430 C C . ALA A 1 181 ? -7.359 10.461 9.242 1 90.25 181 ALA A C 1
ATOM 1432 O O . ALA A 1 181 ? -7.91 11.328 8.555 1 90.25 181 ALA A O 1
ATOM 1433 N N . ARG A 1 182 ? -7.477 9.172 9.008 1 93.56 182 ARG A N 1
ATOM 1434 C CA . ARG A 1 182 ? -8.273 8.695 7.883 1 93.56 182 ARG A CA 1
ATOM 1435 C C . ARG A 1 182 ? -9.734 9.117 8.031 1 93.56 182 ARG A C 1
ATOM 1437 O O . ARG A 1 182 ? -10.336 9.641 7.094 1 93.56 182 ARG A O 1
ATOM 1444 N N . PHE A 1 183 ? -10.266 8.906 9.203 1 91.44 183 PHE A N 1
ATOM 1445 C CA . PHE A 1 183 ? -11.672 9.219 9.445 1 91.44 183 PHE A CA 1
ATOM 1446 C C . PHE A 1 183 ? -11.922 10.711 9.312 1 91.44 183 PHE A C 1
ATOM 1448 O O . PHE A 1 183 ? -12.961 11.125 8.789 1 91.44 183 PHE A O 1
ATOM 1455 N N . LEU A 1 184 ? -11 11.469 9.812 1 93.5 184 LEU A N 1
ATOM 1456 C CA . LEU A 1 184 ? -11.125 12.914 9.641 1 93.5 184 LEU A CA 1
ATOM 1457 C C . LEU A 1 184 ? -11.234 13.281 8.164 1 93.5 184 LEU A C 1
ATOM 1459 O O . LEU A 1 184 ? -12.141 14.023 7.77 1 93.5 184 LEU A O 1
ATOM 1463 N N . LEU A 1 185 ? -10.359 12.766 7.367 1 96.56 185 LEU A N 1
ATOM 1464 C CA . LEU A 1 185 ? -10.32 13.102 5.949 1 96.56 185 LEU A CA 1
ATOM 1465 C C . LEU A 1 185 ? -11.562 12.57 5.234 1 96.56 185 LEU A C 1
ATOM 1467 O O . LEU A 1 185 ? -12.109 13.242 4.352 1 96.56 185 LEU A O 1
ATOM 1471 N N . GLU A 1 186 ? -11.977 11.367 5.645 1 95 186 GLU A N 1
ATOM 1472 C CA . GLU A 1 186 ? -13.188 10.812 5.047 1 95 186 GLU A CA 1
ATOM 1473 C C . GLU A 1 186 ? -14.398 11.688 5.332 1 95 186 GLU A C 1
ATOM 1475 O O . GLU A 1 186 ? -15.25 11.883 4.465 1 95 186 GLU A O 1
ATOM 1480 N N . LYS A 1 187 ? -14.492 12.203 6.508 1 93.62 187 LYS A N 1
ATOM 1481 C CA . LYS A 1 187 ? -15.57 13.117 6.871 1 93.62 187 LYS A CA 1
ATOM 1482 C C . LYS A 1 187 ? -15.562 14.352 5.973 1 93.62 187 LYS A C 1
ATOM 1484 O O . LYS A 1 187 ? -16.609 14.969 5.75 1 93.62 187 LYS A O 1
ATOM 1489 N N . HIS A 1 188 ? -14.453 14.664 5.465 1 95.69 188 HIS A N 1
ATOM 1490 C CA . HIS A 1 188 ? -14.305 15.836 4.609 1 95.69 188 HIS A CA 1
ATOM 1491 C C . HIS A 1 188 ? -14.328 15.453 3.135 1 95.69 188 HIS A C 1
ATOM 1493 O O . HIS A 1 188 ? -13.922 16.234 2.277 1 95.69 188 HIS A O 1
ATOM 1499 N N . GLY A 1 189 ? -14.656 14.242 2.814 1 96.06 189 GLY A N 1
ATOM 1500 C CA . GLY A 1 189 ? -14.922 13.844 1.44 1 96.06 189 GLY A CA 1
ATOM 1501 C C . GLY A 1 189 ? -13.727 13.195 0.768 1 96.06 189 GLY A C 1
ATOM 1502 O O . GLY A 1 189 ? -13.75 12.93 -0.436 1 96.06 189 GLY A O 1
ATOM 1503 N N . TRP A 1 190 ? -12.68 12.984 1.485 1 97.38 190 TRP A N 1
ATOM 1504 C CA . TRP A 1 190 ? -11.547 12.234 0.946 1 97.38 190 TRP A CA 1
ATOM 1505 C C . TRP A 1 190 ? -11.82 10.734 0.967 1 97.38 190 TRP A C 1
ATOM 1507 O O . TRP A 1 190 ? -12.656 10.266 1.737 1 97.38 190 TRP A O 1
ATOM 1517 N N . ARG A 1 191 ? -11.148 10.047 0.092 1 96.12 191 ARG A N 1
ATOM 1518 C CA . ARG A 1 191 ? -11.219 8.586 0.111 1 96.12 191 ARG A CA 1
ATOM 1519 C C . ARG A 1 191 ? -9.836 7.965 -0.018 1 96.12 191 ARG A C 1
ATOM 1521 O O . ARG A 1 191 ? -8.961 8.516 -0.687 1 96.12 191 ARG A O 1
ATOM 1528 N N . PRO A 1 192 ? -9.641 6.836 0.714 1 95.56 192 PRO A N 1
ATOM 1529 C CA . PRO A 1 192 ? -8.375 6.129 0.521 1 95.56 192 PRO A CA 1
ATOM 1530 C C . PRO A 1 192 ? -8.281 5.449 -0.844 1 95.56 192 PRO A C 1
ATOM 1532 O O . PRO A 1 192 ? -9.227 4.785 -1.271 1 95.56 192 PRO A O 1
ATOM 1535 N N . LEU A 1 193 ? -7.168 5.656 -1.515 1 94.56 193 LEU A N 1
ATOM 1536 C CA . LEU A 1 193 ? -6.898 4.938 -2.756 1 94.56 193 LEU A CA 1
ATOM 1537 C C . LEU A 1 193 ? -6.285 3.57 -2.471 1 94.56 193 LEU A C 1
ATOM 1539 O O . LEU A 1 193 ? -6.617 2.586 -3.133 1 94.56 193 LEU A O 1
ATOM 1543 N N . ILE A 1 194 ? -5.453 3.553 -1.588 1 94.69 194 ILE A N 1
ATOM 1544 C CA . ILE A 1 194 ? -4.738 2.35 -1.171 1 94.69 194 ILE A CA 1
ATOM 1545 C C . ILE A 1 194 ? -4.172 2.547 0.233 1 94.69 194 ILE A C 1
ATOM 1547 O O . ILE A 1 194 ? -3.777 3.656 0.6 1 94.69 194 ILE A O 1
ATOM 1551 N N . LYS A 1 195 ? -4.246 1.549 1.06 1 95.44 195 LYS A N 1
ATOM 1552 C CA . LYS A 1 195 ? -3.471 1.494 2.295 1 95.44 195 LYS A CA 1
ATOM 1553 C C . LYS A 1 195 ? -2.145 0.769 2.082 1 95.44 195 LYS A C 1
ATOM 1555 O O . LYS A 1 195 ? -2.121 -0.354 1.573 1 95.44 195 LYS A O 1
ATOM 1560 N N . TYR A 1 196 ? -1.078 1.396 2.4 1 94.75 196 TYR A N 1
ATOM 1561 C CA . TYR A 1 196 ? 0.215 0.77 2.148 1 94.75 196 TYR A CA 1
ATOM 1562 C C . TYR A 1 196 ? 1.071 0.762 3.41 1 94.75 196 TYR A C 1
ATOM 1564 O O . TYR A 1 196 ? 0.746 1.433 4.395 1 94.75 196 TYR A O 1
ATOM 1572 N N . CYS A 1 197 ? 2.057 -0.131 3.383 1 93.31 197 CYS A N 1
ATOM 1573 C CA . CYS A 1 197 ? 2.898 -0.364 4.551 1 93.31 197 CYS A CA 1
ATOM 1574 C C . CYS A 1 197 ? 4.375 -0.203 4.199 1 93.31 197 CYS A C 1
ATOM 1576 O O . CYS A 1 197 ? 4.816 -0.646 3.137 1 93.31 197 CYS A O 1
ATOM 1578 N N . ILE A 1 198 ? 5.031 0.437 5.102 1 93.06 198 ILE A N 1
ATOM 1579 C CA . ILE A 1 198 ? 6.461 0.651 4.922 1 93.06 198 ILE A CA 1
ATOM 1580 C C . ILE A 1 198 ? 7.238 -0.52 5.523 1 93.06 198 ILE A C 1
ATOM 1582 O O . ILE A 1 198 ? 6.922 -0.985 6.621 1 93.06 198 ILE A O 1
ATOM 1586 N N . TYR A 1 199 ? 8.148 -1.067 4.773 1 91.06 199 TYR A N 1
ATOM 1587 C CA . TYR A 1 199 ? 8.953 -2.197 5.238 1 91.06 199 TYR A CA 1
ATOM 1588 C C . TYR A 1 199 ? 10.438 -1.854 5.234 1 91.06 199 TYR A C 1
ATOM 1590 O O . TYR A 1 199 ? 10.875 -0.969 4.492 1 91.06 199 TYR A O 1
ATOM 1598 N N . GLY A 1 200 ? 11.172 -2.566 6.137 1 91.75 200 GLY A N 1
ATOM 1599 C CA . GLY A 1 200 ? 12.609 -2.369 6.195 1 91.75 200 GLY A CA 1
ATOM 1600 C C . GLY A 1 200 ? 13.398 -3.609 5.82 1 91.75 200 GLY A C 1
ATOM 1601 O O . GLY A 1 200 ? 14.625 -3.572 5.754 1 91.75 200 GLY A O 1
ATOM 1602 N N . THR A 1 201 ? 12.711 -4.703 5.539 1 89.12 201 THR A N 1
ATOM 1603 C CA . THR A 1 201 ? 13.391 -5.973 5.309 1 89.12 201 THR A CA 1
ATOM 1604 C C . THR A 1 201 ? 14.148 -5.953 3.984 1 89.12 201 THR A C 1
ATOM 1606 O O . THR A 1 201 ? 13.625 -5.484 2.971 1 89.12 201 THR A O 1
ATOM 1609 N N . LYS A 1 202 ? 15.344 -6.324 4.074 1 87.75 202 LYS A N 1
ATOM 1610 C CA . LYS A 1 202 ? 16.203 -6.527 2.908 1 87.75 202 LYS A CA 1
ATOM 1611 C C . LYS A 1 202 ? 17.188 -7.66 3.145 1 87.75 202 LYS A C 1
ATOM 1613 O O . LYS A 1 202 ? 17.281 -8.195 4.254 1 87.75 202 LYS A O 1
ATOM 1618 N N . GLU A 1 203 ? 17.75 -8.156 2.061 1 85.75 203 GLU A N 1
ATOM 1619 C CA . GLU A 1 203 ? 18.75 -9.203 2.221 1 85.75 203 GLU A CA 1
ATOM 1620 C C . GLU A 1 203 ? 19.938 -8.711 3.043 1 85.75 203 GLU A C 1
ATOM 1622 O O . GLU A 1 203 ? 20.328 -7.547 2.953 1 85.75 203 GLU A O 1
ATOM 1627 N N . ASN A 1 204 ? 20.531 -9.492 3.855 1 88.88 204 ASN A N 1
ATOM 1628 C CA . ASN A 1 204 ? 21.75 -9.25 4.602 1 88.88 204 ASN A CA 1
ATOM 1629 C C . ASN A 1 204 ? 21.641 -8.023 5.492 1 88.88 204 ASN A C 1
ATOM 1631 O O . ASN A 1 204 ? 22.5 -7.141 5.453 1 88.88 204 ASN A O 1
ATOM 1635 N N . MET A 1 205 ? 20.688 -8.008 6.258 1 90.12 205 MET A N 1
ATOM 1636 C CA . MET A 1 205 ? 20.484 -6.891 7.176 1 90.12 205 MET A CA 1
ATOM 1637 C C . MET A 1 205 ? 21.516 -6.922 8.305 1 90.12 205 MET A C 1
ATOM 1639 O O . MET A 1 205 ? 21.703 -7.949 8.953 1 90.12 205 MET A O 1
ATOM 1643 N N . SER A 1 206 ? 22.188 -5.789 8.484 1 94.62 206 SER A N 1
ATOM 1644 C CA . SER A 1 206 ? 23.109 -5.645 9.609 1 94.62 206 SER A CA 1
ATOM 1645 C C . SER A 1 206 ? 22.344 -5.566 10.93 1 94.62 206 SER A C 1
ATOM 1647 O O . SER A 1 206 ? 21.125 -5.441 10.945 1 94.62 206 SER A O 1
ATOM 1649 N N . GLU A 1 207 ? 23.094 -5.625 12 1 92.44 207 GLU A N 1
ATOM 1650 C CA . GLU A 1 207 ? 22.484 -5.461 13.32 1 92.44 207 GLU A CA 1
ATOM 1651 C C . GLU A 1 207 ? 21.859 -4.078 13.477 1 92.44 207 GLU A C 1
ATOM 1653 O O . GLU A 1 207 ? 20.75 -3.947 14.016 1 92.44 207 GLU A O 1
ATOM 1658 N N . GLU A 1 208 ? 22.578 -3.113 12.984 1 92.75 208 GLU A N 1
ATOM 1659 C CA . GLU A 1 208 ? 22.062 -1.747 13.055 1 92.75 208 GLU A CA 1
ATOM 1660 C C . GLU A 1 208 ? 20.766 -1.601 12.258 1 92.75 208 GLU A C 1
ATOM 1662 O O . GLU A 1 208 ? 19.812 -0.965 12.719 1 92.75 208 GLU A O 1
ATOM 1667 N N . TRP A 1 209 ? 20.766 -2.195 11.125 1 94.94 209 TRP A N 1
ATOM 1668 C CA . TRP A 1 209 ? 19.578 -2.154 10.289 1 94.94 209 TRP A CA 1
ATOM 1669 C C . TRP A 1 209 ? 18.391 -2.83 10.977 1 94.94 209 TRP A C 1
ATOM 1671 O O . TRP A 1 209 ? 17.281 -2.299 10.984 1 94.94 209 TRP A O 1
ATOM 1681 N N . LEU A 1 210 ? 18.703 -3.883 11.609 1 92.62 210 LEU A N 1
ATOM 1682 C CA . LEU A 1 210 ? 17.672 -4.621 12.328 1 92.62 210 LEU A CA 1
ATOM 1683 C C . LEU A 1 210 ? 17.141 -3.801 13.5 1 92.62 210 LEU A C 1
ATOM 1685 O O . LEU A 1 210 ? 15.93 -3.789 13.75 1 92.62 210 LEU A O 1
ATOM 1689 N N . GLU A 1 211 ? 17.984 -3.16 14.117 1 92.44 211 GLU A N 1
ATOM 1690 C CA . GLU A 1 211 ? 17.578 -2.309 15.234 1 92.44 211 GLU A CA 1
ATOM 1691 C C . GLU A 1 211 ? 16.688 -1.169 14.758 1 92.44 211 GLU A C 1
ATOM 1693 O O . GLU A 1 211 ? 15.688 -0.844 15.414 1 92.44 211 GLU A O 1
ATOM 1698 N N . LEU A 1 212 ? 17.016 -0.601 13.672 1 92.06 212 LEU A N 1
ATOM 1699 C CA . LEU A 1 212 ? 16.234 0.499 13.125 1 92.06 212 LEU A CA 1
ATOM 1700 C C . LEU A 1 212 ? 14.859 0.014 12.68 1 92.06 212 LEU A C 1
ATOM 1702 O O . LEU A 1 212 ? 13.859 0.706 12.875 1 92.06 212 LEU A O 1
ATOM 1706 N N . CYS A 1 213 ? 14.828 -1.181 12.117 1 92.5 213 CYS A N 1
ATOM 1707 C CA . CYS A 1 213 ? 13.539 -1.769 11.781 1 92.5 213 CYS A CA 1
ATOM 1708 C C . CYS A 1 213 ? 12.656 -1.903 13.016 1 92.5 213 CYS A C 1
ATOM 1710 O O . CYS A 1 213 ? 11.477 -1.544 12.984 1 92.5 213 CYS A O 1
ATOM 1712 N N . HIS A 1 214 ? 13.242 -2.355 14.023 1 90.38 214 HIS A N 1
ATOM 1713 C CA . HIS A 1 214 ? 12.492 -2.572 15.258 1 90.38 214 HIS A CA 1
ATOM 1714 C C . HIS A 1 214 ? 12.031 -1.249 15.867 1 90.38 214 HIS A C 1
ATOM 1716 O O . HIS A 1 214 ? 10.898 -1.14 16.328 1 90.38 214 HIS A O 1
ATOM 1722 N N . LYS A 1 215 ? 12.828 -0.293 15.758 1 86.56 215 LYS A N 1
ATOM 1723 C CA . LYS A 1 215 ? 12.586 0.992 16.406 1 86.56 215 LYS A CA 1
ATOM 1724 C C . LYS A 1 215 ? 11.57 1.819 15.617 1 86.56 215 LYS A C 1
ATOM 1726 O O . LYS A 1 215 ? 10.742 2.518 16.203 1 86.56 215 LYS A O 1
ATOM 1731 N N . CYS A 1 216 ? 11.57 1.727 14.344 1 90.75 216 CYS A N 1
ATOM 1732 C CA . CYS A 1 216 ? 10.867 2.725 13.539 1 90.75 216 CYS A CA 1
ATOM 1733 C C . CYS A 1 216 ? 9.648 2.113 12.852 1 90.75 216 CYS A C 1
ATOM 1735 O O . CYS A 1 216 ? 8.773 2.838 12.375 1 90.75 216 CYS A O 1
ATOM 1737 N N . LEU A 1 217 ? 9.648 0.81 12.789 1 88.12 217 LEU A N 1
ATOM 1738 C CA . LEU A 1 217 ? 8.602 0.115 12.047 1 88.12 217 LEU A CA 1
ATOM 1739 C C . LEU A 1 217 ? 7.812 -0.817 12.961 1 88.12 217 LEU A C 1
ATOM 1741 O O . LEU A 1 217 ? 8.258 -1.137 14.062 1 88.12 217 LEU A O 1
ATOM 1745 N N . PRO A 1 218 ? 6.578 -1.144 12.523 1 83.31 218 PRO A N 1
ATOM 1746 C CA . PRO A 1 218 ? 5.895 -0.958 11.242 1 83.31 218 PRO A CA 1
ATOM 1747 C C . PRO A 1 218 ? 5.238 0.415 11.109 1 83.31 218 PRO A C 1
ATOM 1749 O O . PRO A 1 218 ? 4.988 1.078 12.125 1 83.31 218 PRO A O 1
ATOM 1752 N N . GLN A 1 219 ? 5.113 0.888 9.883 1 90.12 219 GLN A N 1
ATOM 1753 C CA . GLN A 1 219 ? 4.355 2.084 9.523 1 90.12 219 GLN A CA 1
ATOM 1754 C C . GLN A 1 219 ? 3.357 1.794 8.406 1 90.12 219 GLN A C 1
ATOM 1756 O O . GLN A 1 219 ? 3.721 1.222 7.379 1 90.12 219 GLN A O 1
ATOM 1761 N N . GLU A 1 220 ? 2.117 2.111 8.68 1 92.62 220 GLU A N 1
ATOM 1762 C CA . GLU A 1 220 ? 1.062 1.991 7.684 1 92.62 220 GLU A CA 1
ATOM 1763 C C . GLU A 1 220 ? 0.427 3.346 7.383 1 92.62 220 GLU A C 1
ATOM 1765 O O . GLU A 1 220 ? 0.228 4.156 8.289 1 92.62 220 GLU A O 1
ATOM 1770 N N . GLN A 1 221 ? 0.129 3.547 6.074 1 94 221 GLN A N 1
ATOM 1771 C CA . GLN A 1 221 ? -0.436 4.824 5.656 1 94 221 GLN A CA 1
ATOM 1772 C C . GLN A 1 221 ? -1.508 4.629 4.586 1 94 221 GLN A C 1
ATOM 1774 O O . GLN A 1 221 ? -1.429 3.697 3.785 1 94 221 GLN A O 1
ATOM 1779 N N . TYR A 1 222 ? -2.529 5.484 4.656 1 96.25 222 TYR A N 1
ATOM 1780 C CA . TYR A 1 222 ? -3.527 5.586 3.596 1 96.25 222 TYR A CA 1
ATOM 1781 C C . TYR A 1 222 ? -3.17 6.703 2.619 1 96.25 222 TYR A C 1
ATOM 1783 O O . TYR A 1 222 ? -2.951 7.844 3.025 1 96.25 222 TYR A O 1
ATOM 1791 N N . ALA A 1 223 ? -3.064 6.328 1.385 1 97 223 ALA A N 1
ATOM 1792 C CA . ALA A 1 223 ? -3.055 7.375 0.368 1 97 223 ALA A CA 1
ATOM 1793 C C . ALA A 1 223 ? -4.445 7.969 0.178 1 97 223 ALA A C 1
ATOM 1795 O O . ALA A 1 223 ? -5.309 7.355 -0.453 1 97 223 ALA A O 1
ATOM 1796 N N . MET A 1 224 ? -4.641 9.156 0.729 1 97.62 224 MET A N 1
ATOM 1797 C CA . MET A 1 224 ? -5.953 9.805 0.683 1 97.62 224 MET A CA 1
ATOM 1798 C C . MET A 1 224 ? -6.02 10.82 -0.45 1 97.62 224 MET A C 1
ATOM 1800 O O . MET A 1 224 ? -5.086 11.602 -0.644 1 97.62 224 MET A O 1
ATOM 1804 N N . TRP A 1 225 ? -7.152 10.773 -1.16 1 97.88 225 TRP A N 1
ATOM 1805 C CA . TRP A 1 225 ? -7.285 11.641 -2.326 1 97.88 225 TRP A CA 1
ATOM 1806 C C . TRP A 1 225 ? -8.703 12.188 -2.441 1 97.88 225 TRP A C 1
ATOM 1808 O O . TRP A 1 225 ? -9.664 11.531 -2.021 1 97.88 225 TRP A O 1
ATOM 1818 N N . LYS A 1 226 ? -8.797 13.359 -2.877 1 97.75 226 LYS A N 1
ATOM 1819 C CA . LYS A 1 226 ? -10.047 14.039 -3.211 1 97.75 226 LYS A CA 1
ATOM 1820 C C . LYS A 1 226 ? -9.969 14.703 -4.582 1 97.75 226 LYS A C 1
ATOM 1822 O O . LYS A 1 226 ? -9.07 15.508 -4.832 1 97.75 226 LYS A O 1
ATOM 1827 N N . PRO A 1 227 ? -10.883 14.305 -5.531 1 96.44 227 PRO A N 1
ATOM 1828 C CA . PRO A 1 227 ? -10.805 14.859 -6.887 1 96.44 227 PRO A CA 1
ATOM 1829 C C . PRO A 1 227 ? -11.102 16.359 -6.93 1 96.44 227 PRO A C 1
ATOM 1831 O O . PRO A 1 227 ? -11.625 16.922 -5.957 1 96.44 227 PRO A O 1
ATOM 1834 N N . LYS A 1 228 ? -10.758 16.922 -8.07 1 94.69 228 LYS A N 1
ATOM 1835 C CA . LYS A 1 228 ? -11.148 18.312 -8.32 1 94.69 228 LYS A CA 1
ATOM 1836 C C . LYS A 1 228 ? -12.641 18.516 -8.078 1 94.69 228 LYS A C 1
ATOM 1838 O O . LYS A 1 228 ? -13.453 17.672 -8.477 1 94.69 228 LYS A O 1
ATOM 1843 N N . GLY A 1 229 ? -12.914 19.562 -7.336 1 91.19 229 GLY A N 1
ATOM 1844 C CA . GLY A 1 229 ? -14.305 19.859 -7.051 1 91.19 229 GLY A CA 1
ATOM 1845 C C . GLY A 1 229 ? -14.852 19.062 -5.875 1 91.19 229 GLY A C 1
ATOM 1846 O O . GLY A 1 229 ? -15.898 19.422 -5.316 1 91.19 229 GLY A O 1
ATOM 1847 N N . GLY A 1 230 ? -14.219 17.984 -5.52 1 91.12 230 GLY A N 1
ATOM 1848 C CA . GLY A 1 230 ? -14.57 17.234 -4.324 1 91.12 230 GLY A CA 1
ATOM 1849 C C . GLY A 1 230 ? -15.766 16.328 -4.523 1 91.12 230 GLY A C 1
ATOM 1850 O O . GLY A 1 230 ? -16.375 15.883 -3.551 1 91.12 230 GLY A O 1
ATOM 1851 N N . VAL A 1 231 ? -16.156 16.078 -5.738 1 90.06 231 VAL A N 1
ATOM 1852 C CA . VAL A 1 231 ? -17.328 15.266 -6.031 1 90.06 231 VAL A CA 1
ATOM 1853 C C . VAL A 1 231 ? -16.891 13.922 -6.613 1 90.06 231 VAL A C 1
ATOM 1855 O O . VAL A 1 231 ? -16.062 13.875 -7.531 1 90.06 231 VAL A O 1
ATOM 1858 N N . TRP A 1 232 ? -17.406 12.914 -5.957 1 92.81 232 TRP A N 1
ATOM 1859 C CA . TRP A 1 232 ? -17.156 11.555 -6.418 1 92.81 232 TRP A CA 1
ATOM 1860 C C . TRP A 1 232 ? -18.312 11.031 -7.25 1 92.81 232 TRP A C 1
ATOM 1862 O O . TRP A 1 232 ? -19.484 11.203 -6.879 1 92.81 232 TRP A O 1
ATOM 1872 N N . THR A 1 233 ? -18 10.461 -8.352 1 88.25 233 THR A N 1
ATOM 1873 C CA . THR A 1 233 ? -18.984 9.773 -9.18 1 88.25 233 THR A CA 1
ATOM 1874 C C . THR A 1 233 ? -18.453 8.398 -9.609 1 88.25 233 THR A C 1
ATOM 1876 O O . THR A 1 233 ? -17.297 8.062 -9.344 1 88.25 233 THR A O 1
ATOM 1879 N N . GLU A 1 234 ? -19.281 7.594 -10.203 1 82.81 234 GLU A N 1
ATOM 1880 C CA . GLU A 1 234 ? -18.875 6.285 -10.703 1 82.81 234 GLU A CA 1
ATOM 1881 C C . GLU A 1 234 ? -17.828 6.418 -11.805 1 82.81 234 GLU A C 1
ATOM 1883 O O . GLU A 1 234 ? -17.062 5.484 -12.062 1 82.81 234 GLU A O 1
ATOM 1888 N N . ASP A 1 235 ? -17.734 7.633 -12.32 1 83.12 235 ASP A N 1
ATOM 1889 C CA . ASP A 1 235 ? -16.844 7.855 -13.461 1 83.12 235 ASP A CA 1
ATOM 1890 C C . ASP A 1 235 ? -15.602 8.641 -13.047 1 83.12 235 ASP A C 1
ATOM 1892 O O . ASP A 1 235 ? -14.82 9.078 -13.898 1 83.12 235 ASP A O 1
ATOM 1896 N N . THR A 1 236 ? -15.508 8.797 -11.812 1 89 236 THR A N 1
ATOM 1897 C CA . THR A 1 236 ? -14.344 9.547 -11.352 1 89 236 THR A CA 1
ATOM 1898 C C . THR A 1 236 ? -13.055 8.867 -11.797 1 89 236 THR A C 1
ATOM 1900 O O . THR A 1 236 ? -12.859 7.672 -11.555 1 89 236 THR A O 1
ATOM 1903 N N . VAL A 1 237 ? -12.227 9.625 -12.523 1 88.38 237 VAL A N 1
ATOM 1904 C CA . VAL A 1 237 ? -10.93 9.125 -12.984 1 88.38 237 VAL A CA 1
ATOM 1905 C C . VAL A 1 237 ? -9.914 9.227 -11.852 1 88.38 237 VAL A C 1
ATOM 1907 O O . VAL A 1 237 ? -9.75 10.281 -11.234 1 88.38 237 VAL A O 1
ATOM 1910 N N . LEU A 1 238 ? -9.266 8.133 -11.594 1 90 238 LEU A N 1
ATOM 1911 C CA . LEU A 1 238 ? -8.32 8.078 -10.484 1 90 238 LEU A CA 1
ATOM 1912 C C . LEU A 1 238 ? -7 8.742 -10.859 1 90 238 LEU A C 1
ATOM 1914 O O . LEU A 1 238 ? -6.723 8.953 -12.039 1 90 238 LEU A O 1
ATOM 1918 N N . PRO A 1 239 ? -6.207 9.102 -9.898 1 89.38 239 PRO A N 1
ATOM 1919 C CA . PRO A 1 239 ? -5.055 9.969 -10.148 1 89.38 239 PRO A CA 1
ATOM 1920 C C . PRO A 1 239 ? -4.07 9.375 -11.148 1 89.38 239 PRO A C 1
ATOM 1922 O O . PRO A 1 239 ? -3.486 10.094 -11.953 1 89.38 239 PRO A O 1
ATOM 1925 N N . TRP A 1 240 ? -3.896 8.117 -11.094 1 87.06 240 TRP A N 1
ATOM 1926 C CA . TRP A 1 240 ? -2.902 7.508 -11.969 1 87.06 240 TRP A CA 1
ATOM 1927 C C . TRP A 1 240 ? -3.398 7.469 -13.406 1 87.06 240 TRP A C 1
ATOM 1929 O O . TRP A 1 240 ? -2.621 7.215 -14.336 1 87.06 240 TRP A O 1
ATOM 1939 N N . ASP A 1 241 ? -4.625 7.785 -13.625 1 86.25 241 ASP A N 1
ATOM 1940 C CA . ASP A 1 241 ? -5.18 7.801 -14.977 1 86.25 241 ASP A CA 1
ATOM 1941 C C . ASP A 1 241 ? -5.328 9.234 -15.492 1 86.25 241 ASP A C 1
ATOM 1943 O O . ASP A 1 241 ? -5.75 9.445 -16.625 1 86.25 241 ASP A O 1
ATOM 1947 N N . LEU A 1 242 ? -5.031 10.188 -14.648 1 82.94 242 LEU A N 1
ATOM 1948 C CA . LEU A 1 242 ? -5.246 11.586 -15.008 1 82.94 242 LEU A CA 1
ATOM 1949 C C . LEU A 1 242 ? -4.059 12.133 -15.797 1 82.94 242 LEU A C 1
ATOM 1951 O O . LEU A 1 242 ? -4.141 13.211 -16.375 1 82.94 242 LEU A O 1
ATOM 1955 N N . GLY A 1 243 ? -2.992 11.367 -15.891 1 78.25 243 GLY A N 1
ATOM 1956 C CA . GLY A 1 243 ? -1.845 11.797 -16.672 1 78.25 243 GLY A CA 1
ATOM 1957 C C . GLY A 1 243 ? -0.992 12.828 -15.953 1 78.25 243 GLY A C 1
ATOM 1958 O O . GLY A 1 243 ? -1.13 13.023 -14.742 1 78.25 243 GLY A O 1
ATOM 1959 N N . VAL A 1 244 ? -0.01 13.305 -16.703 1 79.5 244 VAL A N 1
ATOM 1960 C CA . VAL A 1 244 ? 0.975 14.242 -16.172 1 79.5 244 VAL A CA 1
ATOM 1961 C C . VAL A 1 244 ? 0.769 15.617 -16.797 1 79.5 244 VAL A C 1
ATOM 1963 O O . VAL A 1 244 ? 0.505 15.734 -18 1 79.5 244 VAL A O 1
ATOM 1966 N N . GLU A 1 245 ? 0.605 16.641 -15.859 1 77.5 245 GLU A N 1
ATOM 1967 C CA . GLU A 1 245 ? 0.541 18 -16.359 1 77.5 245 GLU A CA 1
ATOM 1968 C C . GLU A 1 245 ? 1.855 18.75 -16.125 1 77.5 245 GLU A C 1
ATOM 1970 O O . GLU A 1 245 ? 2.41 18.703 -15.023 1 77.5 245 GLU A O 1
ATOM 1975 N N . ASN A 1 246 ? 2.621 19.047 -17.188 1 64.5 246 ASN A N 1
ATOM 1976 C CA . ASN A 1 246 ? 3.834 19.859 -17.078 1 64.5 246 ASN A CA 1
ATOM 1977 C C . ASN A 1 246 ? 3.512 21.328 -16.859 1 64.5 246 ASN A C 1
ATOM 1979 O O . ASN A 1 246 ? 2.504 21.828 -17.375 1 64.5 246 ASN A O 1
ATOM 1983 N N . MET B 1 1 ? 17.891 -39.156 -13.055 1 63.72 1 MET B N 1
ATOM 1984 C CA . MET B 1 1 ? 16.656 -38.438 -13.406 1 63.72 1 MET B CA 1
ATOM 1985 C C . MET B 1 1 ? 16.484 -37.188 -12.562 1 63.72 1 MET B C 1
ATOM 1987 O O . MET B 1 1 ? 16.875 -37.188 -11.391 1 63.72 1 MET B O 1
ATOM 1991 N N . PRO B 1 2 ? 15.977 -36.094 -13.281 1 78.56 2 PRO B N 1
ATOM 1992 C CA . PRO B 1 2 ? 15.773 -34.938 -12.422 1 78.56 2 PRO B CA 1
ATOM 1993 C C . PRO B 1 2 ? 14.789 -35.219 -11.289 1 78.56 2 PRO B C 1
ATOM 1995 O O . PRO B 1 2 ? 13.836 -35.969 -11.461 1 78.56 2 PRO B O 1
ATOM 1998 N N . PRO B 1 3 ? 15.117 -34.719 -10.188 1 93.25 3 PRO B N 1
ATOM 1999 C CA . PRO B 1 3 ? 14.258 -35 -9.031 1 93.25 3 PRO B CA 1
ATOM 2000 C C . PRO B 1 3 ? 12.836 -34.5 -9.219 1 93.25 3 PRO B C 1
ATOM 2002 O O . PRO B 1 3 ? 11.914 -34.969 -8.555 1 93.25 3 PRO B O 1
ATOM 2005 N N . PHE B 1 4 ? 12.664 -33.656 -10.242 1 97 4 PHE B N 1
ATOM 2006 C CA . PHE B 1 4 ? 11.344 -33.094 -10.477 1 97 4 PHE B CA 1
ATOM 2007 C C . PHE B 1 4 ? 11.008 -33.094 -11.969 1 97 4 PHE B C 1
ATOM 2009 O O . PHE B 1 4 ? 11.906 -32.969 -12.805 1 97 4 PHE B O 1
ATOM 2016 N N . THR B 1 5 ? 9.812 -33.281 -12.289 1 96.5 5 THR B N 1
ATOM 2017 C CA . THR B 1 5 ? 9.289 -33.125 -13.641 1 96.5 5 THR B CA 1
ATOM 2018 C C . THR B 1 5 ? 8.25 -32.031 -13.695 1 96.5 5 THR B C 1
ATOM 2020 O O . THR B 1 5 ? 7.445 -31.859 -12.773 1 96.5 5 THR B O 1
ATOM 2023 N N . ILE B 1 6 ? 8.258 -31.266 -14.773 1 97.19 6 ILE B N 1
ATOM 2024 C CA . ILE B 1 6 ? 7.363 -30.141 -14.945 1 97.19 6 ILE B CA 1
ATOM 2025 C C . ILE B 1 6 ? 6.359 -30.438 -16.047 1 97.19 6 ILE B C 1
ATOM 2027 O O . ILE B 1 6 ? 6.727 -30.938 -17.109 1 97.19 6 ILE B O 1
ATOM 2031 N N . THR B 1 7 ? 5.109 -30.156 -15.828 1 97.31 7 THR B N 1
ATOM 2032 C CA . THR B 1 7 ? 4.066 -30.344 -16.828 1 97.31 7 THR B CA 1
ATOM 2033 C C . THR B 1 7 ? 3.033 -29.234 -16.75 1 97.31 7 THR B C 1
ATOM 2035 O O . THR B 1 7 ? 3.051 -28.422 -15.82 1 97.31 7 THR B O 1
ATOM 2038 N N . GLU B 1 8 ? 2.168 -29.109 -17.75 1 98.25 8 GLU B N 1
ATOM 2039 C CA . GLU B 1 8 ? 0.998 -28.25 -17.734 1 98.25 8 GLU B CA 1
ATOM 2040 C C . GLU B 1 8 ? -0.288 -29.047 -17.547 1 98.25 8 GLU B C 1
ATOM 2042 O O . GLU B 1 8 ? -0.469 -30.094 -18.188 1 98.25 8 GLU B O 1
ATOM 2047 N N . ALA B 1 9 ? -1.128 -28.594 -16.734 1 98.19 9 ALA B N 1
ATOM 2048 C CA . ALA B 1 9 ? -2.389 -29.281 -16.453 1 98.19 9 ALA B CA 1
ATOM 2049 C C . ALA B 1 9 ? -3.445 -28.922 -17.5 1 98.19 9 ALA B C 1
ATOM 2051 O O . ALA B 1 9 ? -3.582 -27.766 -17.875 1 98.19 9 ALA B O 1
ATOM 2052 N N . HIS B 1 10 ? -4.258 -29.969 -17.922 1 96.5 10 HIS B N 1
ATOM 2053 C CA . HIS B 1 10 ? -5.273 -29.734 -18.953 1 96.5 10 HIS B CA 1
ATOM 2054 C C . HIS B 1 10 ? -6.602 -30.391 -18.562 1 96.5 10 HIS B C 1
ATOM 2056 O O . HIS B 1 10 ? -7.641 -30.078 -19.156 1 96.5 10 HIS B O 1
ATOM 2062 N N . THR B 1 11 ? -6.531 -31.234 -17.625 1 97.44 11 THR B N 1
ATOM 2063 C CA . THR B 1 11 ? -7.742 -31.969 -17.281 1 97.44 11 THR B CA 1
ATOM 2064 C C . THR B 1 11 ? -8.32 -31.484 -15.961 1 97.44 11 THR B C 1
ATOM 2066 O O . THR B 1 11 ? -7.613 -30.906 -15.141 1 97.44 11 THR B O 1
ATOM 2069 N N . ARG B 1 12 ? -9.609 -31.797 -15.75 1 97.62 12 ARG B N 1
ATOM 2070 C CA . ARG B 1 12 ? -10.281 -31.438 -14.508 1 97.62 12 ARG B CA 1
ATOM 2071 C C . ARG B 1 12 ? -9.625 -32.125 -13.312 1 97.62 12 ARG B C 1
ATOM 2073 O O . ARG B 1 12 ? -9.477 -31.531 -12.25 1 97.62 12 ARG B O 1
ATOM 2080 N N . ASP B 1 13 ? -9.266 -33.312 -13.492 1 97.5 13 ASP B N 1
ATOM 2081 C CA . ASP B 1 13 ? -8.633 -34.094 -12.414 1 97.5 13 ASP B CA 1
ATOM 2082 C C . ASP B 1 13 ? -7.316 -33.438 -11.992 1 97.5 13 ASP B C 1
ATOM 2084 O O . ASP B 1 13 ? -7.012 -33.375 -10.797 1 97.5 13 ASP B O 1
ATOM 2088 N N . GLU B 1 14 ? -6.574 -33 -12.922 1 97.81 14 GLU B N 1
ATOM 2089 C CA . GLU B 1 14 ? -5.32 -32.312 -12.625 1 97.81 14 GLU B CA 1
ATOM 2090 C C . GLU B 1 14 ? -5.566 -31.016 -11.859 1 97.81 14 GLU B C 1
ATOM 2092 O O . GLU B 1 14 ? -4.887 -30.719 -10.875 1 97.81 14 GLU B O 1
ATOM 2097 N N . ILE B 1 15 ? -6.559 -30.297 -12.297 1 98.25 15 ILE B N 1
ATOM 2098 C CA . ILE B 1 15 ? -6.879 -29.031 -11.656 1 98.25 15 ILE B CA 1
ATOM 2099 C C . ILE B 1 15 ? -7.402 -29.281 -10.25 1 98.25 15 ILE B C 1
ATOM 2101 O O . ILE B 1 15 ? -7.098 -28.531 -9.32 1 98.25 15 ILE B O 1
ATOM 2105 N N . ASN B 1 16 ? -8.156 -30.344 -10.109 1 97.88 16 ASN B N 1
ATOM 2106 C CA . ASN B 1 16 ? -8.617 -30.719 -8.773 1 97.88 16 ASN B CA 1
ATOM 2107 C C . ASN B 1 16 ? -7.445 -31 -7.836 1 97.88 16 ASN B C 1
ATOM 2109 O O . ASN B 1 16 ? -7.457 -30.578 -6.68 1 97.88 16 ASN B O 1
ATOM 2113 N N . SER B 1 17 ? -6.484 -31.672 -8.352 1 97.5 17 SER B N 1
ATOM 2114 C CA . SER B 1 17 ? -5.297 -31.969 -7.559 1 97.5 17 SER B CA 1
ATOM 2115 C C . SER B 1 17 ? -4.547 -30.6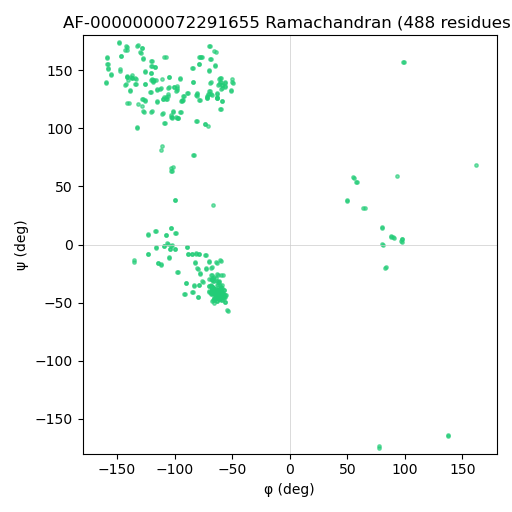88 -7.184 1 97.5 17 SER B C 1
ATOM 2117 O O . SER B 1 17 ? -4.012 -30.578 -6.078 1 97.5 17 SER B O 1
ATOM 2119 N N . ILE B 1 18 ? -4.504 -29.766 -8.102 1 98.25 18 ILE B N 1
ATOM 2120 C CA . ILE B 1 18 ? -3.857 -28.469 -7.863 1 98.25 18 ILE B CA 1
ATOM 2121 C C . ILE B 1 18 ? -4.582 -27.734 -6.742 1 98.25 18 ILE B C 1
ATOM 2123 O O . ILE B 1 18 ? -3.947 -27.188 -5.84 1 98.25 18 ILE B O 1
ATOM 2127 N N . ALA B 1 19 ? -5.891 -27.734 -6.797 1 96.62 19 ALA B N 1
ATOM 2128 C CA . ALA B 1 19 ? -6.688 -27.062 -5.777 1 96.62 19 ALA B CA 1
ATOM 2129 C C . ALA B 1 19 ? -6.348 -27.578 -4.383 1 96.62 19 ALA B C 1
ATOM 2131 O O . ALA B 1 19 ? -6.184 -26.797 -3.443 1 96.62 19 ALA B O 1
ATOM 2132 N N . LEU B 1 20 ? -6.219 -28.859 -4.277 1 95.12 20 LEU B N 1
ATOM 2133 C CA . LEU B 1 20 ? -5.898 -29.469 -2.994 1 95.12 20 LEU B CA 1
ATOM 2134 C C . LEU B 1 20 ? -4.496 -29.078 -2.541 1 95.12 20 LEU B C 1
ATOM 2136 O O . LEU B 1 20 ? -4.273 -28.797 -1.36 1 95.12 20 LEU B O 1
ATOM 2140 N N . LEU B 1 21 ? -3.594 -29.062 -3.469 1 96.81 21 LEU B N 1
ATOM 2141 C CA . LEU B 1 21 ? -2.229 -28.656 -3.152 1 96.81 21 LEU B CA 1
ATOM 2142 C C . LEU B 1 21 ? -2.197 -27.219 -2.641 1 96.81 21 LEU B C 1
ATOM 2144 O O . LEU B 1 21 ? -1.53 -26.922 -1.646 1 96.81 21 LEU B O 1
ATOM 2148 N N . VAL B 1 22 ? -2.879 -26.328 -3.33 1 95.38 22 VAL B N 1
ATOM 2149 C CA . VAL B 1 22 ? -2.891 -24.922 -2.967 1 95.38 22 VAL B CA 1
ATOM 2150 C C . VAL B 1 22 ? -3.486 -24.75 -1.57 1 95.38 22 VAL B C 1
ATOM 2152 O O . VAL B 1 22 ? -2.973 -23.969 -0.76 1 95.38 22 VAL B O 1
ATOM 2155 N N . GLN B 1 23 ? -4.516 -25.5 -1.29 1 90.88 23 GLN B N 1
ATOM 2156 C CA . GLN B 1 23 ? -5.113 -25.422 0.038 1 90.88 23 GLN B CA 1
ATOM 2157 C C . GLN B 1 23 ? -4.141 -25.906 1.107 1 90.88 23 GLN B C 1
ATOM 2159 O O . GLN B 1 23 ? -4.02 -25.297 2.17 1 90.88 23 GLN B O 1
ATOM 2164 N N . LYS B 1 24 ? -3.484 -26.969 0.842 1 90.94 24 LYS B N 1
ATOM 2165 C CA . LYS B 1 24 ? -2.502 -27.5 1.776 1 90.94 24 LYS B CA 1
ATOM 2166 C C . LYS B 1 24 ? -1.357 -26.516 2.004 1 90.94 24 LYS B C 1
ATOM 2168 O O . LYS B 1 24 ? -0.929 -26.312 3.141 1 90.94 24 LYS B O 1
ATOM 2173 N N . ALA B 1 25 ? -0.906 -25.922 0.926 1 92.38 25 ALA B N 1
ATOM 2174 C CA . ALA B 1 25 ? 0.211 -24.984 0.989 1 92.38 25 ALA B CA 1
ATOM 2175 C C . ALA B 1 25 ? -0.145 -23.766 1.834 1 92.38 25 ALA B C 1
ATOM 2177 O O . ALA B 1 25 ? 0.722 -23.188 2.49 1 92.38 25 ALA B O 1
ATOM 2178 N N . ASN B 1 26 ? -1.39 -23.375 1.854 1 88.5 26 ASN B N 1
ATOM 2179 C CA . ASN B 1 26 ? -1.82 -22.172 2.566 1 88.5 26 ASN B CA 1
ATOM 2180 C C . ASN B 1 26 ? -2.201 -22.484 4.012 1 88.5 26 ASN B C 1
ATOM 2182 O O . ASN B 1 26 ? -2.5 -21.578 4.789 1 88.5 26 ASN B O 1
ATOM 2186 N N . ARG B 1 27 ? -2.152 -23.672 4.387 1 84.69 27 ARG B N 1
ATOM 2187 C CA . ARG B 1 27 ? -2.553 -24.047 5.738 1 84.69 27 ARG B CA 1
ATOM 2188 C C . ARG B 1 27 ? -1.336 -24.344 6.605 1 84.69 27 ARG B C 1
ATOM 2190 O O . ARG B 1 27 ? -1.442 -24.422 7.832 1 84.69 27 ARG B O 1
ATOM 2197 N N . THR B 1 28 ? -0.138 -24.453 5.918 1 83.25 28 THR B N 1
ATOM 2198 C CA . THR B 1 28 ? 1.082 -24.734 6.668 1 83.25 28 THR B CA 1
ATOM 2199 C C . THR B 1 28 ? 2.205 -23.781 6.246 1 83.25 28 THR B C 1
ATOM 2201 O O . THR B 1 28 ? 2.91 -24.047 5.27 1 83.25 28 THR B O 1
ATOM 2204 N N . PRO B 1 29 ? 2.566 -22.734 6.93 1 83.44 29 PRO B N 1
ATOM 2205 C CA . PRO B 1 29 ? 1.728 -22.266 8.039 1 83.44 29 PRO B CA 1
ATOM 2206 C C . PRO B 1 29 ? 0.393 -21.703 7.57 1 83.44 29 PRO B C 1
ATOM 2208 O O . PRO B 1 29 ? 0.217 -21.438 6.375 1 83.44 29 PRO B O 1
ATOM 2211 N N . TYR B 1 30 ? -0.558 -21.656 8.469 1 83.44 30 TYR B N 1
ATOM 2212 C CA . TYR B 1 30 ? -1.892 -21.172 8.141 1 83.44 30 TYR B CA 1
ATOM 2213 C C . TYR B 1 30 ? -1.846 -19.703 7.734 1 83.44 30 TYR B C 1
ATOM 2215 O O . TYR B 1 30 ? -1.236 -18.875 8.422 1 83.44 30 TYR B O 1
ATOM 2223 N N . ARG B 1 31 ? -2.467 -19.359 6.602 1 84.81 31 ARG B N 1
ATOM 2224 C CA . ARG B 1 31 ? -2.637 -18.016 6.07 1 84.81 31 ARG B CA 1
ATOM 2225 C C . ARG B 1 31 ? -4.098 -17.578 6.141 1 84.81 31 ARG B C 1
ATOM 2227 O O . ARG B 1 31 ? -4.918 -18.016 5.328 1 84.81 31 ARG B O 1
ATOM 2234 N N . PRO B 1 32 ? -4.375 -16.656 6.926 1 84.5 32 PRO B N 1
ATOM 2235 C CA . PRO B 1 32 ? -5.781 -16.344 7.188 1 84.5 32 PRO B CA 1
ATOM 2236 C C . PRO B 1 32 ? -6.5 -15.781 5.961 1 84.5 32 PRO B C 1
ATOM 2238 O O . PRO B 1 32 ? -7.699 -16 5.789 1 84.5 32 PRO B O 1
ATOM 2241 N N . PHE B 1 33 ? -5.809 -15.156 5.137 1 88.44 33 PHE B N 1
ATOM 2242 C CA . PHE B 1 33 ? -6.445 -14.492 4.004 1 88.44 33 PHE B CA 1
ATOM 2243 C C . PHE B 1 33 ? -7.016 -15.516 3.029 1 88.44 33 PHE B C 1
ATOM 2245 O O . PHE B 1 33 ? -7.902 -15.203 2.234 1 88.44 33 PHE B O 1
ATOM 2252 N N . VAL B 1 34 ? -6.523 -16.719 3.119 1 83.44 34 VAL B N 1
ATOM 2253 C CA . VAL B 1 34 ? -7.004 -17.781 2.246 1 83.44 34 VAL B CA 1
ATOM 2254 C C . VAL B 1 34 ? -8.484 -18.031 2.51 1 83.44 34 VAL B C 1
ATOM 2256 O O . VAL B 1 34 ? -9.219 -18.453 1.609 1 83.44 34 VAL B O 1
ATOM 2259 N N . ALA B 1 35 ? -8.922 -17.734 3.66 1 84.69 35 ALA B N 1
ATOM 2260 C CA . ALA B 1 35 ? -10.328 -17.938 4.02 1 84.69 35 ALA B CA 1
ATOM 2261 C C . ALA B 1 35 ? -11.25 -17.109 3.131 1 84.69 35 ALA B C 1
ATOM 2263 O O . ALA B 1 35 ? -12.359 -17.547 2.811 1 84.69 35 ALA B O 1
ATOM 2264 N N . ILE B 1 36 ? -10.766 -15.977 2.719 1 88.75 36 ILE B N 1
ATOM 2265 C CA . ILE B 1 36 ? -11.57 -15.086 1.891 1 88.75 36 ILE B CA 1
ATOM 2266 C C . ILE B 1 36 ? -11.648 -15.633 0.467 1 88.75 36 ILE B C 1
ATOM 2268 O O . ILE B 1 36 ? -12.664 -15.484 -0.209 1 88.75 36 ILE B O 1
ATOM 2272 N N . GLN B 1 37 ? -10.586 -16.266 0.113 1 83.56 37 GLN B N 1
ATOM 2273 C CA . GLN B 1 37 ? -10.453 -16.734 -1.263 1 83.56 37 GLN B CA 1
ATOM 2274 C C . GLN B 1 37 ? -11.055 -18.125 -1.433 1 83.56 37 GLN B C 1
ATOM 2276 O O . GLN B 1 37 ? -11.133 -18.641 -2.549 1 83.56 37 GLN B O 1
ATOM 2281 N N . THR B 1 38 ? -11.422 -18.703 -0.3 1 82.69 38 THR B N 1
ATOM 2282 C CA . THR B 1 38 ? -12.016 -20.047 -0.311 1 82.69 38 THR B CA 1
ATOM 2283 C C . THR B 1 38 ? -13.516 -19.969 -0.072 1 82.69 38 THR B C 1
ATOM 2285 O O . THR B 1 38 ? -13.984 -19.156 0.733 1 82.69 38 THR B O 1
ATOM 2288 N N . PRO B 1 39 ? -14.227 -20.844 -0.729 1 86.5 39 PRO B N 1
ATOM 2289 C CA . PRO B 1 39 ? -15.672 -20.844 -0.5 1 86.5 39 PRO B CA 1
ATOM 2290 C C . PRO B 1 39 ? -16.031 -21.094 0.961 1 86.5 39 PRO B C 1
ATOM 2292 O O . PRO B 1 39 ? -15.391 -21.906 1.631 1 86.5 39 PRO B O 1
ATOM 2295 N N . SER B 1 40 ? -16.969 -20.312 1.37 1 81 40 SER B N 1
ATOM 2296 C CA . SER B 1 40 ? -17.531 -20.562 2.699 1 81 40 SER B CA 1
ATOM 2297 C C . SER B 1 40 ? -18.312 -21.875 2.742 1 81 40 SER B C 1
ATOM 2299 O O . SER B 1 40 ? -19.141 -22.141 1.871 1 81 40 SER B O 1
ATOM 2301 N N . ALA B 1 41 ? -17.969 -22.688 3.729 1 83.62 41 ALA B N 1
ATOM 2302 C CA . ALA B 1 41 ? -18.625 -24 3.83 1 83.62 41 ALA B CA 1
ATOM 2303 C C . ALA B 1 41 ? -18.766 -24.422 5.289 1 83.62 41 ALA B C 1
ATOM 2305 O O . ALA B 1 41 ? -18.016 -23.969 6.152 1 83.62 41 ALA B O 1
ATOM 2306 N N . PRO B 1 42 ? -19.828 -25.219 5.512 1 81.75 42 PRO B N 1
ATOM 2307 C CA . PRO B 1 42 ? -20.062 -25.656 6.887 1 81.75 42 PRO B CA 1
ATOM 2308 C C . PRO B 1 42 ? -18.969 -26.562 7.418 1 81.75 42 PRO B C 1
ATOM 2310 O O . PRO B 1 42 ? -18.797 -26.688 8.633 1 81.75 42 PRO B O 1
ATOM 2313 N N . ASP B 1 43 ? -18.281 -27.312 6.5 1 83.94 43 ASP B N 1
ATOM 2314 C CA . ASP B 1 43 ? -17.203 -28.203 6.918 1 83.94 43 ASP B CA 1
ATOM 2315 C C . ASP B 1 43 ? -16.062 -28.188 5.906 1 83.94 43 ASP B C 1
ATOM 2317 O O . ASP B 1 43 ? -16.234 -27.719 4.777 1 83.94 43 ASP B O 1
ATOM 2321 N N . HIS B 1 44 ? -15.031 -28.812 6.359 1 81.62 44 HIS B N 1
ATOM 2322 C CA . HIS B 1 44 ? -13.789 -28.734 5.598 1 81.62 44 HIS B CA 1
ATOM 2323 C C . HIS B 1 44 ? -13.891 -29.516 4.293 1 81.62 44 HIS B C 1
ATOM 2325 O O . HIS B 1 44 ? -13.422 -29.062 3.25 1 81.62 44 HIS B O 1
ATOM 2331 N N . SER B 1 45 ? -14.508 -30.656 4.359 1 88.75 45 SER B N 1
ATOM 2332 C CA . SER B 1 45 ? -14.633 -31.484 3.172 1 88.75 45 SER B CA 1
ATOM 2333 C C . SER B 1 45 ? -15.438 -30.797 2.086 1 88.75 45 SER B C 1
ATOM 2335 O O . SER B 1 45 ? -15.086 -30.859 0.906 1 88.75 45 SER B O 1
ATOM 2337 N N . THR B 1 46 ? -16.453 -30.156 2.471 1 90.56 46 THR B N 1
ATOM 2338 C CA . THR B 1 46 ? -17.281 -29.406 1.532 1 90.56 46 THR B CA 1
ATOM 2339 C C . THR B 1 46 ? -16.516 -28.219 0.964 1 90.56 46 THR B C 1
ATOM 2341 O O . THR B 1 46 ? -16.609 -27.922 -0.23 1 90.56 46 THR B O 1
ATOM 2344 N N . ALA B 1 47 ? -15.797 -27.609 1.779 1 86.25 47 ALA B N 1
ATOM 2345 C CA . ALA B 1 47 ? -14.992 -26.469 1.344 1 86.25 47 ALA B CA 1
ATOM 2346 C C . ALA B 1 47 ? -13.992 -26.875 0.269 1 86.25 47 ALA B C 1
ATOM 2348 O O . ALA B 1 47 ? -13.781 -26.156 -0.702 1 86.25 47 ALA B O 1
ATOM 2349 N N . LEU B 1 48 ? -13.453 -28.062 0.459 1 89.69 48 LEU B N 1
ATOM 2350 C CA . LEU B 1 48 ? -12.461 -28.547 -0.496 1 89.69 48 LEU B CA 1
ATOM 2351 C C . LEU B 1 48 ? -13.109 -28.844 -1.846 1 89.69 48 LEU B C 1
ATOM 2353 O O . LEU B 1 48 ? -12.547 -28.516 -2.893 1 89.69 48 LEU B O 1
ATOM 2357 N N . LYS B 1 49 ? -14.25 -29.406 -1.802 1 93.19 49 LYS B N 1
ATOM 2358 C CA . LYS B 1 49 ? -14.969 -29.703 -3.037 1 93.19 49 LYS B CA 1
ATOM 2359 C C . LYS B 1 49 ? -15.352 -28.422 -3.773 1 93.19 49 LYS B C 1
ATOM 2361 O O . LYS B 1 49 ? -15.211 -28.344 -4.996 1 93.19 49 LYS B O 1
ATOM 2366 N N . LEU B 1 50 ? -15.758 -27.547 -3.023 1 92 50 LEU B N 1
ATOM 2367 C CA . LEU B 1 50 ? -16.141 -26.266 -3.611 1 92 50 LEU B CA 1
ATOM 2368 C C . LEU B 1 50 ? -14.93 -25.547 -4.184 1 92 50 LEU B C 1
ATOM 2370 O O . LEU B 1 50 ? -15.023 -24.875 -5.219 1 92 50 LEU B O 1
ATOM 2374 N N . SER B 1 51 ? -13.828 -25.672 -3.518 1 92.56 51 SER B N 1
ATOM 2375 C CA . SER B 1 51 ? -12.594 -25.078 -4.02 1 92.56 51 SER B CA 1
ATOM 2376 C C . SER B 1 51 ? -12.18 -25.703 -5.348 1 92.56 51 SER B C 1
ATOM 2378 O O . SER B 1 51 ? -11.773 -24.984 -6.273 1 92.56 51 SER B O 1
ATOM 2380 N N . GLN B 1 52 ? -12.281 -26.984 -5.406 1 96.12 52 GLN B N 1
ATOM 2381 C CA . GLN B 1 52 ? -11.969 -27.656 -6.656 1 96.12 52 GLN B CA 1
ATOM 2382 C C . GLN B 1 52 ? -12.844 -27.141 -7.797 1 96.12 52 GLN B C 1
ATOM 2384 O O . GLN B 1 52 ? -12.344 -26.859 -8.891 1 96.12 52 GLN B O 1
ATOM 2389 N N . GLU B 1 53 ? -14.078 -26.984 -7.504 1 95.19 53 GLU B N 1
ATOM 2390 C CA . GLU B 1 53 ? -14.992 -26.453 -8.5 1 95.19 53 GLU B CA 1
ATOM 2391 C C . GLU B 1 53 ? -14.602 -25.031 -8.906 1 95.19 53 GLU B C 1
ATOM 2393 O O . GLU B 1 53 ? -14.617 -24.688 -10.086 1 95.19 53 GLU B O 1
ATOM 2398 N N . LEU B 1 54 ? -14.273 -24.312 -7.961 1 93.44 54 LEU B N 1
ATOM 2399 C CA . LEU B 1 54 ? -13.898 -22.922 -8.203 1 93.44 54 LEU B CA 1
ATOM 2400 C C . LEU B 1 54 ? -12.641 -22.844 -9.055 1 93.44 54 LEU B C 1
ATOM 2402 O O . LEU B 1 54 ? -12.562 -22.047 -9.984 1 93.44 54 LEU B O 1
ATOM 2406 N N . PHE B 1 55 ? -11.656 -23.656 -8.789 1 96.5 55 PHE B N 1
ATOM 2407 C CA . PHE B 1 55 ? -10.406 -23.656 -9.547 1 96.5 55 PHE B CA 1
ATOM 2408 C C . PHE B 1 55 ? -10.648 -24.031 -11 1 96.5 55 PHE B C 1
ATOM 2410 O O . PHE B 1 55 ? -10.117 -23.391 -11.914 1 96.5 55 PHE B O 1
ATOM 2417 N N . TRP B 1 56 ? -11.469 -25 -11.164 1 97.06 56 TRP B N 1
ATOM 2418 C CA . TRP B 1 56 ? -11.781 -25.422 -12.523 1 97.06 56 TRP B CA 1
ATOM 2419 C C . TRP B 1 56 ? -12.531 -24.328 -13.281 1 97.06 56 TRP B C 1
ATOM 2421 O O . TRP B 1 56 ? -12.164 -24 -14.414 1 97.06 56 TRP B O 1
ATOM 2431 N N . LYS B 1 57 ? -13.5 -23.797 -12.68 1 94.88 57 LYS B N 1
ATOM 2432 C CA . LYS B 1 57 ? -14.305 -22.75 -13.305 1 94.88 57 LYS B CA 1
ATOM 2433 C C . LYS B 1 57 ? -13.438 -21.547 -13.672 1 94.88 57 LYS B C 1
ATOM 2435 O O . LYS B 1 57 ? -13.516 -21.031 -14.797 1 94.88 57 LYS B O 1
ATOM 2440 N N . ASN B 1 58 ? -12.633 -21.125 -12.75 1 94.19 58 ASN B N 1
ATOM 2441 C CA . ASN B 1 58 ? -11.766 -19.984 -13.008 1 94.19 58 ASN B CA 1
ATOM 2442 C C . ASN B 1 58 ? -10.805 -20.25 -14.164 1 94.19 58 ASN B C 1
ATOM 2444 O O . ASN B 1 58 ? -10.609 -19.391 -15.031 1 94.19 58 ASN B O 1
ATOM 2448 N N . HIS B 1 59 ? -10.25 -21.438 -14.141 1 97.25 59 HIS B N 1
ATOM 2449 C CA . HIS B 1 59 ? -9.289 -21.797 -15.18 1 97.25 59 HIS B CA 1
ATOM 2450 C C . HIS B 1 59 ? -9.953 -21.812 -16.562 1 97.25 59 HIS B C 1
ATOM 2452 O O . HIS B 1 59 ? -9.422 -21.25 -17.516 1 97.25 59 HIS B O 1
ATOM 2458 N N . THR B 1 60 ? -11.102 -22.344 -16.672 1 96.5 60 THR B N 1
ATOM 2459 C CA . THR B 1 60 ? -11.75 -22.547 -17.953 1 96.5 60 THR B CA 1
ATOM 2460 C C . THR B 1 60 ? -12.406 -21.266 -18.453 1 96.5 60 THR B C 1
ATOM 2462 O O . THR B 1 60 ? -12.594 -21.078 -19.656 1 96.5 60 THR B O 1
ATOM 2465 N N . HIS B 1 61 ? -12.672 -20.328 -17.578 1 94.25 61 HIS B N 1
ATOM 2466 C CA . HIS B 1 61 ? -13.344 -19.094 -17.969 1 94.25 61 HIS B CA 1
ATOM 2467 C C . HIS B 1 61 ? -12.359 -17.938 -18.062 1 94.25 61 HIS B C 1
ATOM 2469 O O . HIS B 1 61 ? -12.758 -16.797 -18.297 1 94.25 61 HIS B O 1
ATOM 2475 N N . THR B 1 62 ? -11.172 -18.188 -17.781 1 94.06 62 THR B N 1
ATOM 2476 C CA . THR B 1 62 ? -10.141 -17.156 -17.906 1 94.06 62 THR B CA 1
ATOM 2477 C C . THR B 1 62 ? -9.227 -17.438 -19.094 1 94.06 62 THR B C 1
ATOM 2479 O O . THR B 1 62 ? -8.312 -18.25 -18.984 1 94.06 62 THR B O 1
ATOM 2482 N N . PRO B 1 63 ? -9.461 -16.672 -20.094 1 91.94 63 PRO B N 1
ATOM 2483 C CA . PRO B 1 63 ? -8.562 -16.844 -21.234 1 91.94 63 PRO B CA 1
ATOM 2484 C C . PRO B 1 63 ? -7.102 -16.594 -20.891 1 91.94 63 PRO B C 1
ATOM 2486 O O . PRO B 1 63 ? -6.793 -15.703 -20.109 1 91.94 63 PRO B O 1
ATOM 2489 N N . GLY B 1 64 ? -6.203 -17.469 -21.312 1 96 64 GLY B N 1
ATOM 2490 C CA . GLY B 1 64 ? -4.777 -17.297 -21.078 1 96 64 GLY B CA 1
ATOM 2491 C C . GLY B 1 64 ? -4.301 -17.938 -19.797 1 96 64 GLY B C 1
ATOM 2492 O O . GLY B 1 64 ? -3.137 -17.781 -19.406 1 96 64 GLY B O 1
ATOM 2493 N N . SER B 1 65 ? -5.242 -18.672 -19.141 1 98 65 SER B N 1
ATOM 2494 C CA . SER B 1 65 ? -4.887 -19.328 -17.891 1 98 65 SER B CA 1
ATOM 2495 C C . SER B 1 65 ? -4.094 -20.609 -18.141 1 98 65 SER B C 1
ATOM 2497 O O . SER B 1 65 ? -4.527 -21.469 -18.906 1 98 65 SER B O 1
ATOM 2499 N N . HIS B 1 66 ? -2.936 -20.688 -17.547 1 98.62 66 HIS B N 1
ATOM 2500 C CA . HIS B 1 66 ? -2.082 -21.875 -17.594 1 98.62 66 HIS B CA 1
ATOM 2501 C C . HIS B 1 66 ? -1.711 -22.344 -16.203 1 98.62 66 HIS B C 1
ATOM 2503 O O . HIS B 1 66 ? -1.182 -21.578 -15.398 1 98.62 66 HIS B O 1
ATOM 2509 N N . TRP B 1 67 ? -2.006 -23.578 -15.93 1 98.75 67 TRP B N 1
ATOM 2510 C CA . TRP B 1 67 ? -1.527 -24.188 -14.703 1 98.75 67 TRP B CA 1
ATOM 2511 C C . TRP B 1 67 ? -0.313 -25.078 -14.969 1 98.75 67 TRP B C 1
ATOM 2513 O O . TRP B 1 67 ? -0.417 -26.094 -15.656 1 98.75 67 TRP B O 1
ATOM 2523 N N . ILE B 1 68 ? 0.792 -24.672 -14.43 1 98.75 68 ILE B N 1
ATOM 2524 C CA . ILE B 1 68 ? 2.035 -25.438 -14.523 1 98.75 68 ILE B CA 1
ATOM 2525 C C . ILE B 1 68 ? 2.264 -26.203 -13.219 1 98.75 68 ILE B C 1
ATOM 2527 O O . ILE B 1 68 ? 2.088 -25.656 -12.133 1 98.75 68 ILE B O 1
ATOM 2531 N N . THR B 1 69 ? 2.648 -27.469 -13.352 1 98.62 69 THR B N 1
ATOM 2532 C CA . THR B 1 69 ? 2.812 -28.297 -12.164 1 98.62 69 THR B CA 1
ATOM 2533 C C . THR B 1 69 ? 4.203 -28.922 -12.133 1 98.62 69 THR B C 1
ATOM 2535 O O . THR B 1 69 ? 4.82 -29.141 -13.18 1 98.62 69 THR B O 1
ATOM 2538 N N . VAL B 1 70 ? 4.652 -29.109 -10.953 1 98.44 70 VAL B N 1
ATOM 2539 C CA . VAL B 1 70 ? 5.887 -29.844 -10.695 1 98.44 70 VAL B CA 1
ATOM 2540 C C . VAL B 1 70 ? 5.57 -31.109 -9.922 1 98.44 70 VAL B C 1
ATOM 2542 O O . VAL B 1 70 ? 4.816 -31.094 -8.945 1 98.44 70 VAL B O 1
ATOM 2545 N N . HIS B 1 71 ? 6.156 -32.219 -10.375 1 98.06 71 HIS B N 1
ATOM 2546 C CA . HIS B 1 71 ? 5.941 -33.5 -9.758 1 98.06 71 HIS B CA 1
ATOM 2547 C C . HIS B 1 71 ? 7.254 -34.125 -9.258 1 98.06 71 HIS B C 1
ATOM 2549 O O . HIS B 1 71 ? 8.297 -33.969 -9.906 1 98.06 71 HIS B O 1
ATOM 2555 N N . ASP B 1 72 ? 7.121 -34.75 -8.102 1 97.19 72 ASP B N 1
ATOM 2556 C CA . ASP B 1 72 ? 8.242 -35.594 -7.68 1 97.19 72 ASP B CA 1
ATOM 2557 C C . ASP B 1 72 ? 8.453 -36.75 -8.656 1 97.19 72 ASP B C 1
ATOM 2559 O O . ASP B 1 72 ? 7.543 -37.531 -8.898 1 97.19 72 ASP B O 1
ATOM 2563 N N . SER B 1 73 ? 9.672 -36.844 -9.141 1 95.69 73 SER B N 1
ATOM 2564 C CA . SER B 1 73 ? 9.922 -37.812 -10.211 1 95.69 73 SER B CA 1
ATOM 2565 C C . SER B 1 73 ? 9.789 -39.25 -9.711 1 95.69 73 SER B C 1
ATOM 2567 O O . SER B 1 73 ? 9.406 -40.125 -10.469 1 95.69 73 SER B O 1
ATOM 2569 N N . ALA B 1 74 ? 10.07 -39.469 -8.523 1 94.75 74 ALA B N 1
ATOM 2570 C CA . ALA B 1 74 ? 10.047 -40.812 -7.961 1 94.75 74 ALA B CA 1
ATOM 2571 C C . ALA B 1 74 ? 8.617 -41.25 -7.621 1 94.75 74 ALA B C 1
ATOM 2573 O O . ALA B 1 74 ? 8.18 -42.344 -8.008 1 94.75 74 ALA B O 1
ATOM 2574 N N . SER B 1 75 ? 7.82 -40.438 -7.016 1 94.5 75 SER B N 1
ATOM 2575 C CA . SER B 1 75 ? 6.5 -40.781 -6.52 1 94.5 75 SER B CA 1
ATOM 2576 C C . SER B 1 75 ? 5.406 -40.375 -7.504 1 94.5 75 SER B C 1
ATOM 2578 O O . SER B 1 75 ? 4.301 -40.938 -7.469 1 94.5 75 SER B O 1
ATOM 2580 N N . GLY B 1 76 ? 5.699 -39.406 -8.344 1 94.62 76 GLY B N 1
ATOM 2581 C CA . GLY B 1 76 ? 4.688 -38.844 -9.242 1 94.62 76 GLY B CA 1
ATOM 2582 C C . GLY B 1 76 ? 3.77 -37.844 -8.57 1 94.62 76 GLY B C 1
ATOM 2583 O O . GLY B 1 76 ? 2.908 -37.25 -9.227 1 94.62 76 GLY B O 1
ATOM 2584 N N . GLU B 1 77 ? 3.947 -37.594 -7.363 1 95.56 77 GLU B N 1
ATOM 2585 C CA . GLU B 1 77 ? 3.111 -36.688 -6.582 1 95.56 77 GLU B CA 1
ATOM 2586 C C . GLU B 1 77 ? 3.297 -35.25 -7.031 1 95.56 77 GLU B C 1
ATOM 2588 O O . GLU B 1 77 ? 4.418 -34.812 -7.324 1 95.56 77 GLU B O 1
ATOM 2593 N N . ILE B 1 78 ? 2.176 -34.531 -7.082 1 97.81 78 ILE B N 1
ATOM 2594 C CA . ILE B 1 78 ? 2.26 -33.094 -7.367 1 97.81 78 ILE B CA 1
ATOM 2595 C C . ILE B 1 78 ? 2.84 -32.344 -6.156 1 97.81 78 ILE B C 1
ATOM 2597 O O . ILE B 1 78 ? 2.342 -32.5 -5.039 1 97.81 78 ILE B O 1
ATOM 2601 N N . VAL B 1 79 ? 3.891 -31.578 -6.367 1 98.19 79 VAL B N 1
ATOM 2602 C CA . VAL B 1 79 ? 4.562 -30.969 -5.227 1 98.19 79 VAL B CA 1
ATOM 2603 C C . VAL B 1 79 ? 4.594 -29.453 -5.402 1 98.19 79 VAL B C 1
ATOM 2605 O O . VAL B 1 79 ? 4.984 -28.719 -4.488 1 98.19 79 VAL B O 1
ATOM 2608 N N . GLY B 1 80 ? 4.203 -28.938 -6.523 1 98.5 80 GLY B N 1
ATOM 2609 C CA . GLY B 1 80 ? 4.117 -27.516 -6.793 1 98.5 80 GLY B CA 1
ATOM 2610 C C . GLY B 1 80 ? 3.18 -27.172 -7.938 1 98.5 80 GLY B C 1
ATOM 2611 O O . GLY B 1 80 ? 2.918 -28.016 -8.805 1 98.5 80 GLY B O 1
ATOM 2612 N N . ALA B 1 81 ? 2.676 -26.016 -7.934 1 98.75 81 ALA B N 1
ATOM 2613 C CA . ALA B 1 81 ? 1.814 -25.531 -9.008 1 98.75 81 ALA B CA 1
ATOM 2614 C C . ALA B 1 81 ? 1.847 -24.016 -9.094 1 98.75 81 ALA B C 1
ATOM 2616 O O . ALA B 1 81 ? 2.006 -23.328 -8.078 1 98.75 81 ALA B O 1
ATOM 2617 N N . ALA B 1 82 ? 1.73 -23.516 -10.266 1 98.69 82 ALA B N 1
ATOM 2618 C CA . ALA B 1 82 ? 1.611 -22.078 -10.5 1 98.69 82 ALA B CA 1
ATOM 2619 C C . ALA B 1 82 ? 0.567 -21.781 -11.57 1 98.69 82 ALA B C 1
ATOM 2621 O O . ALA B 1 82 ? 0.496 -22.469 -12.586 1 98.69 82 ALA B O 1
ATOM 2622 N N . ASN B 1 83 ? -0.261 -20.859 -11.281 1 98.62 83 ASN B N 1
ATOM 2623 C CA . ASN B 1 83 ? -1.191 -20.328 -12.281 1 98.62 83 ASN B CA 1
ATOM 2624 C C . ASN B 1 83 ? -0.645 -19.078 -12.953 1 98.62 83 ASN B C 1
ATOM 2626 O O . ASN B 1 83 ? -0.447 -18.047 -12.297 1 98.62 83 ASN B O 1
ATOM 2630 N N . TRP B 1 84 ? -0.374 -19.172 -14.227 1 98.62 84 TRP B N 1
ATOM 2631 C CA . TRP B 1 84 ? 0.059 -18.047 -15.031 1 98.62 84 TRP B CA 1
ATOM 2632 C C . TRP B 1 84 ? -1.062 -17.562 -15.953 1 98.62 84 TRP B C 1
ATOM 2634 O O . TRP B 1 84 ? -1.695 -18.375 -16.641 1 98.62 84 TRP B O 1
ATOM 2644 N N . LEU B 1 85 ? -1.353 -16.312 -15.93 1 98.19 85 LEU B N 1
ATOM 2645 C CA . LEU B 1 85 ? -2.273 -15.68 -16.875 1 98.19 85 LEU B CA 1
ATOM 2646 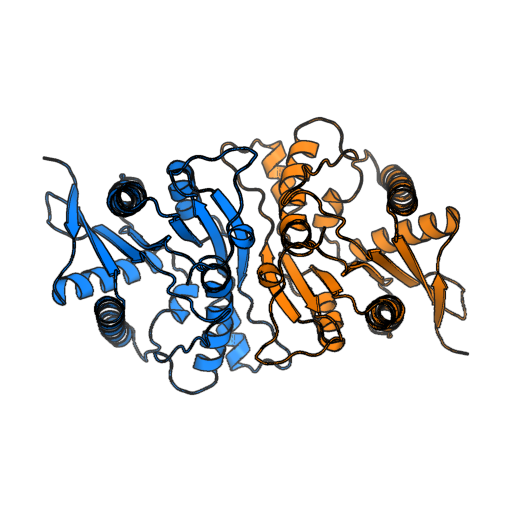C C . LEU B 1 85 ? -1.511 -14.914 -17.938 1 98.19 85 LEU B C 1
ATOM 2648 O O . LEU B 1 85 ? -0.886 -13.891 -17.656 1 98.19 85 LEU B O 1
ATOM 2652 N N . VAL B 1 86 ? -1.551 -15.445 -19.125 1 98.25 86 VAL B N 1
ATOM 2653 C CA . VAL B 1 86 ? -0.88 -14.805 -20.266 1 98.25 86 VAL B CA 1
ATOM 2654 C C . VAL B 1 86 ? -1.887 -13.984 -21.062 1 98.25 86 VAL B C 1
ATOM 2656 O O . VAL B 1 86 ? -2.756 -14.547 -21.734 1 98.25 86 VAL B O 1
ATOM 2659 N N . ASN B 1 87 ? -1.733 -12.688 -20.953 1 96.5 87 ASN B N 1
ATOM 2660 C CA . ASN B 1 87 ? -2.656 -11.766 -21.609 1 96.5 87 ASN B CA 1
ATOM 2661 C C . ASN B 1 87 ? -1.936 -10.859 -22.609 1 96.5 87 ASN B C 1
ATOM 2663 O O . ASN B 1 87 ? -1.165 -9.984 -22.219 1 96.5 87 ASN B O 1
ATOM 2667 N N . GLU B 1 88 ? -2.26 -11.016 -23.875 1 95.38 88 GLU B N 1
ATOM 2668 C CA . GLU B 1 88 ? -1.603 -10.195 -24.891 1 95.38 88 GLU B CA 1
ATOM 2669 C C . GLU B 1 88 ? -2.266 -8.828 -25 1 95.38 88 GLU B C 1
ATOM 2671 O O . GLU B 1 88 ? -1.696 -7.902 -25.594 1 95.38 88 GLU B O 1
ATOM 2676 N N . LYS B 1 89 ? -3.455 -8.758 -24.438 1 93.31 89 LYS B N 1
ATOM 2677 C CA . LYS B 1 89 ? -4.203 -7.5 -24.438 1 93.31 89 LYS B CA 1
ATOM 2678 C C . LYS B 1 89 ? -4.66 -7.141 -23.031 1 93.31 89 LYS B C 1
ATOM 2680 O O . LYS B 1 89 ? -4.535 -7.945 -22.109 1 93.31 89 LYS B O 1
ATOM 2685 N N . ASN B 1 90 ? -5.156 -5.898 -22.891 1 91.94 90 ASN B N 1
ATOM 2686 C CA . ASN B 1 90 ? -5.695 -5.422 -21.625 1 91.94 90 ASN B CA 1
ATOM 2687 C C . ASN B 1 90 ? -6.926 -6.223 -21.203 1 91.94 90 ASN B C 1
ATOM 2689 O O . ASN B 1 90 ? -7.879 -6.355 -21.984 1 91.94 90 ASN B O 1
ATOM 2693 N N . ILE B 1 91 ? -6.879 -6.703 -20.078 1 88.44 91 ILE B N 1
ATOM 2694 C CA . ILE B 1 91 ? -8 -7.504 -19.609 1 88.44 91 ILE B CA 1
ATOM 2695 C C . ILE B 1 91 ? -8.773 -6.738 -18.531 1 88.44 91 ILE B C 1
ATOM 2697 O O . ILE B 1 91 ? -9.75 -7.238 -17.984 1 88.44 91 ILE B O 1
ATOM 2701 N N . PHE B 1 92 ? -8.289 -5.559 -18.219 1 86.44 92 PHE B N 1
ATOM 2702 C CA . PHE B 1 92 ? -8.969 -4.684 -17.281 1 86.44 92 PHE B CA 1
ATOM 2703 C C . PHE B 1 92 ? -9.539 -3.463 -17.984 1 86.44 92 PHE B C 1
ATOM 2705 O O . PHE B 1 92 ? -8.938 -2.389 -17.969 1 86.44 92 PHE B O 1
ATOM 2712 N N . PRO B 1 93 ? -10.695 -3.537 -18.547 1 76.12 93 PRO B N 1
ATOM 2713 C CA . PRO B 1 93 ? -11.25 -2.438 -19.344 1 76.12 93 PRO B CA 1
ATOM 2714 C C . PRO B 1 93 ? -11.633 -1.23 -18.484 1 76.12 93 PRO B C 1
ATOM 2716 O O . PRO B 1 93 ? -11.641 -0.1 -18.984 1 76.12 93 PRO B O 1
ATOM 2719 N N . LYS B 1 94 ? -12.023 -1.494 -17.203 1 74.88 94 LYS B N 1
ATOM 2720 C CA . LYS B 1 94 ? -12.305 -0.395 -16.297 1 74.88 94 LYS B CA 1
ATOM 2721 C C . LYS B 1 94 ? -11.359 -0.419 -15.094 1 74.88 94 LYS B C 1
ATOM 2723 O O . LYS B 1 94 ? -11.039 -1.487 -14.57 1 74.88 94 LYS B O 1
ATOM 2728 N N . PRO B 1 95 ? -10.883 0.932 -14.664 1 65.19 95 PRO B N 1
ATOM 2729 C CA . PRO B 1 95 ? -9.906 1.025 -13.586 1 65.19 95 PRO B CA 1
ATOM 2730 C C . PRO B 1 95 ? -10.461 0.57 -12.242 1 65.19 95 PRO B C 1
ATOM 2732 O O . PRO B 1 95 ? -9.703 0.348 -11.297 1 65.19 95 PRO B O 1
ATOM 2735 N N . MET B 1 96 ? -11.312 -0.36 -12.086 1 70.62 96 MET B N 1
ATOM 2736 C CA . MET B 1 96 ? -11.852 -0.905 -10.836 1 70.62 96 MET B CA 1
ATOM 2737 C C . MET B 1 96 ? -13.141 -1.682 -11.094 1 70.62 96 MET B C 1
ATOM 2739 O O . MET B 1 96 ? -14.211 -1.285 -10.633 1 70.62 96 MET B O 1
ATOM 2743 N N . PRO B 1 97 ? -12.945 -2.674 -11.703 1 71.81 97 PRO B N 1
ATOM 2744 C CA . PRO B 1 97 ? -14.156 -3.479 -11.859 1 71.81 97 PRO B CA 1
ATOM 2745 C C . PRO B 1 97 ? -14.734 -3.936 -10.523 1 71.81 97 PRO B C 1
ATOM 2747 O O . PRO B 1 97 ? -13.992 -4.09 -9.547 1 71.81 97 PRO B O 1
ATOM 2750 N N . LYS B 1 98 ? -16.047 -3.936 -10.492 1 77.62 98 LYS B N 1
ATOM 2751 C CA . LYS B 1 98 ? -16.719 -4.41 -9.289 1 77.62 98 LYS B CA 1
ATOM 2752 C C . LYS B 1 98 ? -16.359 -5.863 -9 1 77.62 98 LYS B C 1
ATOM 2754 O O . LYS B 1 98 ? -16.453 -6.723 -9.883 1 77.62 98 LYS B O 1
ATOM 2759 N N . ILE B 1 99 ? -15.719 -6.117 -7.902 1 82.06 99 ILE B N 1
ATOM 2760 C CA . ILE B 1 99 ? -15.391 -7.461 -7.438 1 82.06 99 ILE B CA 1
ATOM 2761 C C . ILE B 1 99 ? -16.609 -8.086 -6.754 1 82.06 99 ILE B C 1
ATOM 2763 O O . ILE B 1 99 ? -17.297 -7.422 -5.977 1 82.06 99 ILE B O 1
ATOM 2767 N N . GLU B 1 100 ? -16.906 -9.258 -7.16 1 88.19 100 GLU B N 1
ATOM 2768 C CA . GLU B 1 100 ? -17.969 -10.008 -6.512 1 88.19 100 GLU B CA 1
ATOM 2769 C C . GLU B 1 100 ? -17.5 -11.391 -6.082 1 88.19 100 GLU B C 1
ATOM 2771 O O . GLU B 1 100 ? -17.203 -12.242 -6.926 1 88.19 100 GLU B O 1
ATOM 2776 N N . ALA B 1 101 ? -17.5 -11.555 -4.812 1 91.5 101 ALA B N 1
ATOM 2777 C CA . ALA B 1 101 ? -17.156 -12.867 -4.262 1 91.5 101 ALA B CA 1
ATOM 2778 C C . ALA B 1 101 ? -18.359 -13.789 -4.242 1 91.5 101 ALA B C 1
ATOM 2780 O O . ALA B 1 101 ? -18.859 -14.148 -3.17 1 91.5 101 ALA B O 1
ATOM 2781 N N . ALA B 1 102 ? -18.688 -14.297 -5.344 1 88.19 102 ALA B N 1
ATOM 2782 C CA . ALA B 1 102 ? -19.906 -15.062 -5.516 1 88.19 102 ALA B CA 1
ATOM 2783 C C . ALA B 1 102 ? -19.828 -16.406 -4.797 1 88.19 102 ALA B C 1
ATOM 2785 O O . ALA B 1 102 ? -20.844 -17.078 -4.594 1 88.19 102 ALA B O 1
ATOM 2786 N N . TRP B 1 103 ? -18.703 -16.812 -4.414 1 87.94 103 TRP B N 1
ATOM 2787 C CA . TRP B 1 103 ? -18.516 -18.078 -3.709 1 87.94 103 TRP B CA 1
ATOM 2788 C C . TRP B 1 103 ? -18.828 -17.922 -2.225 1 87.94 103 TRP B C 1
ATOM 2790 O O . TRP B 1 103 ? -18.734 -18.891 -1.463 1 87.94 103 TRP B O 1
ATOM 2800 N N . TRP B 1 104 ? -19.047 -16.734 -1.817 1 90.31 104 TRP B N 1
ATOM 2801 C CA . TRP B 1 104 ? -19.656 -16.469 -0.514 1 90.31 104 TRP B CA 1
ATOM 2802 C C . TRP B 1 104 ? -21.156 -16.266 -0.635 1 90.31 104 TRP B C 1
ATOM 2804 O O . TRP B 1 104 ? -21.641 -15.695 -1.615 1 90.31 104 TRP B O 1
ATOM 2814 N N . PRO B 1 105 ? -21.938 -16.75 0.358 1 88.88 105 PRO B N 1
ATOM 2815 C CA . PRO B 1 105 ? -23.375 -16.469 0.321 1 88.88 105 PRO B CA 1
ATOM 2816 C C . PRO B 1 105 ? -23.688 -14.992 0.475 1 88.88 105 PRO B C 1
ATOM 2818 O O . PRO B 1 105 ? -22.891 -14.234 1.027 1 88.88 105 PRO B O 1
ATOM 2821 N N . GLU B 1 106 ? -24.859 -14.672 -0.085 1 92.75 106 GLU B N 1
ATOM 2822 C CA . GLU B 1 106 ? -25.297 -13.289 0.09 1 92.75 106 GLU B CA 1
ATOM 2823 C C . GLU B 1 106 ? -25.375 -12.922 1.569 1 92.75 106 GLU B C 1
ATOM 2825 O O . GLU B 1 106 ? -25.812 -13.719 2.393 1 92.75 106 GLU B O 1
ATOM 2830 N N . GLY B 1 107 ? -24.922 -11.672 1.866 1 93.06 107 GLY B N 1
ATOM 2831 C CA . GLY B 1 107 ? -24.906 -11.211 3.246 1 93.06 107 GLY B CA 1
ATOM 2832 C C . GLY B 1 107 ? -23.641 -10.469 3.617 1 93.06 107 GLY B C 1
ATOM 2833 O O . GLY B 1 107 ? -22.891 -10.039 2.742 1 93.06 107 GLY B O 1
ATOM 2834 N N . GLU B 1 108 ? -23.438 -10.32 4.859 1 93.56 108 GLU B N 1
ATOM 2835 C CA . GLU B 1 108 ? -22.344 -9.5 5.348 1 93.56 108 GLU B CA 1
ATOM 2836 C C . GLU B 1 108 ? -20.984 -10.148 5.039 1 93.56 108 GLU B C 1
ATOM 2838 O O . GLU B 1 108 ? -20 -9.453 4.781 1 93.56 108 GLU B O 1
ATOM 2843 N N . GLY B 1 109 ? -21.016 -11.461 5.129 1 92.38 109 GLY B N 1
ATOM 2844 C CA . GLY B 1 109 ? -19.797 -12.164 4.766 1 92.38 109 GLY B CA 1
ATOM 2845 C C . GLY B 1 109 ? -19.328 -11.852 3.357 1 92.38 109 GLY B C 1
ATOM 2846 O O . GLY B 1 109 ? -18.141 -11.602 3.133 1 92.38 109 GLY B O 1
ATOM 2847 N N . ARG B 1 110 ? -20.219 -11.867 2.436 1 93.88 110 ARG B N 1
ATOM 2848 C CA . ARG B 1 110 ? -19.891 -11.531 1.055 1 93.88 110 ARG B CA 1
ATOM 2849 C C . ARG B 1 110 ? -19.5 -10.062 0.918 1 93.88 110 ARG B C 1
ATOM 2851 O O . ARG B 1 110 ? -18.609 -9.719 0.144 1 93.88 110 ARG B O 1
ATOM 2858 N N . GLU B 1 111 ? -20.203 -9.211 1.604 1 94.88 111 GLU B N 1
ATOM 2859 C CA . GLU B 1 111 ? -19.844 -7.793 1.588 1 94.88 111 GLU B CA 1
ATOM 2860 C C . GLU B 1 111 ? -18.422 -7.57 2.082 1 94.88 111 GLU B C 1
ATOM 2862 O O . GLU B 1 111 ? -17.688 -6.754 1.521 1 94.88 111 GLU B O 1
ATOM 2867 N N . PHE B 1 112 ? -18.125 -8.281 3.107 1 95.62 112 PHE B N 1
ATOM 2868 C CA . PHE B 1 112 ? -16.766 -8.211 3.656 1 95.62 112 PHE B CA 1
ATOM 2869 C C . PHE B 1 112 ? -15.742 -8.703 2.643 1 95.62 112 PHE B C 1
ATOM 2871 O O . PHE B 1 112 ? -14.734 -8.039 2.4 1 95.62 112 PHE B O 1
ATOM 2878 N N . ALA B 1 113 ? -16.016 -9.828 2.068 1 94.44 113 ALA B N 1
ATOM 2879 C CA . ALA B 1 113 ? -15.125 -10.391 1.065 1 94.44 113 ALA B CA 1
ATOM 2880 C C . ALA B 1 113 ? -14.922 -9.422 -0.098 1 94.44 113 ALA B C 1
ATOM 2882 O O . ALA B 1 113 ? -13.797 -9.195 -0.541 1 94.44 113 ALA B O 1
ATOM 2883 N N . ASN B 1 114 ? -16.016 -8.828 -0.57 1 94.81 114 ASN B N 1
ATOM 2884 C CA . ASN B 1 114 ? -15.93 -7.844 -1.646 1 94.81 114 ASN B CA 1
ATOM 2885 C C . ASN B 1 114 ? -15.055 -6.66 -1.257 1 94.81 114 ASN B C 1
ATOM 2887 O O . ASN B 1 114 ? -14.242 -6.191 -2.057 1 94.81 114 ASN B O 1
ATOM 2891 N N . PHE B 1 115 ? -15.242 -6.246 -0.017 1 94.44 115 PHE B N 1
ATOM 2892 C CA . PHE B 1 115 ? -14.531 -5.082 0.502 1 94.44 115 PHE B CA 1
ATOM 2893 C C . PHE B 1 115 ? -13.023 -5.332 0.525 1 94.44 115 PHE B C 1
ATOM 2895 O O . PHE B 1 115 ? -12.242 -4.504 0.052 1 94.44 115 PHE B O 1
ATOM 2902 N N . VAL B 1 116 ? -12.609 -6.473 0.951 1 94.62 116 VAL B N 1
ATOM 2903 C CA . VAL B 1 116 ? -11.188 -6.75 1.128 1 94.62 116 VAL B CA 1
ATOM 2904 C C . VAL B 1 116 ? -10.57 -7.16 -0.208 1 94.62 116 VAL B C 1
ATOM 2906 O O . VAL B 1 116 ? -9.43 -6.797 -0.511 1 94.62 116 VAL B O 1
ATOM 2909 N N . LEU B 1 117 ? -11.297 -7.871 -1.033 1 93.88 117 LEU B N 1
ATOM 2910 C CA . LEU B 1 117 ? -10.766 -8.305 -2.32 1 93.88 117 LEU B CA 1
ATOM 2911 C C . LEU B 1 117 ? -10.602 -7.121 -3.268 1 93.88 117 LEU B C 1
ATOM 2913 O O . LEU B 1 117 ? -9.68 -7.102 -4.086 1 93.88 117 LEU B O 1
ATOM 2917 N N . ALA B 1 118 ? -11.508 -6.199 -3.172 1 93 118 ALA B N 1
ATOM 2918 C CA . ALA B 1 118 ? -11.367 -4.988 -3.979 1 93 118 ALA B CA 1
ATOM 2919 C C . ALA B 1 118 ? -10.039 -4.293 -3.701 1 93 118 ALA B C 1
ATOM 2921 O O . ALA B 1 118 ? -9.398 -3.779 -4.621 1 93 118 ALA B O 1
ATOM 2922 N N . GLN B 1 119 ? -9.672 -4.301 -2.453 1 93.94 119 GLN B N 1
ATOM 2923 C CA . GLN B 1 119 ? -8.391 -3.719 -2.074 1 93.94 119 GLN B CA 1
ATOM 2924 C C . GLN B 1 119 ? -7.23 -4.551 -2.607 1 93.94 119 GLN B C 1
ATOM 2926 O O . GLN B 1 119 ? -6.266 -4.008 -3.146 1 93.94 119 GLN B O 1
ATOM 2931 N N . ALA B 1 120 ? -7.379 -5.816 -2.512 1 93.56 120 ALA B N 1
ATOM 2932 C CA . ALA B 1 120 ? -6.305 -6.738 -2.869 1 93.56 120 ALA B CA 1
ATOM 2933 C C . ALA B 1 120 ? -6.008 -6.676 -4.367 1 93.56 120 ALA B C 1
ATOM 2935 O O . ALA B 1 120 ? -4.855 -6.812 -4.781 1 93.56 120 ALA B O 1
ATOM 2936 N N . PHE B 1 121 ? -7 -6.398 -5.18 1 92.38 121 PHE B N 1
ATOM 2937 C CA . PHE B 1 121 ? -6.836 -6.5 -6.625 1 92.38 121 PHE B CA 1
ATOM 2938 C C . PHE B 1 121 ? -6.754 -5.113 -7.258 1 92.38 121 PHE B C 1
ATOM 2940 O O . PHE B 1 121 ? -6.543 -4.992 -8.469 1 92.38 121 PHE B O 1
ATOM 2947 N N . ARG B 1 122 ? -6.816 -4.125 -6.473 1 92 122 ARG B N 1
ATOM 2948 C CA . ARG B 1 122 ? -6.848 -2.764 -7 1 92 122 ARG B CA 1
ATOM 2949 C C . ARG B 1 122 ? -5.578 -2.449 -7.781 1 92 122 ARG B C 1
ATOM 2951 O O . ARG B 1 122 ? -5.645 -1.939 -8.906 1 92 122 ARG B O 1
ATOM 2958 N N . PRO B 1 123 ? -4.426 -2.77 -7.277 1 93.94 123 PRO B N 1
ATOM 2959 C CA . PRO B 1 123 ? -3.229 -2.389 -8.023 1 93.94 123 PRO B CA 1
ATOM 2960 C C . PRO B 1 123 ? -3.156 -3.049 -9.398 1 93.94 123 PRO B C 1
ATOM 2962 O O . PRO B 1 123 ? -2.92 -2.371 -10.406 1 93.94 123 PRO B O 1
ATOM 2965 N N . ARG B 1 124 ? -3.434 -4.305 -9.453 1 94.06 124 ARG B N 1
ATOM 2966 C CA . ARG B 1 124 ? -3.369 -5 -10.734 1 94.06 124 ARG B CA 1
ATOM 2967 C C . ARG B 1 124 ? -4.383 -4.426 -11.719 1 94.06 124 ARG B C 1
ATOM 2969 O O . ARG B 1 124 ? -4.055 -4.164 -12.875 1 94.06 124 ARG B O 1
ATOM 2976 N N . ALA B 1 125 ? -5.582 -4.215 -11.242 1 91.5 125 ALA B N 1
ATOM 2977 C CA . ALA B 1 125 ? -6.652 -3.727 -12.109 1 91.5 125 ALA B CA 1
ATOM 2978 C C . ALA B 1 125 ? -6.383 -2.293 -12.555 1 91.5 125 ALA B C 1
ATOM 2980 O O . ALA B 1 125 ? -6.801 -1.887 -13.641 1 91.5 125 ALA B O 1
ATOM 2981 N N . SER B 1 126 ? -5.641 -1.576 -11.766 1 90.94 126 SER B N 1
ATOM 2982 C CA . SER B 1 126 ? -5.41 -0.161 -12.047 1 90.94 126 SER B CA 1
ATOM 2983 C C . SER B 1 126 ? -4.176 0.038 -12.914 1 90.94 126 SER B C 1
ATOM 2985 O O . SER B 1 126 ? -4.137 0.946 -13.75 1 90.94 126 SER B O 1
ATOM 2987 N N . TRP B 1 127 ? -3.174 -0.794 -12.773 1 92.31 127 TRP B N 1
ATOM 2988 C CA . TRP B 1 127 ? -1.874 -0.43 -13.328 1 92.31 127 TRP B CA 1
ATOM 2989 C C . TRP B 1 127 ? -1.48 -1.372 -14.461 1 92.31 127 TRP B C 1
ATOM 2991 O O . TRP B 1 127 ? -0.554 -1.085 -15.227 1 92.31 127 TRP B O 1
ATOM 3001 N N . MET B 1 128 ? -2.141 -2.473 -14.531 1 92.25 128 MET B N 1
ATOM 3002 C CA . MET B 1 128 ? -1.843 -3.412 -15.609 1 92.25 128 MET B CA 1
ATOM 3003 C C . MET B 1 128 ? -2.9 -3.336 -16.703 1 92.25 128 MET B C 1
ATOM 3005 O O . MET B 1 128 ? -3.523 -4.344 -17.047 1 92.25 128 MET B O 1
ATOM 3009 N N . ARG B 1 129 ? -2.928 -2.174 -17.266 1 91.38 129 ARG B N 1
ATOM 3010 C CA . ARG B 1 129 ? -3.953 -1.925 -18.281 1 91.38 129 ARG B CA 1
ATOM 3011 C C . ARG B 1 129 ? -3.383 -2.064 -19.688 1 91.38 129 ARG B C 1
ATOM 3013 O O . ARG B 1 129 ? -3.666 -1.244 -20.562 1 91.38 129 ARG B O 1
ATOM 3020 N N . ARG B 1 130 ? -2.559 -2.998 -19.797 1 93.25 130 ARG B N 1
ATOM 3021 C CA . ARG B 1 130 ? -1.905 -3.428 -21.031 1 93.25 130 ARG B CA 1
ATOM 3022 C C . ARG B 1 130 ? -1.626 -4.926 -21.016 1 93.25 130 ARG B C 1
ATOM 3024 O O . ARG B 1 130 ? -1.931 -5.605 -20.031 1 93.25 130 ARG B O 1
ATOM 3031 N N . GLY B 1 131 ? -1.132 -5.473 -22.203 1 94.81 131 GLY B N 1
ATOM 3032 C CA . GLY B 1 131 ? -0.719 -6.867 -22.172 1 94.81 131 GLY B CA 1
ATOM 3033 C C . GLY B 1 131 ? 0.322 -7.164 -21.109 1 94.81 131 GLY B C 1
ATOM 3034 O O . GLY B 1 131 ? 1.247 -6.375 -20.906 1 94.81 131 GLY B O 1
ATOM 3035 N N . CYS B 1 132 ? 0.113 -8.273 -20.406 1 96.75 132 CYS B N 1
ATOM 3036 C CA . CYS B 1 132 ? 1.03 -8.641 -19.328 1 96.75 132 CYS B CA 1
ATOM 3037 C C . CYS B 1 132 ? 0.936 -10.125 -19.016 1 96.75 132 CYS B C 1
ATOM 3039 O O . CYS B 1 132 ? -0.012 -10.797 -19.438 1 96.75 132 CYS B O 1
ATOM 3041 N N . VAL B 1 133 ? 1.89 -10.609 -18.406 1 98.12 133 VAL B N 1
ATOM 3042 C CA . VAL B 1 133 ? 1.892 -11.953 -17.844 1 98.12 133 VAL B CA 1
ATOM 3043 C C . VAL B 1 133 ? 1.771 -11.867 -16.312 1 98.12 133 VAL B C 1
ATOM 3045 O O . VAL B 1 133 ? 2.572 -11.203 -15.656 1 98.12 133 VAL B O 1
ATOM 3048 N N . ILE B 1 134 ? 0.782 -12.555 -15.758 1 98.19 134 ILE B N 1
ATOM 3049 C CA . ILE B 1 134 ? 0.502 -12.445 -14.328 1 98.19 134 ILE B CA 1
ATOM 3050 C C . ILE B 1 134 ? 0.757 -13.781 -13.648 1 98.19 134 ILE B C 1
ATOM 3052 O O . ILE B 1 134 ? 0.246 -14.82 -14.086 1 98.19 134 ILE B O 1
ATOM 3056 N N . LEU B 1 135 ? 1.62 -13.781 -12.664 1 98.38 135 LEU B N 1
ATOM 3057 C CA . LEU B 1 135 ? 1.669 -14.898 -11.727 1 98.38 135 LEU B CA 1
ATOM 3058 C C . LEU B 1 135 ? 0.579 -14.773 -10.672 1 98.38 135 LEU B C 1
ATOM 3060 O O . LEU B 1 135 ? 0.717 -13.992 -9.719 1 98.38 135 LEU B O 1
ATOM 3064 N N . ASN B 1 136 ? -0.421 -15.57 -10.781 1 96.88 136 ASN B N 1
ATOM 3065 C CA . ASN B 1 136 ? -1.637 -15.422 -9.984 1 96.88 136 ASN B CA 1
ATOM 3066 C C . ASN B 1 136 ? -1.565 -16.234 -8.695 1 96.88 136 ASN B C 1
ATOM 3068 O O . ASN B 1 136 ? -2.068 -15.805 -7.66 1 96.88 136 ASN B O 1
ATOM 3072 N N . ILE B 1 137 ? -1.076 -17.422 -8.773 1 96.69 137 ILE B N 1
ATOM 3073 C CA . ILE B 1 137 ? -0.908 -18.328 -7.648 1 96.69 137 ILE B CA 1
ATOM 3074 C C . ILE B 1 137 ? 0.386 -19.125 -7.816 1 96.69 137 ILE B C 1
ATOM 3076 O O . ILE B 1 137 ? 0.71 -19.578 -8.914 1 96.69 137 ILE B O 1
ATOM 3080 N N . LEU B 1 138 ? 1.072 -19.266 -6.801 1 97 138 LEU B N 1
ATOM 3081 C CA . LEU B 1 138 ? 2.205 -20.188 -6.73 1 97 138 LEU B CA 1
ATOM 3082 C C . LEU B 1 138 ? 2.248 -20.906 -5.383 1 97 138 LEU B C 1
ATOM 3084 O O . LEU B 1 138 ? 2.23 -20.25 -4.336 1 97 138 LEU B O 1
ATOM 3088 N N . ALA B 1 139 ? 2.197 -22.188 -5.445 1 96.25 139 ALA B N 1
ATOM 3089 C CA . ALA B 1 139 ? 2.191 -22.969 -4.219 1 96.25 139 ALA B CA 1
ATOM 3090 C C . ALA B 1 139 ? 3.186 -24.125 -4.305 1 96.25 139 ALA B C 1
ATOM 3092 O O . ALA B 1 139 ? 3.318 -24.766 -5.355 1 96.25 139 ALA B O 1
ATOM 3093 N N . THR B 1 140 ? 3.875 -24.328 -3.254 1 96.62 140 THR B N 1
ATOM 3094 C CA . THR B 1 140 ? 4.77 -25.469 -3.08 1 96.62 140 THR B CA 1
ATOM 3095 C C . THR B 1 140 ? 4.359 -26.281 -1.863 1 96.62 140 THR B C 1
ATOM 3097 O O . THR B 1 140 ? 4.078 -25.734 -0.798 1 96.62 140 THR B O 1
ATOM 3100 N N . HIS B 1 141 ? 4.273 -27.547 -2.08 1 96.94 141 HIS B N 1
ATOM 3101 C CA . HIS B 1 141 ? 4.016 -28.422 -0.949 1 96.94 141 HIS B CA 1
ATOM 3102 C C . HIS B 1 141 ? 4.973 -28.141 0.203 1 96.94 141 HIS B C 1
ATOM 3104 O O . HIS B 1 141 ? 6.18 -28 -0.007 1 96.94 141 HIS B O 1
ATOM 3110 N N . PRO B 1 142 ? 4.426 -28.188 1.4 1 94.69 142 PRO B N 1
ATOM 3111 C CA . PRO B 1 142 ? 5.254 -27.766 2.537 1 94.69 142 PRO B CA 1
ATOM 3112 C C . PRO B 1 142 ? 6.512 -28.625 2.688 1 94.69 142 PRO B C 1
ATOM 3114 O O . PRO B 1 142 ? 7.582 -28.094 3.01 1 94.69 142 PRO B O 1
ATOM 3117 N N . SER B 1 143 ? 6.512 -29.844 2.42 1 94.88 143 SER B N 1
ATOM 3118 C CA . SER B 1 143 ? 7.637 -30.75 2.607 1 94.88 143 SER B CA 1
ATOM 3119 C C . SER B 1 143 ? 8.656 -30.609 1.485 1 94.88 143 SER B C 1
ATOM 3121 O O . SER B 1 143 ? 9.742 -31.188 1.55 1 94.88 143 SER B O 1
ATOM 3123 N N . TYR B 1 144 ? 8.336 -29.875 0.501 1 95.81 144 TYR B N 1
ATOM 3124 C CA . TYR B 1 144 ? 9.211 -29.75 -0.658 1 95.81 144 TYR B CA 1
ATOM 3125 C C . TYR B 1 144 ? 9.711 -28.328 -0.828 1 95.81 144 TYR B C 1
ATOM 3127 O O . TYR B 1 144 ? 10.25 -27.969 -1.878 1 95.81 144 TYR B O 1
ATOM 3135 N N . ARG B 1 145 ? 9.5 -27.484 0.174 1 93.06 145 ARG B N 1
ATOM 3136 C CA . ARG B 1 145 ? 9.961 -26.109 0.125 1 93.06 145 ARG B CA 1
ATOM 3137 C C . ARG B 1 145 ? 11.484 -26.031 0.227 1 93.06 145 ARG B C 1
ATOM 3139 O O . ARG B 1 145 ? 12.117 -26.922 0.797 1 93.06 145 ARG B O 1
ATOM 3146 N N . ARG B 1 146 ? 12.031 -25.016 -0.399 1 91.44 146 ARG B N 1
ATOM 3147 C CA . ARG B 1 146 ? 13.461 -24.734 -0.399 1 91.44 146 ARG B CA 1
ATOM 3148 C C . ARG B 1 146 ? 14.25 -25.828 -1.107 1 91.44 146 ARG B C 1
ATOM 3150 O O . ARG B 1 146 ? 15.359 -26.172 -0.691 1 91.44 146 ARG B O 1
ATOM 3157 N N . GLN B 1 147 ? 13.609 -26.422 -2.08 1 93.88 147 GLN B N 1
ATOM 3158 C CA . GLN B 1 147 ? 14.242 -27.469 -2.863 1 93.88 147 GLN B CA 1
ATOM 3159 C C . GLN B 1 147 ? 14.242 -27.125 -4.352 1 93.88 147 GLN B C 1
ATOM 3161 O O . GLN B 1 147 ? 14.5 -28 -5.191 1 93.88 147 GLN B O 1
ATOM 3166 N N . GLY B 1 148 ? 13.844 -25.906 -4.645 1 93.69 148 GLY B N 1
ATOM 3167 C CA . GLY B 1 148 ? 13.938 -25.453 -6.02 1 93.69 148 GLY B CA 1
ATOM 3168 C C . GLY B 1 148 ? 12.641 -25.578 -6.785 1 93.69 148 GLY B C 1
ATOM 3169 O O . GLY B 1 148 ? 12.57 -25.219 -7.965 1 93.69 148 GLY B O 1
ATOM 3170 N N . VAL B 1 149 ? 11.586 -26.016 -6.176 1 96.44 149 VAL B N 1
ATOM 3171 C CA . VAL B 1 149 ? 10.305 -26.25 -6.824 1 96.44 149 VAL B CA 1
ATOM 3172 C C . VAL B 1 149 ? 9.75 -24.953 -7.375 1 96.44 149 VAL B C 1
ATOM 3174 O O . VAL B 1 149 ? 9.359 -24.875 -8.547 1 96.44 149 VAL B O 1
ATOM 3177 N N . ALA B 1 150 ? 9.781 -23.922 -6.637 1 96.69 150 ALA B N 1
ATOM 3178 C CA . ALA B 1 150 ? 9.211 -22.641 -7.043 1 96.69 150 ALA B CA 1
ATOM 3179 C C . ALA B 1 150 ? 9.969 -22.062 -8.234 1 96.69 150 ALA B C 1
ATOM 3181 O O . ALA B 1 150 ? 9.352 -21.5 -9.148 1 96.69 150 ALA B O 1
ATOM 3182 N N . SER B 1 151 ? 11.219 -22.234 -8.211 1 95.25 151 SER B N 1
ATOM 3183 C CA . SER B 1 151 ? 12.031 -21.719 -9.312 1 95.25 151 SER B CA 1
ATOM 3184 C C . SER B 1 151 ? 11.656 -22.391 -10.625 1 95.25 151 SER B C 1
ATOM 3186 O O . SER B 1 151 ? 11.633 -21.734 -11.672 1 95.25 151 SER B O 1
ATOM 3188 N N . LEU B 1 152 ? 11.391 -23.625 -10.586 1 96.5 152 LEU B N 1
ATOM 3189 C CA . LEU B 1 152 ? 10.969 -24.344 -11.781 1 96.5 152 LEU B CA 1
ATOM 3190 C C . LEU B 1 152 ? 9.641 -23.812 -12.305 1 96.5 152 LEU B C 1
ATOM 3192 O O . LEU B 1 152 ? 9.445 -23.703 -13.516 1 96.5 152 LEU B O 1
ATOM 3196 N N . LEU B 1 153 ? 8.805 -23.422 -11.414 1 98 153 LEU B N 1
ATOM 3197 C CA . LEU B 1 153 ? 7.477 -22.938 -11.758 1 98 153 LEU B CA 1
ATOM 3198 C C . LEU B 1 153 ? 7.543 -21.562 -12.391 1 98 153 LEU B C 1
ATOM 3200 O O . LEU B 1 153 ? 6.621 -21.156 -13.102 1 98 153 LEU B O 1
ATOM 3204 N N . MET B 1 154 ? 8.633 -20.828 -12.172 1 97.5 154 MET B N 1
ATOM 3205 C CA . MET B 1 154 ? 8.773 -19.469 -12.648 1 97.5 154 MET B CA 1
ATOM 3206 C C . MET B 1 154 ? 9.117 -19.438 -14.141 1 97.5 154 MET B C 1
ATOM 3208 O O . MET B 1 154 ? 8.773 -18.5 -14.844 1 97.5 154 MET B O 1
ATOM 3212 N N . GLN B 1 155 ? 9.688 -20.469 -14.609 1 95.69 155 GLN B N 1
ATOM 3213 C CA . GLN B 1 155 ? 10.312 -20.469 -15.93 1 95.69 155 GLN B CA 1
ATOM 3214 C C . GLN B 1 155 ? 9.273 -20.281 -17.031 1 95.69 155 GLN B C 1
ATOM 3216 O O . GLN B 1 155 ? 9.492 -19.484 -17.953 1 95.69 155 GLN B O 1
ATOM 3221 N N . PHE B 1 156 ? 8.211 -20.969 -16.953 1 95.31 156 PHE B N 1
ATOM 3222 C CA . PHE B 1 156 ? 7.184 -20.891 -17.984 1 95.31 156 PHE B CA 1
ATOM 3223 C C . PHE B 1 156 ? 6.758 -19.438 -18.219 1 95.31 156 PHE B C 1
ATOM 3225 O O . PHE B 1 156 ? 6.785 -18.953 -19.344 1 95.31 156 PHE B O 1
ATOM 3232 N N . GLY B 1 157 ? 6.293 -18.766 -17.109 1 96.5 157 GLY B N 1
ATOM 3233 C CA . GLY B 1 157 ? 5.812 -17.391 -17.219 1 96.5 157 GLY B CA 1
ATOM 3234 C C . GLY B 1 157 ? 6.875 -16.422 -17.719 1 96.5 157 GLY B C 1
ATOM 3235 O O . GLY B 1 157 ? 6.59 -15.539 -18.516 1 96.5 157 GLY B O 1
ATOM 3236 N N . GLU B 1 158 ? 8.031 -16.641 -17.281 1 95.31 158 GLU B N 1
ATOM 3237 C CA . GLU B 1 158 ? 9.133 -15.789 -17.703 1 95.31 158 GLU B CA 1
ATOM 3238 C C . GLU B 1 158 ? 9.445 -15.992 -19.188 1 95.31 158 GLU B C 1
ATOM 3240 O O . GLU B 1 158 ? 9.734 -15.023 -19.891 1 95.31 158 GLU B O 1
ATOM 3245 N N . ASP B 1 159 ? 9.445 -17.188 -19.609 1 96.88 159 ASP B N 1
ATOM 3246 C CA . ASP B 1 159 ? 9.648 -17.484 -21.031 1 96.88 159 ASP B CA 1
ATOM 3247 C C . ASP B 1 159 ? 8.562 -16.828 -21.891 1 96.88 159 ASP B C 1
ATOM 3249 O O . ASP B 1 159 ? 8.859 -16.234 -22.922 1 96.88 159 ASP B O 1
ATOM 3253 N N . LYS B 1 160 ? 7.336 -16.953 -21.453 1 97.5 160 LYS B N 1
ATOM 3254 C CA . LYS B 1 160 ? 6.23 -16.359 -22.188 1 97.5 160 LYS B CA 1
ATOM 3255 C C . LYS B 1 160 ? 6.383 -14.844 -22.266 1 97.5 160 LYS B C 1
ATOM 3257 O O . LYS B 1 160 ? 6.148 -14.242 -23.312 1 97.5 160 LYS B O 1
ATOM 3262 N N . ALA B 1 161 ? 6.707 -14.25 -21.156 1 97.69 161 ALA B N 1
ATOM 3263 C CA . ALA B 1 161 ? 6.914 -12.805 -21.125 1 97.69 161 ALA B CA 1
ATOM 3264 C C . ALA B 1 161 ? 7.992 -12.383 -22.125 1 97.69 161 ALA B C 1
ATOM 3266 O O . ALA B 1 161 ? 7.84 -11.383 -22.828 1 97.69 161 ALA B O 1
ATOM 3267 N N . ARG B 1 162 ? 9.031 -13.141 -22.172 1 96.19 162 ARG B N 1
ATOM 3268 C CA . ARG B 1 162 ? 10.125 -12.852 -23.094 1 96.19 162 ARG B CA 1
ATOM 3269 C C . ARG B 1 162 ? 9.695 -13.039 -24.531 1 96.19 162 ARG B C 1
ATOM 3271 O O . ARG B 1 162 ? 9.914 -12.164 -25.375 1 96.19 162 ARG B O 1
ATOM 3278 N N . GLU B 1 163 ? 9.102 -14.102 -24.828 1 97.12 163 GLU B N 1
ATOM 3279 C CA . GLU B 1 163 ? 8.672 -14.453 -26.172 1 97.12 163 GLU B CA 1
ATOM 3280 C C . GLU B 1 163 ? 7.695 -13.422 -26.734 1 97.12 163 GLU B C 1
ATOM 3282 O O . GLU B 1 163 ? 7.777 -13.047 -27.906 1 97.12 163 GLU B O 1
ATOM 3287 N N . LEU B 1 164 ? 6.832 -12.953 -25.891 1 96.94 164 LEU B N 1
ATOM 3288 C CA . LEU B 1 164 ? 5.762 -12.07 -26.328 1 96.94 164 LEU B CA 1
ATOM 3289 C C . LEU B 1 164 ? 6.102 -10.609 -26.031 1 96.94 164 LEU B C 1
ATOM 3291 O O . LEU B 1 164 ? 5.324 -9.711 -26.359 1 96.94 164 LEU B O 1
ATOM 3295 N N . ASN B 1 165 ? 7.238 -10.352 -25.375 1 96.38 165 ASN B N 1
ATOM 3296 C CA . ASN B 1 165 ? 7.676 -9.016 -24.984 1 96.38 165 ASN B CA 1
ATOM 3297 C C . ASN B 1 165 ? 6.621 -8.305 -24.141 1 96.38 165 ASN B C 1
ATOM 3299 O O . ASN B 1 165 ? 6.207 -7.191 -24.469 1 96.38 165 ASN B O 1
ATOM 3303 N N . LEU B 1 166 ? 6.273 -8.945 -23.047 1 96.94 166 LEU B N 1
ATOM 3304 C CA . LEU B 1 166 ? 5.254 -8.438 -22.141 1 96.94 166 LEU B CA 1
ATOM 3305 C C . LEU B 1 166 ? 5.848 -8.141 -20.766 1 96.94 166 LEU B C 1
ATOM 3307 O O . LEU B 1 166 ? 6.859 -8.734 -20.391 1 96.94 166 LEU B O 1
ATOM 3311 N N . GLU B 1 167 ? 5.234 -7.203 -20.047 1 97.25 167 GLU B N 1
ATOM 3312 C CA . GLU B 1 167 ? 5.566 -6.969 -18.656 1 97.25 167 GLU B CA 1
ATOM 3313 C C . GLU B 1 167 ? 4.953 -8.039 -17.75 1 97.25 167 GLU B C 1
ATOM 3315 O O . GLU B 1 167 ? 4.078 -8.797 -18.188 1 97.25 167 GLU B O 1
ATOM 3320 N N . CYS B 1 168 ? 5.484 -8.156 -16.547 1 98 168 CYS B N 1
ATOM 3321 C CA . CYS B 1 168 ? 5.012 -9.18 -15.625 1 98 168 CYS B CA 1
ATOM 3322 C C . CYS B 1 168 ? 4.48 -8.547 -14.344 1 98 168 CYS B C 1
ATOM 3324 O O . CYS B 1 168 ? 4.98 -7.512 -13.898 1 98 168 CYS B O 1
ATOM 3326 N N . TRP B 1 169 ? 3.488 -9.18 -13.766 1 97.94 169 TRP B N 1
ATOM 3327 C CA . TRP B 1 169 ? 2.863 -8.711 -12.531 1 97.94 169 TRP B CA 1
ATOM 3328 C C . TRP B 1 169 ? 2.607 -9.867 -11.578 1 97.94 169 TRP B C 1
ATOM 3330 O O . TRP B 1 169 ? 2.254 -10.969 -12 1 97.94 169 TRP B O 1
ATOM 3340 N N . SER B 1 170 ? 2.764 -9.633 -10.289 1 97.88 170 SER B N 1
ATOM 3341 C CA . SER B 1 170 ? 2.32 -10.562 -9.25 1 97.88 170 SER B CA 1
ATOM 3342 C C . SER B 1 170 ? 2.129 -9.852 -7.914 1 97.88 170 SER B C 1
ATOM 3344 O O . SER B 1 170 ? 2.719 -8.789 -7.68 1 97.88 170 SER B O 1
ATOM 3346 N N . GLU B 1 171 ? 1.248 -10.352 -7.133 1 96.12 171 GLU B N 1
ATOM 3347 C CA . GLU B 1 171 ? 1.126 -9.953 -5.734 1 96.12 171 GLU B CA 1
ATOM 3348 C C . GLU B 1 171 ? 1.828 -10.945 -4.812 1 96.12 171 GLU B C 1
ATOM 3350 O O . GLU B 1 171 ? 1.412 -12.102 -4.699 1 96.12 171 GLU B O 1
ATOM 3355 N N . ALA B 1 172 ? 2.908 -10.562 -4.246 1 95 172 ALA B N 1
ATOM 3356 C CA . ALA B 1 172 ? 3.613 -11.414 -3.293 1 95 172 ALA B CA 1
ATOM 3357 C C . ALA B 1 172 ? 3.154 -11.141 -1.863 1 95 172 ALA B C 1
ATOM 3359 O O . ALA B 1 172 ? 3.076 -9.984 -1.442 1 95 172 ALA B O 1
ATOM 3360 N N . GLU B 1 173 ? 2.807 -12.219 -1.249 1 88.62 173 GLU B N 1
ATOM 3361 C CA . GLU B 1 173 ? 2.428 -12.055 0.152 1 88.62 173 GLU B CA 1
ATOM 3362 C C . GLU B 1 173 ? 3.592 -11.523 0.98 1 88.62 173 GLU B C 1
ATOM 3364 O O . GLU B 1 173 ? 4.746 -11.891 0.756 1 88.62 173 GLU B O 1
ATOM 3369 N N . GLY B 1 174 ? 3.223 -10.594 1.83 1 83.88 174 GLY B N 1
ATOM 3370 C CA . GLY B 1 174 ? 4.199 -10 2.73 1 83.88 174 GLY B CA 1
ATOM 3371 C C . GLY B 1 174 ? 3.756 -10.008 4.18 1 83.88 174 GLY B C 1
ATOM 3372 O O . GLY B 1 174 ? 2.596 -10.305 4.48 1 83.88 174 GLY B O 1
ATOM 3373 N N . GLY B 1 175 ? 4.758 -9.758 5.09 1 70.75 175 GLY B N 1
ATOM 3374 C CA . GLY B 1 175 ? 4.469 -9.594 6.504 1 70.75 175 GLY B CA 1
ATOM 3375 C C . GLY B 1 175 ? 4.719 -10.852 7.32 1 70.75 175 GLY B C 1
ATOM 3376 O O . GLY B 1 175 ? 4.77 -11.953 6.77 1 70.75 175 GLY B O 1
ATOM 3377 N N . ALA B 1 176 ? 4.918 -10.617 8.555 1 60.53 176 ALA B N 1
ATOM 3378 C CA . ALA B 1 176 ? 5.062 -11.625 9.602 1 60.53 176 ALA B CA 1
ATOM 3379 C C . ALA B 1 176 ? 6.074 -12.695 9.203 1 60.53 176 ALA B C 1
ATOM 3381 O O . ALA B 1 176 ? 5.84 -13.891 9.406 1 60.53 176 ALA B O 1
ATOM 3382 N N . GLY B 1 177 ? 7.082 -12.266 8.562 1 62.31 177 GLY B N 1
ATOM 3383 C CA . GLY B 1 177 ? 8.133 -13.227 8.273 1 62.31 177 GLY B CA 1
ATOM 3384 C C . GLY B 1 177 ? 7.906 -13.984 6.98 1 62.31 177 GLY B C 1
ATOM 3385 O O . GLY B 1 177 ? 8.641 -14.93 6.672 1 62.31 177 GLY B O 1
ATOM 3386 N N . ARG B 1 178 ? 6.902 -13.547 6.297 1 66.38 178 ARG B N 1
ATOM 3387 C CA . ARG B 1 178 ? 6.555 -14.258 5.07 1 66.38 178 ARG B CA 1
ATOM 3388 C C . ARG B 1 178 ? 7.07 -13.508 3.842 1 66.38 178 ARG B C 1
ATOM 3390 O O . ARG B 1 178 ? 6.281 -13.086 2.992 1 66.38 178 ARG B O 1
ATOM 3397 N N . GLU B 1 179 ? 8.352 -13.461 3.744 1 75 179 GLU B N 1
ATOM 3398 C CA . GLU B 1 179 ? 8.922 -12.695 2.641 1 75 179 GLU B CA 1
ATOM 3399 C C . GLU B 1 179 ? 9.422 -13.617 1.528 1 75 179 GLU B C 1
ATOM 3401 O O . GLU B 1 179 ? 10.078 -13.164 0.589 1 75 179 GLU B O 1
ATOM 3406 N N . GLY B 1 180 ? 9.008 -14.805 1.614 1 80.44 180 GLY B N 1
ATOM 3407 C CA . GLY B 1 180 ? 9.539 -15.789 0.681 1 80.44 180 GLY B CA 1
ATOM 3408 C C . GLY B 1 180 ? 9.141 -15.523 -0.757 1 80.44 180 GLY B C 1
ATOM 3409 O O . GLY B 1 180 ? 9.977 -15.562 -1.659 1 80.44 180 GLY B O 1
ATOM 3410 N N . ALA B 1 181 ? 7.887 -15.234 -0.983 1 90.44 181 ALA B N 1
ATOM 3411 C CA . ALA B 1 181 ? 7.414 -14.977 -2.34 1 90.44 181 ALA B CA 1
ATOM 3412 C C . ALA B 1 181 ? 8.102 -13.758 -2.943 1 90.44 181 ALA B C 1
ATOM 3414 O O . ALA B 1 181 ? 8.508 -13.781 -4.105 1 90.44 181 ALA B O 1
ATOM 3415 N N . ARG B 1 182 ? 8.25 -12.719 -2.145 1 93.62 182 ARG B N 1
ATOM 3416 C CA . ARG B 1 182 ? 8.93 -11.523 -2.625 1 93.62 182 ARG B CA 1
ATOM 3417 C C . ARG B 1 182 ? 10.367 -11.82 -3.021 1 93.62 182 ARG B C 1
ATOM 3419 O O . ARG B 1 182 ? 10.812 -11.43 -4.098 1 93.62 182 ARG B O 1
ATOM 3426 N N . PHE B 1 183 ? 11.047 -12.539 -2.178 1 91.44 183 PHE B N 1
ATOM 3427 C CA . PHE B 1 183 ? 12.453 -12.836 -2.43 1 91.44 183 PHE B CA 1
ATOM 3428 C C . PHE B 1 183 ? 12.602 -13.711 -3.67 1 91.44 183 PHE B C 1
ATOM 3430 O O . PHE B 1 183 ? 13.539 -13.531 -4.453 1 91.44 183 PHE B O 1
ATOM 3437 N N . LEU B 1 184 ? 11.719 -14.633 -3.791 1 93.56 184 LEU B N 1
ATOM 3438 C CA . LEU B 1 184 ? 11.734 -15.445 -5 1 93.56 184 LEU B CA 1
ATOM 3439 C C . LEU B 1 184 ? 11.633 -14.578 -6.246 1 93.56 184 LEU B C 1
ATOM 3441 O O . LEU B 1 184 ? 12.43 -14.719 -7.176 1 93.56 184 LEU B O 1
ATOM 3445 N N . LEU B 1 185 ? 10.695 -13.688 -6.27 1 96.56 185 LEU B N 1
ATOM 3446 C CA . LEU B 1 185 ? 10.461 -12.852 -7.438 1 96.56 185 LEU B CA 1
ATOM 3447 C C . LEU B 1 185 ? 11.625 -11.891 -7.664 1 96.56 185 LEU B C 1
ATOM 3449 O O . LEU B 1 185 ? 12.016 -11.641 -8.805 1 96.56 185 LEU B O 1
ATOM 3453 N N . GLU B 1 186 ? 12.141 -11.383 -6.547 1 95.06 186 GLU B N 1
ATOM 3454 C CA . GLU B 1 186 ? 13.297 -10.492 -6.668 1 95.06 186 GLU B CA 1
ATOM 3455 C C . GLU B 1 186 ? 14.484 -11.219 -7.297 1 95.06 186 GLU B C 1
ATOM 3457 O O . GLU B 1 186 ? 15.211 -10.641 -8.109 1 95.06 186 GLU B O 1
ATOM 3462 N N . LYS B 1 187 ? 14.703 -12.43 -6.918 1 93.62 187 LYS B N 1
ATOM 3463 C CA . LYS B 1 187 ? 15.766 -13.25 -7.504 1 93.62 187 LYS B CA 1
ATOM 3464 C C . LYS B 1 187 ? 15.578 -13.391 -9.016 1 93.62 187 LYS B C 1
ATOM 3466 O O . LYS B 1 187 ? 16.547 -13.57 -9.75 1 93.62 187 LYS B O 1
ATOM 3471 N N . HIS B 1 188 ? 14.391 -13.273 -9.438 1 95.69 188 HIS B N 1
ATOM 3472 C CA . HIS B 1 188 ? 14.07 -13.414 -10.859 1 95.69 188 HIS B CA 1
ATOM 3473 C C . HIS B 1 188 ? 13.93 -12.055 -11.531 1 95.69 188 HIS B C 1
ATOM 3475 O O . HIS B 1 188 ? 13.367 -11.953 -12.625 1 95.69 188 HIS B O 1
ATOM 3481 N N . GLY B 1 189 ? 14.281 -11 -10.883 1 96.06 189 GLY B N 1
ATOM 3482 C CA . GLY B 1 189 ? 14.391 -9.695 -11.516 1 96.06 189 GLY B CA 1
ATOM 3483 C C . GLY B 1 189 ? 13.156 -8.828 -11.312 1 96.06 189 GLY B C 1
ATOM 3484 O O . GLY B 1 189 ? 13.047 -7.75 -11.898 1 96.06 189 GLY B O 1
ATOM 3485 N N . TRP B 1 190 ? 12.219 -9.289 -10.547 1 97.31 190 TRP B N 1
ATOM 3486 C CA . TRP B 1 190 ? 11.07 -8.461 -10.195 1 97.31 190 TRP B CA 1
ATOM 3487 C C . TRP B 1 190 ? 11.438 -7.473 -9.094 1 97.31 190 TRP B C 1
ATOM 3489 O O . TRP B 1 190 ? 12.391 -7.684 -8.352 1 97.31 190 TRP B O 1
ATOM 3499 N N . ARG B 1 191 ? 10.703 -6.395 -9.055 1 96.12 191 ARG B N 1
ATOM 3500 C CA . ARG B 1 191 ? 10.859 -5.445 -7.957 1 96.12 191 ARG B CA 1
ATOM 3501 C C . ARG B 1 191 ? 9.508 -5.02 -7.398 1 96.12 191 ARG B C 1
ATOM 3503 O O . ARG B 1 191 ? 8.523 -4.934 -8.141 1 96.12 191 ARG B O 1
ATOM 3510 N N . PRO B 1 192 ? 9.477 -4.848 -6.062 1 95.5 192 PRO B N 1
ATOM 3511 C CA . PRO B 1 192 ? 8.242 -4.309 -5.5 1 95.5 192 PRO B CA 1
ATOM 3512 C C . PRO B 1 192 ? 8.008 -2.844 -5.863 1 95.5 192 PRO B C 1
ATOM 3514 O O . PRO B 1 192 ? 8.93 -2.027 -5.762 1 95.5 192 PRO B O 1
ATOM 3517 N N . LEU B 1 193 ? 6.809 -2.533 -6.305 1 94.5 193 LEU B N 1
ATOM 3518 C CA . LEU B 1 193 ? 6.426 -1.145 -6.539 1 94.5 193 LEU B CA 1
ATOM 3519 C C . LEU B 1 193 ? 5.93 -0.493 -5.254 1 94.5 193 LEU B C 1
ATOM 3521 O O . LEU B 1 193 ? 6.227 0.674 -4.988 1 94.5 193 LEU B O 1
ATOM 3525 N N . ILE B 1 194 ? 5.215 -1.2 -4.559 1 94.62 194 ILE B N 1
ATOM 3526 C CA . ILE B 1 194 ? 4.629 -0.764 -3.297 1 94.62 194 ILE B CA 1
ATOM 3527 C C . ILE B 1 194 ? 4.234 -1.98 -2.463 1 94.62 194 ILE B C 1
ATOM 3529 O O . ILE B 1 194 ? 3.838 -3.014 -3.008 1 94.62 194 ILE B O 1
ATOM 3533 N N . LYS B 1 195 ? 4.457 -1.929 -1.186 1 95.38 195 LYS B N 1
ATOM 3534 C CA . LYS B 1 195 ? 3.848 -2.865 -0.246 1 95.38 195 LYS B CA 1
ATOM 3535 C C . LYS B 1 195 ? 2.551 -2.305 0.327 1 95.38 195 LYS B C 1
ATOM 3537 O O . LYS B 1 195 ? 2.525 -1.184 0.84 1 95.38 195 LYS B O 1
ATOM 3542 N N . TYR B 1 196 ? 1.496 -3.018 0.194 1 94.75 196 TYR B N 1
ATOM 3543 C CA . TYR B 1 196 ? 0.219 -2.49 0.663 1 94.75 196 TYR B CA 1
ATOM 3544 C C . TYR B 1 196 ? -0.471 -3.48 1.593 1 94.75 196 TYR B C 1
ATOM 3546 O O . TYR B 1 196 ? -0.069 -4.641 1.683 1 94.75 196 TYR B O 1
ATOM 3554 N N . CYS B 1 197 ? -1.385 -2.93 2.375 1 93.25 197 CYS B N 1
ATOM 3555 C CA . CYS B 1 197 ? -2.059 -3.707 3.41 1 93.25 197 CYS B CA 1
ATOM 3556 C C . CYS B 1 197 ? -3.572 -3.623 3.256 1 93.25 197 CYS B C 1
ATOM 3558 O O . CYS B 1 197 ? -4.113 -2.555 2.969 1 93.25 197 CYS B O 1
ATOM 3560 N N . ILE B 1 198 ? -4.156 -4.766 3.439 1 93.06 198 ILE B N 1
ATOM 3561 C CA . ILE B 1 198 ? -5.609 -4.852 3.342 1 93.06 198 ILE B CA 1
ATOM 3562 C C . ILE B 1 198 ? -6.234 -4.57 4.707 1 93.06 198 ILE B C 1
ATOM 3564 O O . ILE B 1 198 ? -5.758 -5.066 5.73 1 93.06 198 ILE B O 1
ATOM 3568 N N . TYR B 1 199 ? -7.195 -3.689 4.742 1 91 199 TYR B N 1
ATOM 3569 C CA . TYR B 1 199 ? -7.863 -3.34 5.992 1 91 199 TYR B CA 1
ATOM 3570 C C . TYR B 1 199 ? -9.352 -3.646 5.918 1 91 199 TYR B C 1
ATOM 3572 O O . TYR B 1 199 ? -9.93 -3.705 4.828 1 91 199 TYR B O 1
ATOM 3580 N N . GLY B 1 200 ? -9.93 -3.889 7.137 1 91.88 200 GLY B N 1
ATOM 3581 C CA . GLY B 1 200 ? -11.359 -4.148 7.207 1 91.88 200 GLY B CA 1
ATOM 3582 C C . GLY B 1 200 ? -12.117 -3.092 7.984 1 91.88 200 GLY B C 1
ATOM 3583 O O . GLY B 1 200 ? -13.352 -3.137 8.062 1 91.88 200 GLY B O 1
ATOM 3584 N N . THR B 1 201 ? -11.422 -2.117 8.539 1 89.12 201 THR B N 1
ATOM 3585 C CA . THR B 1 201 ? -12.055 -1.142 9.422 1 89.12 201 THR B CA 1
ATOM 3586 C C . THR B 1 201 ? -12.969 -0.209 8.633 1 89.12 201 THR B C 1
ATOM 3588 O O . THR B 1 201 ? -12.602 0.274 7.562 1 89.12 201 THR B O 1
ATOM 3591 N N . LYS B 1 202 ? -14.125 -0.107 9.117 1 87.88 202 LYS B N 1
ATOM 3592 C CA . LYS B 1 202 ? -15.102 0.85 8.617 1 87.88 202 LYS B CA 1
ATOM 3593 C C . LYS B 1 202 ? -16 1.36 9.734 1 87.88 202 LYS B C 1
ATOM 3595 O O . LYS B 1 202 ? -15.93 0.878 10.867 1 87.88 202 LYS B O 1
ATOM 3600 N N . GLU B 1 203 ? -1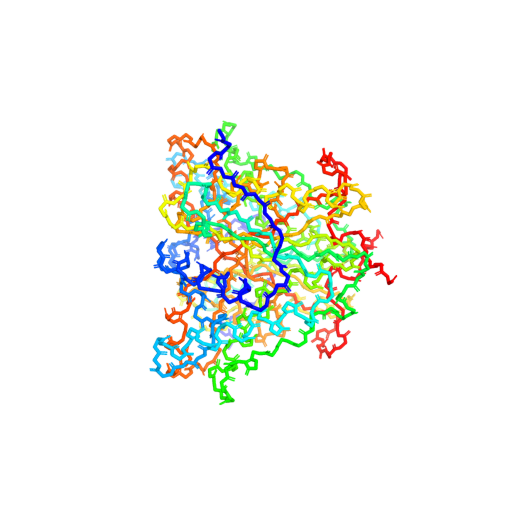6.656 2.465 9.461 1 85.75 203 GLU B N 1
ATOM 3601 C CA . GLU B 1 203 ? -17.578 2.979 10.477 1 85.75 203 GLU B CA 1
ATOM 3602 C C . GLU B 1 203 ? -18.672 1.965 10.797 1 85.75 203 GLU B C 1
ATOM 3604 O O . GLU B 1 203 ? -19.125 1.235 9.906 1 85.75 203 GLU B O 1
ATOM 3609 N N . ASN B 1 204 ? -19.109 1.84 11.984 1 88.81 204 ASN B N 1
ATOM 3610 C CA . ASN B 1 204 ? -20.25 1.05 12.445 1 88.81 204 ASN B CA 1
ATOM 3611 C C . ASN B 1 204 ? -20.078 -0.426 12.094 1 88.81 204 ASN B C 1
ATOM 3613 O O . ASN B 1 204 ? -20.984 -1.033 11.516 1 88.81 204 ASN B O 1
ATOM 3617 N N . MET B 1 205 ? -19.031 -0.94 12.469 1 90.19 205 MET B N 1
ATOM 3618 C CA . MET B 1 205 ? -18.781 -2.354 12.211 1 90.19 205 MET B CA 1
ATOM 3619 C C . MET B 1 205 ? -19.656 -3.236 13.094 1 90.19 205 MET B C 1
ATOM 3621 O O . MET B 1 205 ? -19.688 -3.057 14.312 1 90.19 205 MET B O 1
ATOM 3625 N N . SER B 1 206 ? -20.375 -4.145 12.445 1 94.62 206 SER B N 1
ATOM 3626 C CA . SER B 1 206 ? -21.141 -5.133 13.188 1 94.62 206 SER B CA 1
ATOM 3627 C C . SER B 1 206 ? -20.234 -6.133 13.898 1 94.62 206 SER B C 1
ATOM 3629 O O . SER B 1 206 ? -19.031 -6.152 13.656 1 94.62 206 SER B O 1
ATOM 3631 N N . GLU B 1 207 ? -20.828 -6.941 14.727 1 92.5 207 GLU B N 1
ATOM 3632 C CA . GLU B 1 207 ? -20.078 -8 15.391 1 92.5 207 GLU B CA 1
ATOM 3633 C C . GLU B 1 207 ? -19.516 -8.992 14.383 1 92.5 207 GLU B C 1
ATOM 3635 O O . GLU B 1 207 ? -18.359 -9.414 14.5 1 92.5 207 GLU B O 1
ATOM 3640 N N . GLU B 1 208 ? -20.328 -9.312 13.438 1 92.81 208 GLU B N 1
ATOM 3641 C CA . GLU B 1 208 ? -19.891 -10.242 12.398 1 92.81 208 GLU B CA 1
ATOM 3642 C C . GLU B 1 208 ? -18.719 -9.664 11.609 1 92.81 208 GLU B C 1
ATOM 3644 O O . GLU B 1 208 ? -17.766 -10.375 11.312 1 92.81 208 GLU B O 1
ATOM 3649 N N . TRP B 1 209 ? -18.828 -8.422 11.312 1 94.94 209 TRP B N 1
ATOM 3650 C CA . TRP B 1 209 ? -17.766 -7.754 10.586 1 94.94 209 TRP B CA 1
ATOM 3651 C C . TRP B 1 209 ? -16.469 -7.754 11.398 1 94.94 209 TRP B C 1
ATOM 3653 O O . TRP B 1 209 ? -15.398 -8.047 10.867 1 94.94 209 TRP B O 1
ATOM 3663 N N . LEU B 1 210 ? -16.641 -7.555 12.625 1 92.5 210 LEU B N 1
ATOM 3664 C CA . LEU B 1 210 ? -15.477 -7.547 13.516 1 92.5 210 LEU B CA 1
ATOM 3665 C C . LEU B 1 210 ? -14.844 -8.93 13.602 1 92.5 210 LEU B C 1
ATOM 3667 O O . LEU B 1 210 ? -13.617 -9.055 13.602 1 92.5 210 LEU B O 1
ATOM 3671 N N . GLU B 1 211 ? -15.641 -9.867 13.625 1 92.62 211 GLU B N 1
ATOM 3672 C CA . GLU B 1 211 ? -15.148 -11.242 13.672 1 92.62 211 GLU B CA 1
ATOM 3673 C C . GLU B 1 211 ? -14.383 -11.586 12.398 1 92.62 211 GLU B C 1
ATOM 3675 O O . GLU B 1 211 ? -13.328 -12.234 12.453 1 92.62 211 GLU B O 1
ATOM 3680 N N . LEU B 1 212 ? -14.883 -11.172 11.312 1 92.19 212 LEU B N 1
ATOM 3681 C CA . LEU B 1 212 ? -14.234 -11.445 10.031 1 92.19 212 LEU B CA 1
ATOM 3682 C C . LEU B 1 212 ? -12.906 -10.711 9.93 1 92.19 212 LEU B C 1
ATOM 3684 O O . LEU B 1 212 ? -11.922 -11.258 9.414 1 92.19 212 LEU B O 1
ATOM 3688 N N . CYS B 1 213 ? -12.875 -9.5 10.438 1 92.44 213 CYS B N 1
ATOM 3689 C CA . CYS B 1 213 ? -11.609 -8.781 10.492 1 92.44 213 CYS B CA 1
ATOM 3690 C C . CYS B 1 213 ? -10.578 -9.57 11.289 1 92.44 213 CYS B C 1
ATOM 3692 O O . CYS B 1 213 ? -9.43 -9.719 10.852 1 92.44 213 CYS B O 1
ATOM 3694 N N . HIS B 1 214 ? -10.992 -10.062 12.367 1 90.38 214 HIS B N 1
ATOM 3695 C CA . HIS B 1 214 ? -10.086 -10.805 13.234 1 90.38 214 HIS B CA 1
ATOM 3696 C C . HIS B 1 214 ? -9.633 -12.102 12.578 1 90.38 214 HIS B C 1
ATOM 3698 O O . HIS B 1 214 ? -8.453 -12.46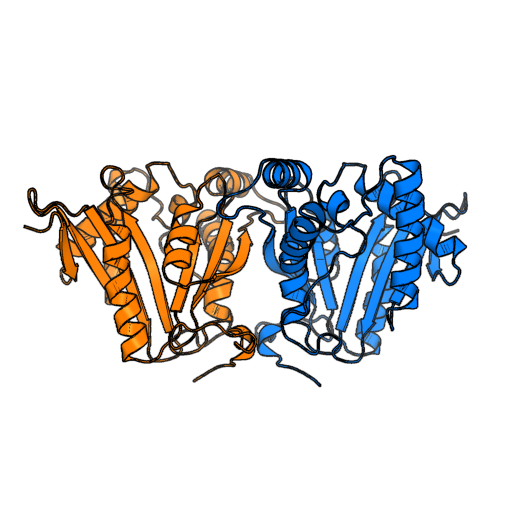1 12.656 1 90.38 214 HIS B O 1
ATOM 3704 N N . LYS B 1 215 ? -10.484 -12.695 11.898 1 86.62 215 LYS B N 1
ATOM 3705 C CA . LYS B 1 215 ? -10.234 -14.016 11.328 1 86.62 215 LYS B CA 1
ATOM 3706 C C . LYS B 1 215 ? -9.375 -13.914 10.07 1 86.62 215 LYS B C 1
ATOM 3708 O O . LYS B 1 215 ? -8.523 -14.773 9.82 1 86.62 215 LYS B O 1
ATOM 3713 N N . CYS B 1 216 ? -9.531 -12.898 9.297 1 90.69 216 CYS B N 1
ATOM 3714 C CA . CYS B 1 216 ? -8.992 -12.914 7.945 1 90.69 216 CYS B CA 1
ATOM 3715 C C . CYS B 1 216 ? -7.84 -11.922 7.801 1 90.69 216 CYS B C 1
ATOM 3717 O O . CYS B 1 216 ? -7.074 -11.992 6.84 1 90.69 216 CYS B O 1
ATOM 3719 N N . LEU B 1 217 ? -7.773 -11.031 8.734 1 88.12 217 LEU B N 1
ATOM 3720 C CA . LEU B 1 217 ? -6.793 -9.953 8.641 1 88.12 217 LEU B CA 1
ATOM 3721 C C . LEU B 1 217 ? -5.84 -9.984 9.836 1 88.12 217 LEU B C 1
ATOM 3723 O O . LEU B 1 217 ? -6.133 -10.617 10.852 1 88.12 217 LEU B O 1
ATOM 3727 N N . PRO B 1 218 ? -4.637 -9.375 9.648 1 83.25 218 PRO B N 1
ATOM 3728 C CA . PRO B 1 218 ? -4.129 -8.5 8.594 1 83.25 218 PRO B CA 1
ATOM 3729 C C . PRO B 1 218 ? -3.586 -9.273 7.391 1 83.25 218 PRO B C 1
ATOM 3731 O O . PRO B 1 218 ? -3.26 -10.453 7.512 1 83.25 218 PRO B O 1
ATOM 3734 N N . GLN B 1 219 ? -3.643 -8.648 6.219 1 90.12 219 GLN B N 1
ATOM 3735 C CA . GLN B 1 219 ? -3.012 -9.125 4.992 1 90.12 219 GLN B CA 1
ATOM 3736 C C . GLN B 1 219 ? -2.152 -8.039 4.359 1 90.12 219 GLN B C 1
ATOM 3738 O O . GLN B 1 219 ? -2.611 -6.91 4.168 1 90.12 219 GLN B O 1
ATOM 3743 N N . GLU B 1 220 ? -0.911 -8.367 4.137 1 92.56 220 GLU B N 1
ATOM 3744 C CA . GLU B 1 220 ? 0.013 -7.477 3.443 1 92.56 220 GLU B CA 1
ATOM 3745 C C . GLU B 1 220 ? 0.53 -8.109 2.156 1 92.56 220 GLU B C 1
ATOM 3747 O O . GLU B 1 220 ? 0.797 -9.312 2.113 1 92.56 220 GLU B O 1
ATOM 3752 N N . GLN B 1 221 ? 0.659 -7.254 1.118 1 94 221 GLN B N 1
ATOM 3753 C CA . GLN B 1 221 ? 1.097 -7.75 -0.183 1 94 221 GLN B CA 1
ATOM 3754 C C . GLN B 1 221 ? 2.037 -6.758 -0.862 1 94 221 GLN B C 1
ATOM 3756 O O . GLN B 1 221 ? 1.905 -5.543 -0.68 1 94 221 GLN B O 1
ATOM 3761 N N . TYR B 1 222 ? 3.008 -7.309 -1.565 1 96.25 222 TYR B N 1
ATOM 3762 C CA . TYR B 1 222 ? 3.855 -6.527 -2.459 1 96.25 222 TYR B CA 1
ATOM 3763 C C . TYR B 1 222 ? 3.314 -6.555 -3.885 1 96.25 222 TYR B C 1
ATOM 3765 O O . TYR B 1 222 ? 3.084 -7.625 -4.449 1 96.25 222 TYR B O 1
ATOM 3773 N N . ALA B 1 223 ? 3.068 -5.395 -4.398 1 97.06 223 ALA B N 1
ATOM 3774 C CA . ALA B 1 223 ? 2.867 -5.32 -5.844 1 97.06 223 ALA B CA 1
ATOM 3775 C C . ALA B 1 223 ? 4.18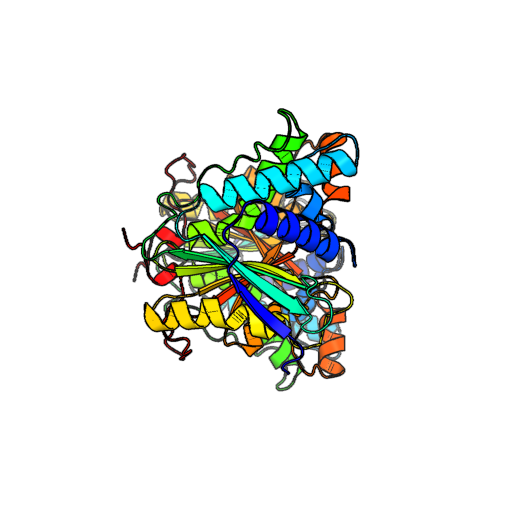8 -5.488 -6.59 1 97.06 223 ALA B C 1
ATOM 3777 O O . ALA B 1 223 ? 4.992 -4.559 -6.656 1 97.06 223 ALA B O 1
ATOM 3778 N N . MET B 1 224 ? 4.395 -6.68 -7.156 1 97.62 224 MET B N 1
ATOM 3779 C CA . MET B 1 224 ? 5.648 -6.992 -7.836 1 97.62 224 MET B CA 1
ATOM 3780 C C . MET B 1 224 ? 5.508 -6.809 -9.344 1 97.62 224 MET B C 1
ATOM 3782 O O . MET B 1 224 ? 4.512 -7.223 -9.938 1 97.62 224 MET B O 1
ATOM 3786 N N . TRP B 1 225 ? 6.531 -6.152 -9.914 1 97.88 225 TRP B N 1
ATOM 3787 C CA . TRP B 1 225 ? 6.461 -5.84 -11.336 1 97.88 225 TRP B CA 1
ATOM 3788 C C . TRP B 1 225 ? 7.82 -6.035 -12.008 1 97.88 225 TRP B C 1
ATOM 3790 O O . TRP B 1 225 ? 8.859 -5.863 -11.367 1 97.88 225 TRP B O 1
ATOM 3800 N N . LYS B 1 226 ? 7.828 -6.539 -13.188 1 97.5 226 LYS B N 1
ATOM 3801 C CA . LYS B 1 226 ? 8.984 -6.664 -14.07 1 97.5 226 LYS B CA 1
ATOM 3802 C C . LYS B 1 226 ? 8.695 -6.082 -15.453 1 97.5 226 LYS B C 1
ATOM 3804 O O . LYS B 1 226 ? 7.723 -6.48 -16.109 1 97.5 226 LYS B O 1
ATOM 3809 N N . PRO B 1 227 ? 9.484 -5.039 -15.867 1 96.44 227 PRO B N 1
ATOM 3810 C CA . PRO B 1 227 ? 9.211 -4.398 -17.156 1 96.44 227 PRO B CA 1
ATOM 3811 C C . PRO B 1 227 ? 9.414 -5.336 -18.344 1 96.44 227 PRO B C 1
ATOM 3813 O O . PRO B 1 227 ? 10.016 -6.402 -18.188 1 96.44 227 PRO B O 1
ATOM 3816 N N . LYS B 1 228 ? 8.891 -4.859 -19.453 1 94.81 228 LYS B N 1
ATOM 3817 C CA . LYS B 1 228 ? 9.172 -5.574 -20.703 1 94.81 228 LYS B CA 1
ATOM 3818 C C . LYS B 1 228 ? 10.664 -5.805 -20.875 1 94.81 228 LYS B C 1
ATOM 3820 O O . LYS B 1 228 ? 11.477 -4.914 -20.625 1 94.81 228 LYS B O 1
ATOM 3825 N N . GLY B 1 229 ? 10.977 -7.023 -21.219 1 91.25 229 GLY B N 1
ATOM 3826 C CA . GLY B 1 229 ? 12.375 -7.355 -21.422 1 91.25 229 GLY B CA 1
ATOM 3827 C C . GLY B 1 229 ? 13.109 -7.68 -20.141 1 91.25 229 GLY B C 1
ATOM 3828 O O . GLY B 1 229 ? 14.188 -8.273 -20.172 1 91.25 229 GLY B O 1
ATOM 3829 N N . GLY B 1 230 ? 12.586 -7.262 -19.016 1 91.12 230 GLY B N 1
ATOM 3830 C CA . GLY B 1 230 ? 13.125 -7.633 -17.719 1 91.12 230 GLY B CA 1
ATOM 3831 C C . GLY B 1 230 ? 14.336 -6.812 -17.312 1 91.12 230 GLY B C 1
ATOM 3832 O O . GLY B 1 230 ? 15.094 -7.211 -16.422 1 91.12 230 GLY B O 1
ATOM 3833 N N . VAL B 1 231 ? 14.586 -5.723 -17.984 1 90 231 VAL B N 1
ATOM 3834 C CA . VAL B 1 231 ? 15.75 -4.895 -17.719 1 90 231 VAL B CA 1
ATOM 3835 C C . VAL B 1 231 ? 15.32 -3.6 -17.031 1 90 231 VAL B C 1
ATOM 3837 O O . VAL B 1 231 ? 14.391 -2.928 -17.484 1 90 231 VAL B O 1
ATOM 3840 N N . TRP B 1 232 ? 15.977 -3.4 -15.922 1 92.81 232 TRP B N 1
ATOM 3841 C CA . TRP B 1 232 ? 15.742 -2.17 -15.172 1 92.81 232 TRP B CA 1
ATOM 3842 C C . TRP B 1 232 ? 16.828 -1.138 -15.469 1 92.81 232 TRP B C 1
ATOM 3844 O O . TRP B 1 232 ? 18.016 -1.466 -15.508 1 92.81 232 TRP B O 1
ATOM 3854 N N . THR B 1 233 ? 16.406 0.035 -15.734 1 88.31 233 THR B N 1
ATOM 3855 C CA . THR B 1 233 ? 17.312 1.169 -15.875 1 88.31 233 THR B CA 1
ATOM 3856 C C . THR B 1 233 ? 16.828 2.361 -15.062 1 88.31 233 THR B C 1
ATOM 3858 O O . THR B 1 233 ? 15.734 2.322 -14.492 1 88.31 233 THR B O 1
ATOM 3861 N N . GLU B 1 234 ? 17.594 3.371 -14.953 1 82.69 234 GLU B N 1
ATOM 3862 C CA . GLU B 1 234 ? 17.203 4.582 -14.242 1 82.69 234 GLU B CA 1
ATOM 3863 C C . GLU B 1 234 ? 16.031 5.266 -14.922 1 82.69 234 GLU B C 1
ATOM 3865 O O . GLU B 1 234 ? 15.289 6.027 -14.289 1 82.69 234 GLU B O 1
ATOM 3870 N N . ASP B 1 235 ? 15.789 4.855 -16.156 1 83.19 235 ASP B N 1
ATOM 3871 C CA . ASP B 1 235 ? 14.75 5.512 -16.953 1 83.19 235 ASP B CA 1
ATOM 3872 C C . ASP B 1 235 ? 13.531 4.605 -17.109 1 83.19 235 ASP B C 1
ATOM 3874 O O . ASP B 1 235 ? 12.625 4.91 -17.891 1 83.19 235 ASP B O 1
ATOM 3878 N N . THR B 1 236 ? 13.578 3.58 -16.422 1 89.12 236 THR B N 1
ATOM 3879 C CA . THR B 1 236 ? 12.438 2.676 -16.531 1 89.12 236 THR B CA 1
ATOM 3880 C C . THR B 1 236 ? 11.141 3.387 -16.141 1 89.12 236 THR B C 1
ATOM 3882 O O . THR B 1 236 ? 11.047 3.977 -15.07 1 89.12 236 THR B O 1
ATOM 3885 N N . VAL B 1 237 ? 10.188 3.369 -17.078 1 88.31 237 VAL B N 1
ATOM 3886 C CA . VAL B 1 237 ? 8.875 3.969 -16.828 1 88.31 237 VAL B CA 1
ATOM 3887 C C . VAL B 1 237 ? 8.008 3 -16.047 1 88.31 237 VAL B C 1
ATOM 3889 O O . VAL B 1 237 ? 7.867 1.832 -16.406 1 88.31 237 VAL B O 1
ATOM 3892 N N . LEU B 1 238 ? 7.465 3.486 -14.992 1 89.88 238 LEU B N 1
ATOM 3893 C CA . LEU B 1 238 ? 6.672 2.639 -14.109 1 89.88 238 LEU B CA 1
ATOM 3894 C C . LEU B 1 238 ? 5.277 2.412 -14.68 1 89.88 238 LEU B C 1
ATOM 3896 O O . LEU B 1 238 ? 4.844 3.139 -15.57 1 89.88 238 LEU B O 1
ATOM 3900 N N . PRO B 1 239 ? 4.594 1.415 -14.227 1 89.38 239 PRO B N 1
ATOM 3901 C CA . PRO B 1 239 ? 3.369 0.968 -14.891 1 89.38 239 PRO B CA 1
ATOM 3902 C C . PRO B 1 239 ? 2.305 2.059 -14.969 1 89.38 239 PRO B C 1
ATOM 3904 O O . PRO B 1 239 ? 1.583 2.158 -15.961 1 89.38 239 PRO B O 1
ATOM 3907 N N . TRP B 1 240 ? 2.219 2.822 -13.961 1 87.12 240 TRP B N 1
ATOM 3908 C CA . TRP B 1 240 ? 1.161 3.828 -13.945 1 87.12 240 TRP B CA 1
ATOM 3909 C C . TRP B 1 240 ? 1.477 4.965 -14.914 1 87.12 240 TRP B C 1
ATOM 3911 O O . TRP B 1 240 ? 0.608 5.781 -15.219 1 87.12 240 TRP B O 1
ATOM 3921 N N . ASP B 1 241 ? 2.633 4.988 -15.453 1 86.19 241 ASP B N 1
ATOM 3922 C CA . ASP B 1 241 ? 3.01 6.023 -16.406 1 86.19 241 ASP B CA 1
ATOM 3923 C C . ASP B 1 241 ? 3.004 5.477 -17.844 1 86.19 241 ASP B C 1
ATOM 3925 O O . ASP B 1 241 ? 3.256 6.219 -18.797 1 86.19 241 ASP B O 1
ATOM 3929 N N . LEU B 1 242 ? 2.76 4.207 -17.984 1 82.88 242 LEU B N 1
ATOM 3930 C CA . LEU B 1 242 ? 2.84 3.568 -19.297 1 82.88 242 LEU B CA 1
ATOM 3931 C C . LEU B 1 242 ? 1.53 3.73 -20.062 1 82.88 242 LEU B C 1
ATOM 3933 O O . LEU B 1 242 ? 1.476 3.48 -21.266 1 82.88 242 LEU B O 1
ATOM 3937 N N . GLY B 1 243 ? 0.519 4.23 -19.406 1 78.44 243 GLY B N 1
ATOM 3938 C CA . GLY B 1 243 ? -0.746 4.461 -20.078 1 78.44 243 GLY B CA 1
ATOM 3939 C C . GLY B 1 243 ? -1.554 3.193 -20.281 1 78.44 243 GLY B C 1
ATOM 3940 O O . GLY B 1 243 ? -1.268 2.164 -19.672 1 78.44 243 GLY B O 1
ATOM 3941 N N . VAL B 1 244 ? -2.66 3.375 -21.016 1 79.44 244 VAL B N 1
ATOM 3942 C CA . VAL B 1 244 ? -3.619 2.303 -21.25 1 79.44 244 VAL B CA 1
ATOM 3943 C C . VAL B 1 244 ? -3.568 1.873 -22.703 1 79.44 244 VAL B C 1
ATOM 3945 O O . VAL B 1 244 ? -3.467 2.715 -23.609 1 79.44 244 VAL B O 1
ATOM 3948 N N . GLU B 1 245 ? -3.342 0.52 -22.875 1 77.81 245 GLU B N 1
ATOM 3949 C CA . GLU B 1 245 ? -3.418 -0.004 -24.234 1 77.81 245 GLU B CA 1
ATOM 3950 C C . GLU B 1 245 ? -4.73 -0.743 -24.469 1 77.81 245 GLU B C 1
ATOM 3952 O O . GLU B 1 245 ? -5.145 -1.561 -23.656 1 77.81 245 GLU B O 1
ATOM 3957 N N . ASN B 1 246 ? -5.641 -0.207 -25.312 1 65.25 246 ASN B N 1
ATOM 3958 C CA . ASN B 1 246 ? -6.879 -0.879 -25.688 1 65.25 246 ASN B CA 1
ATOM 3959 C C . ASN B 1 246 ? -6.621 -2.039 -26.641 1 65.25 246 ASN B C 1
ATOM 3961 O O . ASN B 1 246 ? -5.699 -1.981 -27.469 1 65.25 246 ASN B O 1
#

InterPro domains:
  IPR000182 GNAT domain [PF00583] (53-190)
  IPR000182 GNAT domain [PS51186] (76-205)
  IPR016181 Acyl-CoA N-acyltransferase [SSF55729] (1-201)
  IPR052523 Trichothecene Biosynthesis Acetyltransferases [PTHR42791] (3-227)

Nearest PDB structures (foldseek):
  6v3t-assembly3_C  TM=6.987E-01  e=2.630E-07  Tribolium castaneum
  7ciu-assembly2_B  TM=6.755E-01  e=8.110E-08  Drosophila melanogaster
  5k9n-assembly2_B  TM=6.871E-01  e=1.930E-07  Drosophila melanogaster
  6ag5-assembly1_A  TM=7.103E-01  e=3.584E-07  Saccharolobus solfataricus P2
  6wf5-assembly1_A  TM=7.179E-01  e=3.962E-05  Homo sapiens